Protein AF-0000000079275332 (afdb_homodimer)

Solvent-accessible surface area (backbone atoms only — not comparable to full-atom values): 29735 Å² total; per-residue (Å²): 125,86,68,58,77,58,52,74,62,61,70,31,73,81,46,14,58,69,76,80,42,94,38,45,24,46,25,45,35,38,42,40,38,64,37,77,87,50,76,66,44,62,25,44,64,55,39,46,55,50,52,46,51,49,41,41,73,63,51,29,51,66,47,77,46,67,51,42,37,32,70,50,47,54,52,54,47,50,54,57,36,51,62,45,55,41,84,95,54,59,49,31,34,40,38,37,36,42,32,29,56,39,32,72,65,28,38,34,16,25,73,66,34,73,37,51,48,65,59,59,55,53,45,48,27,44,93,70,10,57,43,40,52,97,26,47,36,39,37,39,35,46,32,24,17,43,52,29,35,21,62,60,86,70,83,70,86,66,82,80,70,76,74,74,78,74,71,78,70,68,73,71,69,75,73,64,79,55,83,72,70,70,57,64,45,60,80,57,67,76,59,26,27,37,37,37,30,32,17,34,88,41,18,38,46,60,67,34,60,84,75,9,35,46,46,56,49,30,42,50,55,47,44,75,73,36,35,68,75,41,37,52,70,59,50,47,14,47,26,25,36,52,30,48,72,41,76,45,81,44,76,34,77,90,72,68,38,77,38,48,29,45,35,43,27,24,36,40,32,26,35,40,41,47,45,47,76,44,64,45,67,130,125,88,69,61,76,59,51,74,62,62,70,31,74,81,46,16,59,69,76,79,40,94,38,46,24,47,25,45,34,38,41,42,38,64,37,77,88,50,77,65,44,62,24,45,65,55,39,48,54,49,52,47,51,48,41,40,73,63,51,29,50,67,47,78,45,68,51,41,36,31,69,50,47,55,52,53,47,50,54,56,36,51,61,45,55,42,85,94,56,60,50,32,32,39,37,37,36,41,33,28,55,41,34,72,65,29,37,35,17,24,73,65,35,74,37,49,48,64,58,59,54,51,46,48,26,46,94,70,11,57,43,40,52,96,27,46,37,40,36,40,36,44,30,24,17,43,52,28,36,21,61,59,86,69,83,68,86,65,84,81,71,75,74,74,77,74,71,77,69,68,72,74,70,76,75,65,78,56,87,71,68,72,56,67,45,59,79,56,67,76,60,25,27,36,38,38,31,33,19,34,88,41,18,40,45,62,65,35,62,84,77,9,35,46,46,57,47,32,42,50,54,46,44,75,73,37,34,70,77,39,37,53,69,59,51,48,14,47,27,23,37,51,28,47,71,39,76,46,81,42,76,35,76,90,73,70,40,78,37,49,30,43,33,43,27,25,38,40,32,25,36,39,42,48,44,50,75,43,65,45,67,132

Secondary structure (DSSP, 8-state):
---PPPPHHHH-TTTB----SSEEEEEEEEE----SSS---TTHHHHHHHHHHHHHHTTEEEEEEES--HHHHHHHHHHHHHGGG-TT--EEEEEEEEES-EETTEEE-TT--EEEHHHHHHTTSTTT-GGGTT--EEEEEES--EEEBEE------S---------------------------B-----SEEEEESS-TEE---EETTTEEHHHHHHHHHHHHHTTTS-HHHHHHHHHHHHHH--EEEEETTTTEEEEEE---EEEE--SSB--SS----/---PPPPHHHH-TTTB----SSEEEEEEEEE----SSS---TTHHHHHHHHHHHHHHTTEEEEEEES--HHHHHHHHHHHHHGGG-TT--EEEEEEEEES-EETTEEE-TT--EEEHHHHHHTTSTTT-GGGTT--EEEEEES--EEEBEE------S---------------------------B-----SEEEEESS-TEE---EETTTEEHHHHHHHHHHHHHTTTS-HHHHHHHHHHHHHH--EEEEETTTTEEEEEE---EEEE--SSB--SS----

Nearest PDB structures (foldseek):
  1f1j-assembly2_B  TM=9.115E-01  e=1.131E-23  Homo sapiens
  3h1p-assembly1_A  TM=9.092E-01  e=8.303E-24  Homo sapiens
  3r5k-assembly1_B  TM=8.973E-01  e=5.645E-23  Homo sapiens
  4ps1-assembly4_D  TM=8.508E-01  e=1.744E-23  Homo sapiens
  4ps1-assembly1_A  TM=8.464E-01  e=1.639E-23  Homo sapiens

Radius of gyration: 23.24 Å; Cα contacts (8 Å, |Δi|>4): 1260; chains: 2; bounding box: 71×58×61 Å

pLDDT: mean 79.99, std 22.55, range [22.53, 98.75]

Foldseek 3Di:
DPLPDFDPQLVDVQFEQDQPFPAAEAEEAEAEAAADPDDGQAQCVLLRVLVCVLVVVLRHHYDYYYQFAQVVVLVVLLVRLCVLVDPPGAHQEYHYEEAAADAAQWHGGSHRDTDGPVVSLLCNFCVNRVSQVVHAYEYEYHYFHADDWAFDDDPDPDDPPPPDPPPPCPPPPCPPPPVPPVPVPCSGDSARYKYKYQADHRGGFDADNNNGTLLSVLLSVLCVVDLSPDWPVVSSVSSQVSQQPDWDWDQDPVVRGITITGGGMDMDHRYSHTYGSCSVDD/DPQPDFDPQLVDVQFEQDQPFPAAEAEEAEAEAAADPDDGQAQCVLLRVLVCVLVVVLRHHYDYYYQFAQVVVLVVLLVRLCVLVDPPHAHQEYHYEEAAADAAQWGGGSHRDTDGPVVSLLCNFCVNRVSQVVHAYEYEYHYFHADDWAFDDDPDPDDPPPPDPPPPCPPPPCPPPPVPPPPVPCSGDSARYKYKYQADHRGGFDADNNNGTLLSVLLSVLCVVDLSPDWPVVSSVSSQVSQQPDWDWDQDPVVRGITITGGGMDMDHRYSHTYGSHSVDD

Organism: Patiria miniata (NCBI:txid46514)

InterPro domains:
  IPR001309 Peptidase C14, p20 domain [PS50208] (23-146)
  IPR002138 Peptidase C14, caspase non-catalytic subunit p10 [PS50207] (191-279)
  IPR002398 Peptidase C14 family [PTHR47901] (15-281)
  IPR011600 Peptidase C14, caspase domain [PF00656] (24-276)
  IPR015917 Peptidase C14A, caspase catalytic domain [PR00376] (23-36)
  IPR015917 Peptidase C14A, caspase catalytic domain [PR00376] (41-59)
  IPR015917 Peptidase C14A, caspase catalytic domain [PR00376] (94-102)
  IPR015917 Peptidase C14A, caspase catalytic domain [PR00376] (129-147)
  IPR015917 Peptidase C14A, caspase catalytic domain [PR00376] (205-216)
  IPR015917 Peptidase C14A, caspase catalytic domain [PR00376] (269-278)
  IPR015917 Peptidase C14A, caspase catalytic domain [SM00115] (16-279)
  IPR029030 Caspase-like domain superfamily [SSF52129] (13-279)
  IPR033139 Peptidase family C14A, cysteine active site [PS01122] (135-146)

Sequence (564 aa):
MKTAQPTPDMLNPQLTYQLTSKCKGLAFILNNIDFNQSDRREGSQIDLANMEHLFKELGYTPICHKNLKGEDITKYFKEFASMFNHTGVSYDSAVIALMSHGDTGVILGTDNIQVKLRDLQGELEPHKCPGLDGKPKMFFVQACRGRFVTTLPVSHDGPNTASGAQESNHPLEELVPEELATFIADIGNPADVHFAYATTDGYLALGNEVIGSFFVQALCEVFFARAHLDNLDTLMNEVTRKVDSMTGLLYDQELQRNVYVKQTPQCVKTMLKAFYFFPNYPMKTAQPTPDMLNPQLTYQLTSKCKGLAFILNNIDFNQSDRREGSQIDLANMEHLFKELGYTPICHKNLKGEDITKYFKEFASMFNHTGVSYDSAVIALMSHGDTGVILGTDNIQVKLRDLQGELEPHKCPGLDGKPKMFFVQACRGRFVTTLPVSHDGPNTASGAQESNHPLEELVPEELATFIADIGNPADVHFAYATTDGYLALGNEVIGSFFVQALCEVFFARAHLDNLDTLMNEVTRKVDSMTGLLYDQELQRNVYVKQTPQCVKTMLKAFYFFPNYP

Structure (mmCIF, N/CA/C/O backbone):
data_AF-0000000079275332-model_v1
#
loop_
_entity.id
_entity.type
_entity.pdbx_description
1 polymer Caspase-3
#
loop_
_atom_site.group_PDB
_atom_site.id
_atom_site.type_symbol
_atom_site.label_atom_id
_atom_site.label_alt_id
_atom_site.label_comp_id
_atom_site.label_asym_id
_atom_site.label_entity_id
_atom_site.label_seq_id
_atom_site.pdbx_PDB_ins_code
_atom_site.Cartn_x
_atom_site.Cartn_y
_atom_site.Cartn_z
_atom_site.occupancy
_atom_site.B_iso_or_equiv
_atom_site.auth_seq_id
_atom_site.auth_comp_id
_atom_site.auth_asym_id
_atom_site.auth_atom_id
_atom_site.pdbx_PDB_model_num
ATOM 1 N N . MET A 1 1 ? 13.508 -26.375 13.078 1 27.36 1 MET A N 1
ATOM 2 C CA . MET A 1 1 ? 13.344 -24.922 13.07 1 27.36 1 MET A CA 1
ATOM 3 C C . MET A 1 1 ? 12.516 -24.469 14.266 1 27.36 1 MET A C 1
ATOM 5 O O . MET A 1 1 ? 11.398 -24.953 14.484 1 27.36 1 MET A O 1
ATOM 9 N N . LYS A 1 2 ? 13.188 -24.109 15.266 1 35.19 2 LYS A N 1
ATOM 10 C CA . LYS A 1 2 ? 12.484 -23.797 16.516 1 35.19 2 LYS A CA 1
ATOM 11 C C . LYS A 1 2 ? 11.32 -22.844 16.25 1 35.19 2 LYS A C 1
ATOM 13 O O . LYS A 1 2 ? 11.508 -21.766 15.688 1 35.19 2 LYS A O 1
ATOM 18 N N . THR A 1 3 ? 10.18 -23.344 15.984 1 43.56 3 THR A N 1
ATOM 19 C CA . THR A 1 3 ? 8.93 -22.625 15.742 1 43.56 3 THR A CA 1
ATOM 20 C C . THR A 1 3 ? 8.617 -21.672 16.891 1 43.56 3 THR A C 1
ATOM 22 O O . THR A 1 3 ? 8.664 -22.062 18.062 1 43.56 3 THR A O 1
ATOM 25 N N . ALA A 1 4 ? 9.031 -20.5 16.828 1 49 4 ALA A N 1
ATOM 26 C CA . ALA A 1 4 ? 8.75 -19.578 17.922 1 49 4 ALA A CA 1
ATOM 27 C C . ALA A 1 4 ? 7.281 -19.656 18.344 1 49 4 ALA A C 1
ATOM 29 O O . ALA A 1 4 ? 6.414 -19.969 17.516 1 49 4 ALA A O 1
ATOM 30 N N . GLN A 1 5 ? 7.059 -19.766 19.656 1 56.5 5 GLN A N 1
ATOM 31 C CA . GLN A 1 5 ? 5.715 -19.781 20.219 1 56.5 5 GLN A CA 1
ATOM 32 C C . GLN A 1 5 ? 4.906 -18.578 19.75 1 56.5 5 GLN A C 1
ATOM 34 O O . GLN A 1 5 ? 5.426 -17.453 19.703 1 56.5 5 GLN A O 1
ATOM 39 N N . PRO A 1 6 ? 3.689 -18.891 19.234 1 63.75 6 PRO A N 1
ATOM 40 C CA . PRO A 1 6 ? 2.857 -17.781 18.797 1 63.75 6 PRO A CA 1
ATOM 41 C C . PRO A 1 6 ? 2.557 -16.781 19.906 1 63.75 6 PRO A C 1
ATOM 43 O O . PRO A 1 6 ? 2.389 -17.188 21.062 1 63.75 6 PRO A O 1
ATOM 46 N N . THR A 1 7 ? 2.719 -15.523 19.641 1 67.75 7 THR A N 1
ATOM 47 C CA . THR A 1 7 ? 2.314 -14.477 20.562 1 67.75 7 THR A CA 1
ATOM 48 C C . THR A 1 7 ? 0.795 -14.414 20.688 1 67.75 7 THR A C 1
ATOM 50 O O . THR A 1 7 ? 0.078 -14.898 19.812 1 67.75 7 THR A O 1
ATOM 53 N N . PRO A 1 8 ? 0.277 -14.055 21.797 1 65.94 8 PRO A N 1
ATOM 54 C CA . PRO A 1 8 ? -1.174 -13.93 21.953 1 65.94 8 PRO A CA 1
ATOM 55 C C . PRO A 1 8 ? -1.828 -13.18 20.797 1 65.94 8 PRO A C 1
ATOM 57 O O . PRO A 1 8 ? -2.93 -13.539 20.375 1 65.94 8 PRO A O 1
ATOM 60 N N . ASP A 1 9 ? -1.153 -12.25 20.234 1 71.56 9 ASP A N 1
ATOM 61 C CA . ASP A 1 9 ? -1.702 -11.477 19.125 1 71.56 9 ASP A CA 1
ATOM 62 C C . ASP A 1 9 ? -1.831 -12.336 17.859 1 71.56 9 ASP A C 1
ATOM 64 O O . ASP A 1 9 ? -2.779 -12.172 17.094 1 71.56 9 ASP A O 1
ATOM 68 N N . MET A 1 10 ? -1.045 -13.312 17.766 1 73.56 10 MET A N 1
ATOM 69 C CA . MET A 1 10 ? -1.062 -14.188 16.594 1 73.56 10 MET A CA 1
ATOM 70 C C . MET A 1 10 ? -2.25 -15.148 16.641 1 73.56 10 MET A C 1
ATOM 72 O O . MET A 1 10 ? -2.74 -15.594 15.609 1 73.56 10 MET A O 1
ATOM 76 N N . LEU A 1 11 ? -2.693 -15.312 17.875 1 74.56 11 LEU A N 1
ATOM 77 C CA . LEU A 1 11 ? -3.777 -16.281 18.062 1 74.56 11 LEU A CA 1
ATOM 78 C C . LEU A 1 11 ? -5.129 -15.57 18.047 1 74.56 11 LEU A C 1
ATOM 80 O O . LEU A 1 11 ? -6.176 -16.234 18 1 74.56 11 LEU A O 1
ATOM 84 N N . ASN A 1 12 ? -5.086 -14.305 18.016 1 79.81 12 ASN A N 1
ATOM 85 C CA . ASN A 1 12 ? -6.32 -13.523 18.031 1 79.81 12 ASN A CA 1
ATOM 86 C C . ASN A 1 12 ? -6.906 -13.391 16.625 1 79.81 12 ASN A C 1
ATOM 88 O O . ASN A 1 12 ? -6.336 -12.719 15.766 1 79.81 12 ASN A O 1
ATOM 92 N N . PRO A 1 13 ? -8.109 -14.023 16.406 1 83.75 13 PRO A N 1
ATOM 93 C CA . PRO A 1 13 ? -8.688 -14.016 15.062 1 83.75 13 PRO A CA 1
ATOM 94 C C . PRO A 1 13 ? -9.117 -12.625 14.609 1 83.75 13 PRO A C 1
ATOM 96 O O . PRO A 1 13 ? -9.375 -12.406 13.422 1 83.75 13 PRO A O 1
ATOM 99 N N . GLN A 1 14 ? -9.156 -11.695 15.484 1 84.44 14 GLN A N 1
ATOM 100 C CA . GLN A 1 14 ? -9.516 -10.328 15.125 1 84.44 14 GLN A CA 1
ATOM 101 C C . GLN A 1 14 ? -8.305 -9.57 14.578 1 84.44 14 GLN A C 1
ATOM 103 O O . GLN A 1 14 ? -8.461 -8.609 13.82 1 84.44 14 GLN A O 1
ATOM 108 N N . LEU A 1 15 ? -7.156 -10.125 14.914 1 87.5 15 LEU A N 1
ATOM 109 C CA . LEU A 1 15 ? -5.957 -9.367 14.586 1 87.5 15 LEU A CA 1
ATOM 110 C C . LEU A 1 15 ? -5.145 -10.07 13.5 1 87.5 15 LEU A C 1
ATOM 112 O O . LEU A 1 15 ? -4.34 -9.445 12.812 1 87.5 15 LEU A O 1
ATOM 116 N N . THR A 1 16 ? -5.367 -11.398 13.43 1 91.94 16 THR A N 1
ATOM 117 C CA . THR A 1 16 ? -4.547 -12.188 12.516 1 91.94 16 THR A CA 1
ATOM 118 C C . THR A 1 16 ? -5.41 -13.125 11.688 1 91.94 16 THR A C 1
ATOM 120 O O . THR A 1 16 ? -6.355 -13.734 12.203 1 91.94 16 THR A O 1
ATOM 123 N N . TYR A 1 17 ? -5.098 -13.203 10.383 1 93.25 17 TYR A N 1
ATOM 124 C CA . TYR A 1 17 ? -5.758 -14.195 9.539 1 93.25 17 TYR A CA 1
ATOM 125 C C . TYR A 1 17 ? -5.477 -15.609 10.039 1 93.25 17 TYR A C 1
ATOM 127 O O . TYR A 1 17 ? -4.352 -15.922 10.43 1 93.25 17 TYR A O 1
ATOM 135 N N . GLN A 1 18 ? -6.516 -16.406 10.016 1 86.31 18 GLN A N 1
ATOM 136 C CA . GLN A 1 18 ? -6.383 -17.766 10.523 1 86.31 18 GLN A CA 1
ATOM 137 C C . GLN A 1 18 ? -6.117 -18.766 9.391 1 86.31 18 GLN A C 1
ATOM 139 O O . GLN A 1 18 ? -6.762 -18.688 8.344 1 86.31 18 GLN A O 1
ATOM 144 N N . LEU A 1 19 ? -5.094 -19.547 9.562 1 86.81 19 LEU A N 1
ATOM 145 C CA . LEU A 1 19 ? -4.785 -20.625 8.617 1 86.81 19 LEU A CA 1
ATOM 146 C C . LEU A 1 19 ? -5.16 -21.984 9.195 1 86.81 19 LEU A C 1
ATOM 148 O O . LEU A 1 19 ? -4.293 -22.719 9.68 1 86.81 19 LEU A O 1
ATOM 152 N N . THR A 1 20 ? -6.43 -22.328 9.148 1 78.94 20 THR A N 1
ATOM 153 C CA . THR A 1 20 ? -6.945 -23.5 9.852 1 78.94 20 THR A CA 1
ATOM 154 C C . THR A 1 20 ? -7.293 -24.625 8.875 1 78.94 20 THR A C 1
ATOM 156 O O . THR A 1 20 ? -7.586 -25.75 9.281 1 78.94 20 THR A O 1
ATOM 159 N N . SER A 1 21 ? -7.25 -24.266 7.656 1 80.25 21 SER A N 1
ATOM 160 C CA . SER A 1 21 ? -7.605 -25.266 6.664 1 80.25 21 SER A CA 1
ATOM 161 C C . SER A 1 21 ? -6.477 -26.281 6.465 1 80.25 21 SER A C 1
ATOM 163 O O . SER A 1 21 ? -5.328 -26 6.828 1 80.25 21 SER A O 1
ATOM 165 N N . LYS A 1 22 ? -6.859 -27.438 5.969 1 78.19 22 LYS A N 1
ATOM 166 C CA . LYS A 1 22 ? -5.871 -28.469 5.641 1 78.19 22 LYS A CA 1
ATOM 167 C C . LYS A 1 22 ? -4.879 -27.953 4.602 1 78.19 22 LYS A C 1
ATOM 169 O O . LYS A 1 22 ? -3.682 -28.234 4.68 1 78.19 22 LYS A O 1
ATOM 174 N N . CYS A 1 23 ? -5.449 -27.203 3.703 1 82.25 23 CYS A N 1
ATOM 175 C CA . CYS A 1 23 ? -4.609 -26.594 2.672 1 82.25 23 CYS A CA 1
ATOM 176 C C . CYS A 1 23 ? -4.512 -25.094 2.859 1 82.25 23 CYS A C 1
ATOM 178 O O . CYS A 1 23 ? -5.531 -24.406 2.926 1 82.25 23 CYS A O 1
ATOM 180 N N . LYS A 1 24 ? -3.285 -24.641 2.914 1 90.31 24 LYS A N 1
ATOM 181 C CA . LYS A 1 24 ? -3.061 -23.219 3.107 1 90.31 24 LYS A CA 1
ATOM 182 C C . LYS A 1 24 ? -3.602 -22.406 1.931 1 90.31 24 LYS A C 1
ATOM 184 O O . LYS A 1 24 ? -4.234 -21.375 2.121 1 90.31 24 LYS A O 1
ATOM 189 N N . GLY A 1 25 ? -3.305 -22.875 0.743 1 94.81 25 GLY A N 1
ATOM 190 C CA . GLY A 1 25 ? -3.807 -22.172 -0.427 1 94.81 25 GLY A CA 1
ATOM 191 C C . GLY A 1 25 ? -3.125 -22.594 -1.715 1 94.81 25 GLY A C 1
ATOM 192 O O . GLY A 1 25 ? -2.346 -23.547 -1.728 1 94.81 25 GLY A O 1
ATOM 193 N N . LEU A 1 26 ? -3.596 -22.031 -2.762 1 96.94 26 LEU A N 1
ATOM 194 C CA . LEU A 1 26 ? -3.029 -22.234 -4.09 1 96.94 26 LEU A CA 1
ATOM 195 C C . LEU A 1 26 ? -2.191 -21.016 -4.508 1 96.94 26 LEU A C 1
ATOM 197 O O . LEU A 1 26 ? -2.416 -19.906 -4.031 1 96.94 26 LEU A O 1
ATOM 201 N N . ALA A 1 27 ? -1.154 -21.312 -5.316 1 98.25 27 ALA A N 1
ATOM 202 C CA . ALA A 1 27 ? -0.304 -20.234 -5.844 1 98.25 27 ALA A CA 1
ATOM 203 C C . ALA A 1 27 ? -0.323 -20.234 -7.371 1 98.25 27 ALA A C 1
ATOM 205 O O . ALA A 1 27 ? 0.095 -21.203 -8.008 1 98.25 27 ALA A O 1
ATOM 206 N N . PHE A 1 28 ? -0.861 -19.188 -7.926 1 98.75 28 PHE A N 1
ATOM 207 C CA . PHE A 1 28 ? -0.779 -18.953 -9.367 1 98.75 28 PHE A CA 1
ATOM 208 C C . PHE A 1 28 ? 0.544 -18.281 -9.734 1 98.75 28 PHE A C 1
ATOM 210 O O . PHE A 1 28 ? 0.791 -17.141 -9.367 1 98.75 28 PHE A O 1
ATOM 217 N N . ILE A 1 29 ? 1.426 -18.984 -10.453 1 98.62 29 ILE A N 1
ATOM 218 C CA . ILE A 1 29 ? 2.734 -18.438 -10.805 1 98.62 29 ILE A CA 1
ATOM 219 C C . ILE A 1 29 ? 2.873 -18.344 -12.32 1 98.62 29 ILE A C 1
ATOM 221 O O . ILE A 1 29 ? 2.875 -19.375 -13.008 1 98.62 29 ILE A O 1
ATOM 225 N N . LEU A 1 30 ? 2.955 -17.156 -12.828 1 98.56 30 LEU A N 1
ATOM 226 C CA . LEU A 1 30 ? 3.111 -16.891 -14.25 1 98.56 30 LEU A CA 1
ATOM 227 C C . LEU A 1 30 ? 4.488 -16.312 -14.555 1 98.56 30 LEU A C 1
ATOM 229 O O . LEU A 1 30 ? 4.914 -15.352 -13.906 1 98.56 30 LEU A O 1
ATOM 233 N N . ASN A 1 31 ? 5.18 -16.891 -15.477 1 97.5 31 ASN A N 1
ATOM 234 C CA . ASN A 1 31 ? 6.445 -16.344 -15.969 1 97.5 31 ASN A CA 1
ATOM 235 C C . ASN A 1 31 ? 6.453 -16.234 -17.484 1 97.5 31 ASN A C 1
ATOM 237 O O . ASN A 1 31 ? 6.605 -17.25 -18.188 1 97.5 31 ASN A O 1
ATOM 241 N N . ASN A 1 32 ? 6.297 -15.047 -17.969 1 95.81 32 ASN A N 1
ATOM 242 C CA . ASN A 1 32 ? 6.441 -14.805 -19.406 1 95.81 32 ASN A CA 1
ATOM 243 C C . ASN A 1 32 ? 7.871 -14.414 -19.766 1 95.81 32 ASN A C 1
ATOM 245 O O . ASN A 1 32 ? 8.406 -13.438 -19.25 1 95.81 32 ASN A O 1
ATOM 249 N N . ILE A 1 33 ? 8.469 -15.156 -20.641 1 92.69 33 ILE A N 1
ATOM 250 C CA . ILE A 1 33 ? 9.883 -14.977 -20.953 1 92.69 33 ILE A CA 1
ATOM 251 C C . ILE A 1 33 ? 10.039 -14.516 -22.406 1 92.69 33 ILE A C 1
ATOM 253 O O . ILE A 1 33 ? 10.758 -13.555 -22.688 1 92.69 33 ILE A O 1
ATOM 257 N N . ASP A 1 34 ? 9.383 -15.227 -23.281 1 93.12 34 ASP A N 1
ATOM 258 C CA . ASP A 1 34 ? 9.531 -14.984 -24.703 1 93.12 34 ASP A CA 1
ATOM 259 C C . ASP A 1 34 ? 8.383 -14.125 -25.25 1 93.12 34 ASP A C 1
ATOM 261 O O . ASP A 1 34 ? 7.23 -14.562 -25.266 1 93.12 34 ASP A O 1
ATOM 265 N N . PHE A 1 35 ? 8.75 -12.969 -25.734 1 92.19 35 PHE A N 1
ATOM 266 C CA . PHE A 1 35 ? 7.746 -12.055 -26.266 1 92.19 35 PHE A CA 1
ATOM 267 C C . PHE A 1 35 ? 7.891 -11.898 -27.766 1 92.19 35 PHE A C 1
ATOM 269 O O . PHE A 1 35 ? 8.984 -12.047 -28.312 1 92.19 35 PHE A O 1
ATOM 276 N N . ASN A 1 36 ? 6.836 -11.617 -28.391 1 87.06 36 ASN A N 1
ATOM 277 C CA . ASN A 1 36 ? 6.836 -11.438 -29.828 1 87.06 36 ASN A CA 1
ATOM 278 C C . ASN A 1 36 ? 7.52 -10.133 -30.234 1 87.06 36 ASN A C 1
ATOM 280 O O . ASN A 1 36 ? 8.242 -10.094 -31.234 1 87.06 36 ASN A O 1
ATOM 284 N N . GLN A 1 37 ? 7.312 -9.055 -29.516 1 80.75 37 GLN A N 1
ATOM 285 C CA . GLN A 1 37 ? 7.75 -7.723 -29.922 1 80.75 37 GLN A CA 1
ATOM 286 C C . GLN A 1 37 ? 8.594 -7.066 -28.828 1 80.75 37 GLN A C 1
ATOM 288 O O . GLN A 1 37 ? 9.023 -5.922 -28.984 1 80.75 37 GLN A O 1
ATOM 293 N N . SER A 1 38 ? 8.656 -7.699 -27.75 1 79.81 38 SER A N 1
ATOM 294 C CA . SER A 1 38 ? 9.453 -7.16 -26.656 1 79.81 38 SER A CA 1
ATOM 295 C C . SER A 1 38 ? 10.672 -8.023 -26.375 1 79.81 38 SER A C 1
ATOM 297 O O . SER A 1 38 ? 10.758 -9.156 -26.859 1 79.81 38 SER A O 1
ATOM 299 N N . ASP A 1 39 ? 11.586 -7.465 -25.609 1 79.31 39 ASP A N 1
ATOM 300 C CA . ASP A 1 39 ? 12.836 -8.156 -25.297 1 79.31 39 ASP A CA 1
ATOM 301 C C . ASP A 1 39 ? 12.57 -9.414 -24.469 1 79.31 39 ASP A C 1
ATOM 303 O O . ASP A 1 39 ? 11.656 -9.438 -23.641 1 79.31 39 ASP A O 1
ATOM 307 N N . ARG A 1 40 ? 13.414 -10.328 -24.812 1 86.94 40 ARG A N 1
ATOM 308 C CA . ARG A 1 40 ? 13.375 -11.539 -24.016 1 86.94 40 ARG A CA 1
ATOM 309 C C . ARG A 1 40 ? 13.82 -11.258 -22.578 1 86.94 40 ARG A C 1
ATOM 311 O O . ARG A 1 40 ? 14.773 -10.516 -22.359 1 86.94 40 ARG A O 1
ATOM 318 N N . ARG A 1 41 ? 13.102 -11.836 -21.625 1 86.62 41 ARG A N 1
ATOM 319 C CA . ARG A 1 41 ? 13.445 -11.648 -20.219 1 86.62 41 ARG A CA 1
ATOM 320 C C . ARG A 1 41 ? 14.383 -12.758 -19.734 1 86.62 41 ARG A C 1
ATOM 322 O O . ARG A 1 41 ? 13.969 -13.633 -18.969 1 86.62 41 ARG A O 1
ATOM 329 N N . GLU A 1 42 ? 15.594 -12.578 -20.047 1 81.5 42 GLU A N 1
ATOM 330 C CA . GLU A 1 42 ? 16.609 -13.562 -19.688 1 81.5 42 GLU A CA 1
ATOM 331 C C . GLU A 1 42 ? 16.797 -13.656 -18.172 1 81.5 42 GLU A C 1
ATOM 333 O O . GLU A 1 42 ? 16.719 -12.648 -17.469 1 81.5 42 GLU A O 1
ATOM 338 N N . GLY A 1 43 ? 17.016 -14.766 -17.641 1 80.31 43 GLY A N 1
ATOM 339 C CA . GLY A 1 43 ? 17.234 -14.945 -16.219 1 80.31 43 GLY A CA 1
ATOM 340 C C . GLY A 1 43 ? 15.953 -15.188 -15.445 1 80.31 43 GLY A C 1
ATOM 341 O O . GLY A 1 43 ? 15.992 -15.664 -14.305 1 80.31 43 GLY A O 1
ATOM 342 N N . SER A 1 44 ? 14.844 -14.898 -16.094 1 88.12 44 SER A N 1
ATOM 343 C CA . SER A 1 44 ? 13.562 -14.992 -15.398 1 88.12 44 SER A CA 1
ATOM 344 C C . SER A 1 44 ? 13.211 -16.453 -15.094 1 88.12 44 SER A C 1
ATOM 346 O O . SER A 1 44 ? 12.359 -16.719 -14.242 1 88.12 44 SER A O 1
ATOM 348 N N . GLN A 1 45 ? 13.875 -17.375 -15.773 1 89.06 45 GLN A N 1
ATOM 349 C CA . GLN A 1 45 ? 13.648 -18.781 -15.477 1 89.06 45 GLN A CA 1
ATOM 350 C C . GLN A 1 45 ? 14.086 -19.125 -14.055 1 89.06 45 GLN A C 1
ATOM 352 O O . GLN A 1 45 ? 13.484 -19.984 -13.398 1 89.06 45 GLN A O 1
ATOM 357 N N . ILE A 1 46 ? 15.117 -18.5 -13.672 1 90.19 46 ILE A N 1
ATOM 358 C CA . ILE A 1 46 ? 15.594 -18.688 -12.305 1 90.19 46 ILE A CA 1
ATOM 359 C C . ILE A 1 46 ? 14.539 -18.203 -11.312 1 90.19 46 ILE A C 1
ATOM 361 O O . ILE A 1 46 ? 14.289 -18.844 -10.289 1 90.19 46 ILE A O 1
ATOM 365 N N . ASP A 1 47 ? 13.891 -17.109 -11.633 1 93.62 47 ASP A N 1
ATOM 366 C CA . ASP A 1 47 ? 12.828 -16.547 -10.797 1 93.62 47 ASP A CA 1
ATOM 367 C C . ASP A 1 47 ? 11.664 -17.531 -10.656 1 93.62 47 ASP A C 1
ATOM 369 O O . ASP A 1 47 ? 11.117 -17.688 -9.562 1 93.62 47 ASP A O 1
ATOM 373 N N . LEU A 1 48 ? 11.352 -18.125 -11.789 1 94.75 48 LEU A N 1
ATOM 374 C CA . LEU A 1 48 ? 10.242 -19.078 -11.781 1 94.75 48 LEU A CA 1
ATOM 375 C C . LEU A 1 48 ? 10.547 -20.25 -10.852 1 94.75 48 LEU A C 1
ATOM 377 O O . LEU A 1 48 ? 9.703 -20.625 -10.031 1 94.75 48 LEU A O 1
ATOM 381 N N . ALA A 1 49 ? 11.672 -20.828 -10.977 1 94.69 49 ALA A N 1
ATOM 382 C CA . ALA A 1 49 ? 12.07 -21.969 -10.148 1 94.69 49 ALA A CA 1
ATOM 383 C C . ALA A 1 49 ? 12.094 -21.578 -8.672 1 94.69 49 ALA A C 1
ATOM 385 O O . ALA A 1 49 ? 11.641 -22.344 -7.816 1 94.69 49 ALA A O 1
ATOM 386 N N . ASN A 1 50 ? 12.602 -20.438 -8.398 1 94.38 50 ASN A N 1
ATOM 387 C CA . ASN A 1 50 ? 12.688 -19.953 -7.023 1 94.38 50 ASN A CA 1
ATOM 388 C C . ASN A 1 50 ? 11.297 -19.75 -6.422 1 94.38 50 ASN A C 1
ATOM 390 O O . ASN A 1 50 ? 11.039 -20.141 -5.285 1 94.38 50 ASN A O 1
ATOM 394 N N . MET A 1 51 ? 10.445 -19.141 -7.176 1 96.44 51 MET A N 1
ATOM 395 C CA . MET A 1 51 ? 9.102 -18.844 -6.691 1 96.44 51 MET A CA 1
ATOM 396 C C . MET A 1 51 ? 8.32 -20.141 -6.465 1 96.44 51 MET A C 1
ATOM 398 O O . MET A 1 51 ? 7.605 -20.281 -5.469 1 96.44 51 MET A O 1
ATOM 402 N N . GLU A 1 52 ? 8.469 -21.047 -7.398 1 97.38 52 GLU A N 1
ATOM 403 C CA . GLU A 1 52 ? 7.809 -22.328 -7.246 1 97.38 52 GLU A CA 1
ATOM 404 C C . GLU A 1 52 ? 8.281 -23.047 -5.984 1 97.38 52 GLU A C 1
ATOM 406 O O . GLU A 1 52 ? 7.465 -23.562 -5.211 1 97.38 52 GLU A O 1
ATOM 411 N N . HIS A 1 53 ? 9.539 -23.078 -5.805 1 96.94 53 HIS A N 1
ATOM 412 C CA . HIS A 1 53 ? 10.125 -23.734 -4.641 1 96.94 53 HIS A CA 1
ATOM 413 C C . HIS A 1 53 ? 9.695 -23.047 -3.348 1 96.94 53 HIS A C 1
ATOM 415 O O . HIS A 1 53 ? 9.328 -23.703 -2.377 1 96.94 53 HIS A O 1
ATOM 421 N N . LEU A 1 54 ? 9.734 -21.75 -3.35 1 96.62 54 LEU A N 1
ATOM 422 C CA . LEU A 1 54 ? 9.391 -20.969 -2.164 1 96.62 54 LEU A CA 1
ATOM 423 C C . LEU A 1 54 ? 7.961 -21.266 -1.714 1 96.62 54 LEU A C 1
ATOM 425 O O . LEU A 1 54 ? 7.734 -21.641 -0.558 1 96.62 54 LEU A O 1
ATOM 429 N N . PHE A 1 55 ? 7.027 -21.172 -2.605 1 96.62 55 PHE A N 1
ATOM 430 C CA . PHE A 1 55 ? 5.637 -21.266 -2.182 1 96.62 55 PHE A CA 1
ATOM 431 C C . PHE A 1 55 ? 5.246 -22.719 -1.914 1 96.62 55 PHE A C 1
ATOM 433 O O . PHE A 1 55 ? 4.352 -22.984 -1.11 1 96.62 55 PHE A O 1
ATOM 440 N N . LYS A 1 56 ? 5.961 -23.656 -2.502 1 95.62 56 LYS A N 1
ATOM 441 C CA . LYS A 1 56 ? 5.812 -25.047 -2.082 1 95.62 56 LYS A CA 1
ATOM 442 C C . LYS A 1 56 ? 6.246 -25.234 -0.63 1 95.62 56 LYS A C 1
ATOM 444 O O . LYS A 1 56 ? 5.535 -25.859 0.159 1 95.62 56 LYS A O 1
ATOM 449 N N . GLU A 1 57 ? 7.348 -24.656 -0.317 1 93.5 57 GLU A N 1
ATOM 450 C CA . GLU A 1 57 ? 7.891 -24.766 1.033 1 93.5 57 GLU A CA 1
ATOM 451 C C . GLU A 1 57 ? 6.996 -24.062 2.049 1 93.5 57 GLU A C 1
ATOM 453 O O . GLU A 1 57 ? 6.938 -24.453 3.215 1 93.5 57 GLU A O 1
ATOM 458 N N . LEU A 1 58 ? 6.344 -23.062 1.586 1 93.75 58 LEU A N 1
ATOM 459 C CA . LEU A 1 58 ? 5.469 -22.312 2.479 1 93.75 58 LEU A CA 1
ATOM 460 C C . LEU A 1 58 ? 4.113 -23 2.615 1 93.75 58 LEU A C 1
ATOM 462 O O . LEU A 1 58 ? 3.225 -22.5 3.311 1 93.75 58 LEU A O 1
ATOM 466 N N . GLY A 1 59 ? 3.898 -24.109 1.945 1 92.81 59 GLY A N 1
ATOM 467 C CA . GLY A 1 59 ? 2.709 -24.922 2.143 1 92.81 59 GLY A CA 1
ATOM 468 C C . GLY A 1 59 ? 1.639 -24.672 1.096 1 92.81 59 GLY A C 1
ATOM 469 O O . GLY A 1 59 ? 0.493 -25.109 1.26 1 92.81 59 GLY A O 1
ATOM 470 N N . TYR A 1 60 ? 1.989 -23.984 0.013 1 96.25 60 TYR A N 1
ATOM 471 C CA . TYR A 1 60 ? 1.044 -23.766 -1.075 1 96.25 60 TYR A CA 1
ATOM 472 C C . TYR A 1 60 ? 1.226 -24.797 -2.18 1 96.25 60 TYR A C 1
ATOM 474 O O . TYR A 1 60 ? 2.238 -25.5 -2.219 1 96.25 60 TYR A O 1
ATOM 482 N N . THR A 1 61 ? 0.176 -24.969 -2.967 1 96.31 61 THR A N 1
ATOM 483 C CA . THR A 1 61 ? 0.272 -25.75 -4.199 1 96.31 61 THR A CA 1
ATOM 484 C C . THR A 1 61 ? 0.481 -24.828 -5.402 1 96.31 61 THR A C 1
ATOM 486 O O . THR A 1 61 ? -0.448 -24.156 -5.84 1 96.31 61 THR A O 1
ATOM 489 N N . PRO A 1 62 ? 1.669 -24.875 -5.957 1 97.81 62 PRO A N 1
ATOM 490 C CA . PRO A 1 62 ? 1.953 -23.984 -7.082 1 97.81 62 PRO A CA 1
ATOM 491 C C . PRO A 1 62 ? 1.358 -24.484 -8.398 1 97.81 62 PRO A C 1
ATOM 493 O O . PRO A 1 62 ? 1.44 -25.672 -8.703 1 97.81 62 PRO A O 1
ATOM 496 N N . ILE A 1 63 ? 0.685 -23.641 -9.078 1 98.31 63 ILE A N 1
ATOM 497 C CA . ILE A 1 63 ? 0.229 -23.812 -10.453 1 98.31 63 ILE A CA 1
ATOM 498 C C . ILE A 1 63 ? 0.991 -22.875 -11.375 1 98.31 63 ILE A C 1
ATOM 500 O O . ILE A 1 63 ? 0.687 -21.672 -11.438 1 98.31 63 ILE A O 1
ATOM 504 N N . CYS A 1 64 ? 1.958 -23.438 -12.102 1 98.06 64 CYS A N 1
ATOM 505 C CA . CYS A 1 64 ? 2.904 -22.625 -12.859 1 98.06 64 CYS A CA 1
ATOM 506 C C . CYS A 1 64 ? 2.502 -22.547 -14.328 1 98.06 64 CYS A C 1
ATOM 508 O O . CYS A 1 64 ? 2.062 -23.547 -14.914 1 98.06 64 CYS A O 1
ATOM 510 N N . HIS A 1 65 ? 2.568 -21.375 -14.891 1 98 65 HIS A N 1
ATOM 511 C CA . HIS A 1 65 ? 2.334 -21.109 -16.297 1 98 65 HIS A CA 1
ATOM 512 C C . HIS A 1 65 ? 3.512 -20.375 -16.938 1 98 65 HIS A C 1
ATOM 514 O O . HIS A 1 65 ? 4.121 -19.516 -16.297 1 98 65 HIS A O 1
ATOM 520 N N . LYS A 1 66 ? 3.814 -20.719 -18.141 1 97 66 LYS A N 1
ATOM 521 C CA . LYS A 1 66 ? 4.898 -20.078 -18.875 1 97 66 LYS A CA 1
ATOM 522 C C . LYS A 1 66 ? 4.414 -19.562 -20.234 1 97 66 LYS A C 1
ATOM 524 O O . LYS A 1 66 ? 3.676 -20.25 -20.938 1 97 66 LYS A O 1
ATOM 529 N N . ASN A 1 67 ? 4.781 -18.359 -20.5 1 97.12 67 ASN A N 1
ATOM 530 C CA . ASN A 1 67 ? 4.609 -17.766 -21.812 1 97.12 67 ASN A CA 1
ATOM 531 C C . ASN A 1 67 ? 3.154 -17.828 -22.266 1 97.12 67 ASN A C 1
ATOM 533 O O . ASN A 1 67 ? 2.855 -18.328 -23.359 1 97.12 67 ASN A O 1
ATOM 537 N N . LEU A 1 68 ? 2.328 -17.172 -21.5 1 98 68 LEU A N 1
ATOM 538 C CA . LEU A 1 68 ? 0.915 -17.078 -21.844 1 98 68 LEU A CA 1
ATOM 539 C C . LEU A 1 68 ? 0.629 -15.789 -22.609 1 98 68 LEU A C 1
ATOM 541 O O . LEU A 1 68 ? 1.188 -14.742 -22.281 1 98 68 LEU A O 1
ATOM 545 N N . LYS A 1 69 ? -0.214 -15.938 -23.562 1 97.5 69 LYS A N 1
ATOM 546 C CA . LYS A 1 69 ? -0.771 -14.758 -24.219 1 97.5 69 LYS A CA 1
ATOM 547 C C . LYS A 1 69 ? -1.791 -14.055 -23.328 1 97.5 69 LYS A C 1
ATOM 549 O O . LYS A 1 69 ? -2.229 -14.617 -22.328 1 97.5 69 LYS A O 1
ATOM 554 N N . GLY A 1 70 ? -2.123 -12.828 -23.672 1 97.06 70 GLY A N 1
ATOM 555 C CA . GLY A 1 70 ? -3.039 -12.039 -22.859 1 97.06 70 GLY A CA 1
ATOM 556 C C . GLY A 1 70 ? -4.336 -12.766 -22.562 1 97.06 70 GLY A C 1
ATOM 557 O O . GLY A 1 70 ? -4.719 -12.898 -21.391 1 97.06 70 GLY A O 1
ATOM 558 N N . GLU A 1 71 ? -4.969 -13.305 -23.578 1 97.12 71 GLU A N 1
ATOM 559 C CA . GLU A 1 71 ? -6.242 -14 -23.422 1 97.12 71 GLU A CA 1
ATOM 560 C C . GLU A 1 71 ? -6.078 -15.242 -22.547 1 97.12 71 GLU A C 1
ATOM 562 O O . GLU A 1 71 ? -6.977 -15.594 -21.781 1 97.12 71 GLU A O 1
ATOM 567 N N . ASP A 1 72 ? -4.992 -15.891 -22.703 1 98.38 72 ASP A N 1
ATOM 568 C CA . ASP A 1 72 ? -4.742 -17.109 -21.938 1 98.38 72 ASP A CA 1
ATOM 569 C C . ASP A 1 72 ? -4.504 -16.797 -20.469 1 98.38 72 ASP A C 1
ATOM 571 O O . ASP A 1 72 ? -4.875 -17.578 -19.594 1 98.38 72 ASP A O 1
ATOM 575 N N . ILE A 1 73 ? -3.844 -15.688 -20.156 1 98.5 73 ILE A N 1
ATOM 576 C CA . ILE A 1 73 ? -3.658 -15.281 -18.781 1 98.5 73 ILE A CA 1
ATOM 577 C C . ILE A 1 73 ? -5.012 -15.172 -18.078 1 98.5 73 ILE A C 1
ATOM 579 O O . ILE A 1 73 ? -5.215 -15.742 -17 1 98.5 73 ILE A O 1
ATOM 583 N N . THR A 1 74 ? -5.887 -14.469 -18.75 1 97.62 74 THR A N 1
ATOM 584 C CA . THR A 1 74 ? -7.219 -14.266 -18.188 1 97.62 74 THR A CA 1
ATOM 585 C C . THR A 1 74 ? -7.949 -15.594 -18.031 1 97.62 74 THR A C 1
ATOM 587 O O . THR A 1 74 ? -8.555 -15.852 -16.984 1 97.62 74 THR A O 1
ATOM 590 N N . LYS A 1 75 ? -7.871 -16.406 -19.031 1 98.12 75 LYS A N 1
ATOM 591 C CA . LYS A 1 75 ? -8.547 -17.703 -19.016 1 98.12 75 LYS A CA 1
ATOM 592 C C . LYS A 1 75 ? -8.039 -18.594 -17.875 1 98.12 75 LYS A C 1
ATOM 594 O O . LYS A 1 75 ? -8.828 -19.078 -17.078 1 98.12 75 LYS A O 1
ATOM 599 N N . TYR A 1 76 ? -6.75 -18.766 -17.781 1 98.44 76 TYR A N 1
ATOM 600 C CA . TYR A 1 76 ? -6.172 -19.641 -16.781 1 98.44 76 TYR A CA 1
ATOM 601 C C . TYR A 1 76 ? -6.34 -19.062 -15.375 1 98.44 76 TYR A C 1
ATOM 603 O O . TYR A 1 76 ? -6.477 -19.797 -14.398 1 98.44 76 TYR A O 1
ATOM 611 N N . PHE A 1 77 ? -6.344 -17.75 -15.258 1 98.38 77 PHE A N 1
ATOM 612 C CA . PHE A 1 77 ? -6.57 -17.109 -13.961 1 98.38 77 PHE A CA 1
ATOM 613 C C . PHE A 1 77 ? -7.992 -17.359 -13.484 1 98.38 77 PHE A C 1
ATOM 615 O O . PHE A 1 77 ? -8.219 -17.594 -12.289 1 98.38 77 PHE A O 1
ATOM 622 N N . LYS A 1 78 ? -8.938 -17.297 -14.406 1 97.62 78 LYS A N 1
ATOM 623 C CA . LYS A 1 78 ? -10.32 -17.609 -14.047 1 97.62 78 LYS A CA 1
ATOM 624 C C . LYS A 1 78 ? -10.461 -19.047 -13.57 1 97.62 78 LYS A C 1
ATOM 626 O O . LYS A 1 78 ? -11.195 -19.328 -12.617 1 97.62 78 LYS A O 1
ATOM 631 N N . GLU A 1 79 ? -9.797 -19.938 -14.25 1 97.69 79 GLU A N 1
ATOM 632 C CA . GLU A 1 79 ? -9.773 -21.328 -13.812 1 97.69 79 GLU A CA 1
ATOM 633 C C . GLU A 1 79 ? -9.18 -21.453 -12.414 1 97.69 79 GLU A C 1
ATOM 635 O O . GLU A 1 79 ? -9.719 -22.172 -11.57 1 97.69 79 GLU A O 1
ATOM 640 N N . PHE A 1 80 ? -8.109 -20.781 -12.195 1 97.94 80 PHE A N 1
ATOM 641 C CA . PHE A 1 80 ? -7.469 -20.734 -10.891 1 97.94 80 PHE A CA 1
ATOM 642 C C . PHE A 1 80 ? -8.445 -20.25 -9.82 1 97.94 80 PHE A C 1
ATOM 644 O O . PHE A 1 80 ? -8.586 -20.891 -8.773 1 97.94 80 PHE A O 1
ATOM 651 N N . ALA A 1 81 ? -9.117 -19.125 -10.078 1 96.94 81 ALA A N 1
ATOM 652 C CA . ALA A 1 81 ? -10.086 -18.547 -9.148 1 96.94 81 ALA A CA 1
ATOM 653 C C . ALA A 1 81 ? -11.211 -19.531 -8.844 1 96.94 81 ALA A C 1
ATOM 655 O O . ALA A 1 81 ? -11.648 -19.641 -7.695 1 96.94 81 ALA A O 1
ATOM 656 N N . SER A 1 82 ? -11.648 -20.312 -9.797 1 95.94 82 SER A N 1
ATOM 657 C CA . SER A 1 82 ? -12.766 -21.234 -9.648 1 95.94 82 SER A CA 1
ATOM 658 C C . SER A 1 82 ? -12.398 -22.406 -8.734 1 95.94 82 SER A C 1
ATOM 660 O O . SER A 1 82 ? -13.273 -23.047 -8.156 1 95.94 82 SER A O 1
ATOM 662 N N . MET A 1 83 ? -11.133 -22.688 -8.633 1 95.75 83 MET A N 1
ATOM 663 C CA . MET A 1 83 ? -10.672 -23.812 -7.82 1 95.75 83 MET A CA 1
ATOM 664 C C . MET A 1 83 ? -10.984 -23.578 -6.344 1 95.75 83 MET A C 1
ATOM 666 O O . MET A 1 83 ? -11.133 -24.531 -5.582 1 95.75 83 MET A O 1
ATOM 670 N N . PHE A 1 84 ? -11.102 -22.328 -5.949 1 95.38 84 PHE A N 1
ATOM 671 C CA . PHE A 1 84 ? -11.359 -22 -4.551 1 95.38 84 PHE A CA 1
ATOM 672 C C . PHE A 1 84 ? -12.828 -22.234 -4.203 1 95.38 84 PHE A C 1
ATOM 674 O O . PHE A 1 84 ? -13.195 -22.281 -3.025 1 95.38 84 PHE A O 1
ATOM 681 N N . ASN A 1 85 ? -13.617 -22.391 -5.227 1 91.94 85 ASN A N 1
ATOM 682 C CA . ASN A 1 85 ? -15.062 -22.516 -5.02 1 91.94 85 ASN A CA 1
ATOM 683 C C . ASN A 1 85 ? -15.5 -23.969 -4.945 1 91.94 85 ASN A C 1
ATOM 685 O O . ASN A 1 85 ? -16.688 -24.25 -4.77 1 91.94 85 ASN A O 1
ATOM 689 N N . HIS A 1 86 ? -14.578 -24.828 -5.09 1 86.06 86 HIS A N 1
ATOM 690 C CA . HIS A 1 86 ? -14.93 -26.234 -5.043 1 86.06 86 HIS A CA 1
ATOM 691 C C . HIS A 1 86 ? -15.438 -26.641 -3.656 1 86.06 86 HIS A C 1
ATOM 693 O O . HIS A 1 86 ? -14.883 -26.203 -2.643 1 86.06 86 HIS A O 1
ATOM 699 N N . THR A 1 87 ? -16.5 -27.469 -3.762 1 79.88 87 THR A N 1
ATOM 700 C CA . THR A 1 87 ? -17.125 -27.922 -2.527 1 79.88 87 THR A CA 1
ATOM 701 C C . THR A 1 87 ? -16.25 -28.953 -1.831 1 79.88 87 THR A C 1
ATOM 703 O O . THR A 1 87 ? -15.633 -29.797 -2.486 1 79.88 87 THR A O 1
ATOM 706 N N . GLY A 1 88 ? -16.047 -28.844 -0.617 1 82.44 88 GLY A N 1
ATOM 707 C CA . GLY A 1 88 ? -15.367 -29.844 0.182 1 82.44 88 GLY A CA 1
ATOM 708 C C . GLY A 1 88 ? -13.922 -29.5 0.481 1 82.44 88 GLY A C 1
ATOM 709 O O . GLY A 1 88 ? -13.25 -30.203 1.229 1 82.44 88 GLY A O 1
ATOM 710 N N . VAL A 1 89 ? -13.375 -28.609 -0.279 1 85.5 89 VAL A N 1
ATOM 711 C CA . VAL A 1 89 ? -12.016 -28.188 0.013 1 85.5 89 VAL A CA 1
ATOM 712 C C . VAL A 1 89 ? -12 -26.719 0.404 1 85.5 89 VAL A C 1
ATOM 714 O O . VAL A 1 89 ? -12.664 -25.891 -0.232 1 85.5 89 VAL A O 1
ATOM 717 N N . SER A 1 90 ? -11.398 -26.453 1.473 1 90.31 90 SER A N 1
ATOM 718 C CA . SER A 1 90 ? -11.25 -25.047 1.89 1 90.31 90 SER A CA 1
ATOM 719 C C . SER A 1 90 ? -9.797 -24.609 1.848 1 90.31 90 SER A C 1
ATOM 721 O O . SER A 1 90 ? -8.891 -25.391 2.146 1 90.31 90 SER A O 1
ATOM 723 N N . TYR A 1 91 ? -9.609 -23.438 1.39 1 93.88 91 TYR A N 1
ATOM 724 C CA . TYR A 1 91 ? -8.297 -22.797 1.383 1 93.88 91 TYR A CA 1
ATOM 725 C C . TYR A 1 91 ? -8.289 -21.562 2.273 1 93.88 91 TYR A C 1
ATOM 727 O O . TYR A 1 91 ? -9.336 -20.969 2.525 1 93.88 91 TYR A O 1
ATOM 735 N N . ASP A 1 92 ? -7.125 -21.188 2.734 1 94.31 92 ASP A N 1
ATOM 736 C CA . ASP A 1 92 ? -7.039 -20.094 3.686 1 94.31 92 ASP A CA 1
ATOM 737 C C . ASP A 1 92 ? -6.535 -18.812 3.01 1 94.31 92 ASP A C 1
ATOM 739 O O . ASP A 1 92 ? -6.656 -17.719 3.562 1 94.31 92 ASP A O 1
ATOM 743 N N . SER A 1 93 ? -5.973 -18.938 1.876 1 96.06 93 SER A N 1
ATOM 744 C CA . SER A 1 93 ? -5.406 -17.781 1.189 1 96.06 93 SER A CA 1
ATOM 745 C C . SER A 1 93 ? -5.059 -18.109 -0.258 1 96.06 93 SER A C 1
ATOM 747 O O . SER A 1 93 ? -5.156 -19.266 -0.675 1 96.06 93 SER A O 1
ATOM 749 N N . ALA A 1 94 ? -4.777 -17.125 -1.01 1 97.31 94 ALA A N 1
ATOM 750 C CA . ALA A 1 94 ? -4.316 -17.266 -2.389 1 97.31 94 ALA A CA 1
ATOM 751 C C . ALA A 1 94 ? -3.053 -16.438 -2.629 1 97.31 94 ALA A C 1
ATOM 753 O O . ALA A 1 94 ? -2.924 -15.32 -2.121 1 97.31 94 ALA A O 1
ATOM 754 N N . VAL A 1 95 ? -2.123 -17.031 -3.363 1 98.19 95 VAL A N 1
ATOM 755 C CA . VAL A 1 95 ? -0.906 -16.344 -3.771 1 98.19 95 VAL A CA 1
ATOM 756 C C . VAL A 1 95 ? -0.867 -16.219 -5.293 1 98.19 95 VAL A C 1
ATOM 758 O O . VAL A 1 95 ? -1.148 -17.172 -6.008 1 98.19 95 VAL A O 1
ATOM 761 N N . ILE A 1 96 ? -0.597 -15.047 -5.781 1 98.5 96 ILE A N 1
ATOM 762 C CA . ILE A 1 96 ? -0.471 -14.797 -7.211 1 98.5 96 ILE A CA 1
ATOM 763 C C . ILE A 1 96 ? 0.88 -14.148 -7.504 1 98.5 96 ILE A C 1
ATOM 765 O O . ILE A 1 96 ? 1.171 -13.055 -7.012 1 98.5 96 ILE A O 1
ATOM 769 N N . ALA A 1 97 ? 1.709 -14.82 -8.18 1 98.31 97 ALA A N 1
ATOM 770 C CA . ALA A 1 97 ? 2.992 -14.289 -8.633 1 98.31 97 ALA A CA 1
ATOM 771 C C . ALA A 1 97 ? 3 -14.086 -10.148 1 98.31 97 ALA A C 1
ATOM 773 O O . ALA A 1 97 ? 2.846 -15.039 -10.906 1 98.31 97 ALA A O 1
ATOM 774 N N . LEU A 1 98 ? 3.15 -12.867 -10.594 1 97.81 98 LEU A N 1
ATOM 775 C CA . LEU A 1 98 ? 3.125 -12.516 -12.008 1 97.81 98 LEU A CA 1
ATOM 776 C C . LEU A 1 98 ? 4.457 -11.914 -12.438 1 97.81 98 LEU A C 1
ATOM 778 O O . LEU A 1 98 ? 4.828 -10.828 -11.984 1 97.81 98 LEU A O 1
ATOM 782 N N . MET A 1 99 ? 5.152 -12.578 -13.227 1 96.12 99 MET A N 1
ATOM 783 C CA . MET A 1 99 ? 6.441 -12.117 -13.734 1 96.12 99 MET A CA 1
ATOM 784 C C . MET A 1 99 ? 6.398 -11.945 -15.25 1 96.12 99 MET A C 1
ATOM 786 O O . MET A 1 99 ? 6.281 -12.922 -15.992 1 96.12 99 MET A O 1
ATOM 790 N N . SER A 1 100 ? 6.402 -10.766 -15.727 1 94.69 100 SER A N 1
ATOM 791 C CA . SER A 1 100 ? 6.262 -10.398 -17.141 1 94.69 100 SER A CA 1
ATOM 792 C C . SER A 1 100 ? 6.711 -8.961 -17.375 1 94.69 100 SER A C 1
ATOM 794 O O . SER A 1 100 ? 7.262 -8.32 -16.484 1 94.69 100 SER A O 1
ATOM 796 N N . HIS A 1 101 ? 6.711 -8.508 -18.641 1 90.31 101 HIS A N 1
ATOM 797 C CA . HIS A 1 101 ? 6.695 -7.07 -18.906 1 90.31 101 HIS A CA 1
ATOM 798 C C . HIS A 1 101 ? 5.375 -6.441 -18.469 1 90.31 101 HIS A C 1
ATOM 800 O O . HIS A 1 101 ? 4.367 -7.141 -18.328 1 90.31 101 HIS A O 1
ATOM 806 N N . GLY A 1 102 ? 5.496 -5.199 -18.219 1 90.94 102 GLY A N 1
ATOM 807 C CA . GLY A 1 102 ? 4.285 -4.535 -17.781 1 90.94 102 GLY A CA 1
ATOM 808 C C . GLY A 1 102 ? 4.395 -3.023 -17.797 1 90.94 102 GLY A C 1
ATOM 809 O O . GLY A 1 102 ? 5.359 -2.471 -18.312 1 90.94 102 GLY A O 1
ATOM 810 N N . ASP A 1 103 ? 3.307 -2.439 -17.312 1 88 103 ASP A N 1
ATOM 811 C CA . ASP A 1 103 ? 3.156 -1.003 -17.109 1 88 103 ASP A CA 1
ATOM 812 C C . ASP A 1 103 ? 2.262 -0.714 -15.906 1 88 103 ASP A C 1
ATOM 814 O O . ASP A 1 103 ? 1.955 -1.615 -15.125 1 88 103 ASP A O 1
ATOM 818 N N . THR A 1 104 ? 1.994 0.574 -15.703 1 84.69 104 THR A N 1
ATOM 819 C CA . THR A 1 104 ? 1.148 0.933 -14.57 1 84.69 104 THR A CA 1
ATOM 820 C C . THR A 1 104 ? -0.175 0.175 -14.617 1 84.69 104 THR A C 1
ATOM 822 O O . THR A 1 104 ? -0.962 0.354 -15.547 1 84.69 104 THR A O 1
ATOM 825 N N . GLY A 1 105 ? -0.357 -0.751 -13.688 1 87.44 105 GLY A N 1
ATOM 826 C CA . GLY A 1 105 ? -1.632 -1.417 -13.477 1 87.44 105 GLY A CA 1
ATOM 827 C C . GLY A 1 105 ? -1.851 -2.6 -14.398 1 87.44 105 GLY A C 1
ATOM 828 O O . GLY A 1 105 ? -2.906 -3.234 -14.367 1 87.44 105 GLY A O 1
ATOM 829 N N . VAL A 1 106 ? -0.838 -2.896 -15.266 1 91.69 106 VAL A N 1
ATOM 830 C CA . VAL A 1 106 ? -1.071 -3.969 -16.219 1 91.69 106 VAL A CA 1
ATOM 831 C C . VAL A 1 106 ? 0.175 -4.848 -16.328 1 91.69 106 VAL A C 1
ATOM 833 O O . VAL A 1 106 ? 1.283 -4.402 -16.031 1 91.69 106 VAL A O 1
ATOM 836 N N . ILE A 1 107 ? -0.012 -6.082 -16.719 1 93.88 107 ILE A N 1
ATOM 837 C CA . ILE A 1 107 ? 1.051 -6.965 -17.188 1 93.88 107 ILE A CA 1
ATOM 838 C C . ILE A 1 107 ? 0.797 -7.344 -18.641 1 93.88 107 ILE A C 1
ATOM 840 O O . ILE A 1 107 ? -0.333 -7.25 -19.125 1 93.88 107 ILE A O 1
ATOM 844 N N . LEU A 1 108 ? 1.847 -7.75 -19.297 1 94.06 108 LEU A N 1
ATOM 845 C CA . LEU A 1 108 ? 1.719 -8.07 -20.719 1 94.06 108 LEU A CA 1
ATOM 846 C C . LEU A 1 108 ? 1.767 -9.578 -20.938 1 94.06 108 LEU A C 1
ATOM 848 O O . LEU A 1 108 ? 2.561 -10.281 -20.297 1 94.06 108 LEU A O 1
ATOM 852 N N . GLY A 1 109 ? 0.874 -10.008 -21.828 1 95.56 109 GLY A N 1
ATOM 853 C CA . GLY A 1 109 ? 1.089 -11.328 -22.406 1 95.56 109 GLY A CA 1
ATOM 854 C C . GLY A 1 109 ? 2.234 -11.375 -23.391 1 95.56 109 GLY A C 1
ATOM 855 O O . GLY A 1 109 ? 2.758 -10.328 -23.797 1 95.56 109 GLY A O 1
ATOM 856 N N . THR A 1 110 ? 2.625 -12.578 -23.75 1 96.12 110 THR A N 1
ATOM 857 C CA . THR A 1 110 ? 3.727 -12.719 -24.703 1 96.12 110 THR A CA 1
ATOM 858 C C . THR A 1 110 ? 3.383 -12.055 -26.031 1 96.12 110 THR A C 1
ATOM 860 O O . THR A 1 110 ? 4.273 -11.758 -26.828 1 96.12 110 THR A O 1
ATOM 863 N N . ASP A 1 111 ? 2.113 -11.859 -26.344 1 94.88 111 ASP A N 1
ATOM 864 C CA . ASP A 1 111 ? 1.641 -11.18 -27.531 1 94.88 111 ASP A CA 1
ATOM 865 C C . ASP A 1 111 ? 1.567 -9.664 -27.312 1 94.88 111 ASP A C 1
ATOM 867 O O . ASP A 1 111 ? 1 -8.945 -28.141 1 94.88 111 ASP A O 1
ATOM 871 N N . ASN A 1 112 ? 1.91 -9.148 -26.203 1 92.81 112 ASN A N 1
ATOM 872 C CA . ASN A 1 112 ? 1.972 -7.738 -25.812 1 92.81 112 ASN A CA 1
ATOM 873 C C . ASN A 1 112 ? 0.582 -7.172 -25.547 1 92.81 112 ASN A C 1
ATOM 875 O O . ASN A 1 112 ? 0.41 -5.957 -25.453 1 92.81 112 ASN A O 1
ATOM 879 N N . ILE A 1 113 ? -0.303 -8.125 -25.484 1 93 113 ILE A N 1
ATOM 880 C CA . ILE A 1 113 ? -1.63 -7.688 -25.062 1 93 113 ILE A CA 1
ATOM 881 C C . ILE A 1 113 ? -1.639 -7.438 -23.562 1 93 113 ILE A C 1
ATOM 883 O O . ILE A 1 113 ? -1.138 -8.258 -22.781 1 93 113 ILE A O 1
ATOM 887 N N . GLN A 1 114 ? -2.191 -6.332 -23.188 1 93.5 114 GLN A N 1
ATOM 888 C CA . GLN A 1 114 ? -2.205 -5.914 -21.781 1 93.5 114 GLN A CA 1
ATOM 889 C C . GLN A 1 114 ? -3.316 -6.613 -21.016 1 93.5 114 GLN A C 1
ATOM 891 O O . GLN A 1 114 ? -4.43 -6.773 -21.516 1 93.5 114 GLN A O 1
ATOM 896 N N . VAL A 1 115 ? -3.012 -7.094 -19.891 1 94.62 115 VAL A N 1
ATOM 897 C CA . VAL A 1 115 ? -3.965 -7.625 -18.922 1 94.62 115 VAL A CA 1
ATOM 898 C C . VAL A 1 115 ? -3.963 -6.75 -17.672 1 94.62 115 VAL A C 1
ATOM 900 O O . VAL A 1 115 ? -2.924 -6.574 -17.031 1 94.62 115 VAL A O 1
ATOM 903 N N . LYS A 1 116 ? -5.121 -6.227 -17.312 1 91.69 116 LYS A N 1
ATOM 904 C CA . LYS A 1 116 ? -5.223 -5.352 -16.141 1 91.69 116 LYS A CA 1
ATOM 905 C C . LYS A 1 116 ? -5.152 -6.152 -14.844 1 91.69 116 LYS A C 1
ATOM 907 O O . LYS A 1 116 ? -5.914 -7.102 -14.656 1 91.69 116 LYS A O 1
ATOM 912 N N . LEU A 1 117 ? -4.289 -5.738 -13.945 1 93.06 117 LEU A N 1
ATOM 913 C CA . LEU A 1 117 ? -4.137 -6.41 -12.656 1 93.06 117 LEU A CA 1
ATOM 914 C C . LEU A 1 117 ? -5.43 -6.336 -11.852 1 93.06 117 LEU A C 1
ATOM 916 O O . LEU A 1 117 ? -5.781 -7.281 -11.141 1 93.06 117 LEU A O 1
ATOM 920 N N . ARG A 1 118 ? -6.098 -5.227 -11.977 1 87.31 118 ARG A N 1
ATOM 921 C CA . ARG A 1 118 ? -7.367 -5.043 -11.281 1 87.31 118 ARG A CA 1
ATOM 922 C C . ARG A 1 118 ? -8.383 -6.09 -11.719 1 87.31 118 ARG A C 1
ATOM 924 O O . ARG A 1 118 ? -9.203 -6.539 -10.906 1 87.31 118 ARG A O 1
ATOM 931 N N . ASP A 1 119 ? -8.375 -6.434 -13.008 1 90.38 119 ASP A N 1
ATOM 932 C CA . ASP A 1 119 ? -9.289 -7.457 -13.5 1 90.38 119 ASP A CA 1
ATOM 933 C C . ASP A 1 119 ? -8.969 -8.82 -12.883 1 90.38 119 ASP A C 1
ATOM 935 O O . ASP A 1 119 ? -9.883 -9.578 -12.539 1 90.38 119 ASP A O 1
ATOM 939 N N . LEU A 1 120 ? -7.703 -9.133 -12.805 1 94.62 120 LEU A N 1
ATOM 940 C CA . LEU A 1 120 ? -7.316 -10.383 -12.156 1 94.62 120 LEU A CA 1
ATOM 941 C C . LEU A 1 120 ? -7.738 -10.398 -10.695 1 94.62 120 LEU A C 1
ATOM 943 O O . LEU A 1 120 ? -8.312 -11.375 -10.219 1 94.62 120 LEU A O 1
ATOM 947 N N . GLN A 1 121 ? -7.469 -9.312 -10.016 1 93.38 121 GLN A N 1
ATOM 948 C CA . GLN A 1 121 ? -7.91 -9.188 -8.633 1 93.38 121 GLN A CA 1
ATOM 949 C C . GLN A 1 121 ? -9.422 -9.359 -8.523 1 93.38 121 GLN A C 1
ATOM 951 O O . GLN A 1 121 ? -9.914 -9.984 -7.582 1 93.38 121 GLN A O 1
ATOM 956 N N . GLY A 1 122 ? -10.117 -8.766 -9.492 1 90.38 122 GLY A N 1
ATOM 957 C CA . GLY A 1 122 ? -11.57 -8.836 -9.508 1 90.38 122 GLY A CA 1
ATOM 958 C C . GLY A 1 122 ? -12.094 -10.258 -9.547 1 90.38 122 GLY A C 1
ATOM 959 O O . GLY A 1 122 ? -13.156 -10.547 -8.984 1 90.38 122 GLY A O 1
ATOM 960 N N . GLU A 1 123 ? -11.398 -11.133 -10.156 1 93.88 123 GLU A N 1
ATOM 961 C CA . GLU A 1 123 ? -11.805 -12.531 -10.258 1 93.88 123 GLU A CA 1
ATOM 962 C C . GLU A 1 123 ? -11.781 -13.219 -8.898 1 93.88 123 GLU A C 1
ATOM 964 O O . GLU A 1 123 ? -12.406 -14.266 -8.711 1 93.88 123 GLU A O 1
ATOM 969 N N . LEU A 1 124 ? -11.078 -12.656 -7.922 1 94.94 124 LEU A N 1
ATOM 970 C CA . LEU A 1 124 ? -10.938 -13.281 -6.613 1 94.94 124 LEU A CA 1
ATOM 971 C C . LEU A 1 124 ? -11.836 -12.602 -5.586 1 94.94 124 LEU A C 1
ATOM 973 O O . LEU A 1 124 ? -11.781 -12.93 -4.398 1 94.94 124 LEU A O 1
ATOM 977 N N . GLU A 1 125 ? -12.555 -11.625 -6 1 89 125 GLU A N 1
ATOM 978 C CA . GLU A 1 125 ? -13.484 -10.945 -5.094 1 89 125 GLU A CA 1
ATOM 979 C C . GLU A 1 125 ? -14.594 -11.883 -4.641 1 89 125 GLU A C 1
ATOM 981 O O . GLU A 1 125 ? -14.945 -12.828 -5.352 1 89 125 GLU A O 1
ATOM 986 N N . PRO A 1 126 ? -15.234 -11.609 -3.506 1 86.31 126 PRO A N 1
ATOM 987 C CA . PRO A 1 126 ? -16.188 -12.539 -2.883 1 86.31 126 PRO A CA 1
ATOM 988 C C . PRO A 1 126 ? -17.359 -12.883 -3.795 1 86.31 126 PRO A C 1
ATOM 990 O O . PRO A 1 126 ? -17.844 -14.016 -3.781 1 86.31 126 PRO A O 1
ATOM 993 N N . HIS A 1 127 ? -17.828 -11.977 -4.562 1 84.19 127 HIS A N 1
ATOM 994 C CA . HIS A 1 127 ? -18.984 -12.25 -5.402 1 84.19 127 HIS A CA 1
ATOM 995 C C . HIS A 1 127 ? -18.656 -13.25 -6.504 1 84.19 127 HIS A C 1
ATOM 997 O O . HIS A 1 127 ? -19.516 -14.023 -6.938 1 84.19 127 HIS A O 1
ATOM 1003 N N . LYS A 1 128 ? -17.422 -13.344 -6.953 1 89.31 128 LYS A N 1
ATOM 1004 C CA . LYS A 1 128 ? -16.984 -14.281 -7.984 1 89.31 128 LYS A CA 1
ATOM 1005 C C . LYS A 1 128 ? -16.266 -15.477 -7.367 1 89.31 128 LYS A C 1
ATOM 1007 O O . LYS A 1 128 ? -16.25 -16.562 -7.941 1 89.31 128 LYS A O 1
ATOM 1012 N N . CYS A 1 129 ? -15.664 -15.281 -6.238 1 93.38 129 CYS A N 1
ATOM 1013 C CA . CYS A 1 129 ? -14.867 -16.297 -5.562 1 93.38 129 CYS A CA 1
ATOM 1014 C C . CYS A 1 129 ? -15.203 -16.359 -4.078 1 93.38 129 CYS A C 1
ATOM 1016 O O . CYS A 1 129 ? -14.367 -16 -3.238 1 93.38 129 CYS A O 1
ATOM 1018 N N . PRO A 1 130 ? -16.359 -16.875 -3.734 1 92.19 130 PRO A N 1
ATOM 1019 C CA . PRO A 1 130 ? -16.797 -16.906 -2.336 1 92.19 130 PRO A CA 1
ATOM 1020 C C . PRO A 1 130 ? -15.859 -17.719 -1.45 1 92.19 130 PRO A C 1
ATOM 1022 O O . PRO A 1 130 ? -15.758 -17.469 -0.247 1 92.19 130 PRO A O 1
ATOM 1025 N N . GLY A 1 131 ? -15.18 -18.641 -2.072 1 92.75 131 GLY A N 1
ATOM 1026 C CA . GLY A 1 131 ? -14.242 -19.469 -1.316 1 92.75 131 GLY A CA 1
ATOM 1027 C C . GLY A 1 131 ? -13.133 -18.656 -0.674 1 92.75 131 GLY A C 1
ATOM 1028 O O . GLY A 1 131 ? -12.477 -19.125 0.262 1 92.75 131 GLY A O 1
ATOM 1029 N N . LEU A 1 132 ? -12.906 -17.438 -1.146 1 94 132 LEU A N 1
ATOM 1030 C CA . LEU A 1 132 ? -11.836 -16.609 -0.613 1 94 132 LEU A CA 1
ATOM 1031 C C . LEU A 1 132 ? -12.406 -15.398 0.134 1 94 132 LEU A C 1
ATOM 1033 O O . LEU A 1 132 ? -11.688 -14.438 0.415 1 94 132 LEU A O 1
ATOM 1037 N N . ASP A 1 133 ? -13.688 -15.438 0.454 1 91.56 133 ASP A N 1
ATOM 1038 C CA . ASP A 1 133 ? -14.289 -14.359 1.232 1 91.56 133 ASP A CA 1
ATOM 1039 C C . ASP A 1 133 ? -13.625 -14.234 2.6 1 91.56 133 ASP A C 1
ATOM 1041 O O . ASP A 1 133 ? -13.5 -15.211 3.334 1 91.56 133 ASP A O 1
ATOM 1045 N N . GLY A 1 134 ? -13.195 -13.008 2.857 1 91.69 134 GLY A N 1
ATOM 1046 C CA . GLY A 1 134 ? -12.555 -12.734 4.137 1 91.69 134 GLY A CA 1
ATOM 1047 C C . GLY A 1 134 ? -11.164 -13.328 4.246 1 91.69 134 GLY A C 1
ATOM 1048 O O . GLY A 1 134 ? -10.586 -13.375 5.336 1 91.69 134 GLY A O 1
ATOM 1049 N N . LYS A 1 135 ? -10.656 -13.805 3.113 1 94.38 135 LYS A N 1
ATOM 1050 C CA . LYS A 1 135 ? -9.352 -14.453 3.109 1 94.38 135 LYS A CA 1
ATOM 1051 C C . LYS A 1 135 ? -8.336 -13.633 2.316 1 94.38 135 LYS A C 1
ATOM 1053 O O . LYS A 1 135 ? -8.688 -13 1.317 1 94.38 135 LYS A O 1
ATOM 1058 N N . PRO A 1 136 ? -7.062 -13.641 2.75 1 96.12 136 PRO A N 1
ATOM 1059 C CA . PRO A 1 136 ? -6.055 -12.789 2.113 1 96.12 136 PRO A CA 1
ATOM 1060 C C . PRO A 1 136 ? -5.664 -13.281 0.719 1 96.12 136 PRO A C 1
ATOM 1062 O O . PRO A 1 136 ? -5.539 -14.484 0.498 1 96.12 136 PRO A O 1
ATOM 1065 N N . LYS A 1 137 ? -5.617 -12.422 -0.204 1 96.94 137 LYS A N 1
ATOM 1066 C CA . LYS A 1 137 ? -5.082 -12.609 -1.551 1 96.94 137 LYS A CA 1
ATOM 1067 C C . LYS A 1 137 ? -3.793 -11.812 -1.745 1 96.94 137 LYS A C 1
ATOM 1069 O O . LYS A 1 137 ? -3.805 -10.586 -1.69 1 96.94 137 LYS A O 1
ATOM 1074 N N . MET A 1 138 ? -2.686 -12.477 -1.985 1 97.81 138 MET A N 1
ATOM 1075 C CA . MET A 1 138 ? -1.382 -11.82 -2.049 1 97.81 138 MET A CA 1
ATOM 1076 C C . MET A 1 138 ? -0.828 -11.852 -3.469 1 97.81 138 MET A C 1
ATOM 1078 O O . MET A 1 138 ? -0.544 -12.922 -4.008 1 97.81 138 MET A O 1
ATOM 1082 N N . PHE A 1 139 ? -0.633 -10.664 -4.023 1 97.44 139 PHE A N 1
ATOM 1083 C CA . PHE A 1 139 ? -0.077 -10.508 -5.363 1 97.44 139 PHE A CA 1
ATOM 1084 C C . PHE A 1 139 ? 1.383 -10.078 -5.297 1 97.44 139 PHE A C 1
ATOM 1086 O O . PHE A 1 139 ? 1.719 -9.109 -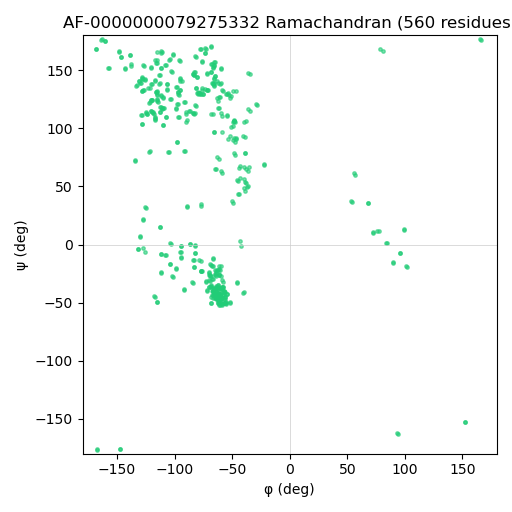4.605 1 97.44 139 PHE A O 1
ATOM 1093 N N . PHE A 1 140 ? 2.229 -10.789 -5.91 1 97.94 140 PHE A N 1
ATOM 1094 C CA . PHE A 1 140 ? 3.619 -10.414 -6.133 1 97.94 140 PHE A CA 1
ATOM 1095 C C . PHE A 1 140 ? 3.887 -10.164 -7.609 1 97.94 140 PHE A C 1
ATOM 1097 O O . PHE A 1 140 ? 3.852 -11.094 -8.422 1 97.94 140 PHE A O 1
ATOM 1104 N N . VAL A 1 141 ? 4.18 -8.938 -7.949 1 96.19 141 VAL A N 1
ATOM 1105 C CA . VAL A 1 141 ? 4.238 -8.555 -9.359 1 96.19 141 VAL A CA 1
ATOM 1106 C C . VAL A 1 141 ? 5.652 -8.109 -9.711 1 96.19 141 VAL A C 1
ATOM 1108 O O . VAL A 1 141 ? 6.125 -7.082 -9.227 1 96.19 141 VAL A O 1
ATOM 1111 N N . GLN A 1 142 ? 6.32 -8.891 -10.461 1 94.56 142 GLN A N 1
ATOM 1112 C CA . GLN A 1 142 ? 7.617 -8.539 -11.039 1 94.56 142 GLN A CA 1
ATOM 1113 C C . GLN A 1 142 ? 7.465 -8.055 -12.477 1 94.56 142 GLN A C 1
ATOM 1115 O O . GLN A 1 142 ? 7.57 -8.844 -13.414 1 94.56 142 GLN A O 1
ATOM 1120 N N . ALA A 1 143 ? 7.262 -6.855 -12.648 1 89.62 143 ALA A N 1
ATOM 1121 C CA . ALA A 1 143 ? 7.117 -6.18 -13.938 1 89.62 143 ALA A CA 1
ATOM 1122 C C . ALA A 1 143 ? 7.438 -4.691 -13.812 1 89.62 143 ALA A C 1
ATOM 1124 O O . ALA A 1 143 ? 7.281 -4.105 -12.734 1 89.62 143 ALA A O 1
ATOM 1125 N N . CYS A 1 144 ? 7.871 -4.109 -14.812 1 75.81 144 CYS A N 1
ATOM 1126 C CA . CYS A 1 144 ? 8.031 -2.662 -14.836 1 75.81 144 CYS A CA 1
ATOM 1127 C C . CYS A 1 144 ? 6.684 -1.961 -14.75 1 75.81 144 CYS A C 1
ATOM 1129 O O . CYS A 1 144 ? 5.648 -2.564 -15.031 1 75.81 144 CYS A O 1
ATOM 1131 N N . ARG A 1 145 ? 6.75 -0.748 -14.234 1 74.94 145 ARG A N 1
ATOM 1132 C CA . ARG A 1 145 ? 5.512 0.013 -14.086 1 74.94 145 ARG A CA 1
ATOM 1133 C C . ARG A 1 145 ? 5.637 1.392 -14.727 1 74.94 145 ARG A C 1
ATOM 1135 O O . ARG A 1 145 ? 4.984 2.344 -14.297 1 74.94 145 ARG A O 1
ATOM 1142 N N . GLY A 1 146 ? 6.457 1.48 -15.539 1 70.44 146 GLY A N 1
ATOM 1143 C CA . GLY A 1 146 ? 6.738 2.742 -16.203 1 70.44 146 GLY A CA 1
ATOM 1144 C C . GLY A 1 146 ? 8.172 2.855 -16.688 1 70.44 146 GLY A C 1
ATOM 1145 O O . GLY A 1 146 ? 8.805 1.849 -17.016 1 70.44 146 GLY A O 1
ATOM 1146 N N . ARG A 1 147 ? 8.594 4.066 -16.75 1 63.91 147 ARG A N 1
ATOM 1147 C CA . ARG A 1 147 ? 9.875 4.227 -17.438 1 63.91 147 ARG A CA 1
ATOM 1148 C C . ARG A 1 147 ? 10.844 5.055 -16.594 1 63.91 147 ARG A C 1
ATOM 1150 O O . ARG A 1 147 ? 11.953 5.355 -17.031 1 63.91 147 ARG A O 1
ATOM 1157 N N . PHE A 1 148 ? 10.43 5.395 -15.312 1 60.84 148 PHE A N 1
ATOM 1158 C CA . PHE A 1 148 ? 11.305 6.199 -14.477 1 60.84 148 PHE A CA 1
ATOM 1159 C C . PHE A 1 148 ? 12.359 5.332 -13.797 1 60.84 148 PHE A C 1
ATOM 1161 O O . PHE A 1 148 ? 12.164 4.125 -13.633 1 60.84 148 PHE A O 1
ATOM 1168 N N . VAL A 1 149 ? 13.602 6.008 -13.586 1 60.75 149 VAL A N 1
ATOM 1169 C CA . VAL A 1 149 ? 14.641 5.359 -12.789 1 60.75 149 VAL A CA 1
ATOM 1170 C C . VAL A 1 149 ? 15.125 6.312 -11.703 1 60.75 149 VAL A C 1
ATOM 1172 O O . VAL A 1 149 ? 15.023 7.535 -11.844 1 60.75 149 VAL A O 1
ATOM 1175 N N . THR A 1 150 ? 15.438 5.852 -10.562 1 61.5 150 THR A N 1
ATOM 1176 C CA . THR A 1 150 ? 16.172 6.625 -9.57 1 61.5 150 THR A CA 1
ATOM 1177 C C . THR A 1 150 ? 17.672 6.477 -9.773 1 61.5 150 THR A C 1
ATOM 1179 O O . THR A 1 150 ? 18.219 5.379 -9.656 1 61.5 150 THR A O 1
ATOM 1182 N N . THR A 1 151 ? 18.406 7.656 -10.156 1 61.69 151 THR A N 1
ATOM 1183 C CA . THR A 1 151 ? 19.844 7.617 -10.414 1 61.69 151 THR A CA 1
ATOM 1184 C C . THR A 1 151 ? 20.625 8.023 -9.164 1 61.69 151 THR A C 1
ATOM 1186 O O . THR A 1 151 ? 20.141 8.82 -8.359 1 61.69 151 THR A O 1
ATOM 1189 N N . LEU A 1 152 ? 21.688 7.262 -8.773 1 60.41 152 LEU A N 1
ATOM 1190 C CA . LEU A 1 152 ? 22.578 7.633 -7.688 1 60.41 152 LEU A CA 1
ATOM 1191 C C . LEU A 1 152 ? 23.609 8.656 -8.164 1 60.41 152 LEU A C 1
ATOM 1193 O O . LEU A 1 152 ? 24.047 8.617 -9.312 1 60.41 152 LEU A O 1
ATOM 1197 N N . PRO A 1 153 ? 23.781 9.828 -7.363 1 50.94 153 PRO A N 1
ATOM 1198 C CA . PRO A 1 153 ? 24.781 10.844 -7.738 1 50.94 153 PRO A CA 1
ATOM 1199 C C . PRO A 1 153 ? 26.141 10.242 -8.047 1 50.94 153 PRO A C 1
ATOM 1201 O O . PRO A 1 153 ? 26.609 9.344 -7.34 1 50.94 153 PRO A O 1
ATOM 1204 N N . VAL A 1 154 ? 26.641 10.117 -9.242 1 42.75 154 VAL A N 1
ATOM 1205 C CA . VAL A 1 154 ? 28.047 9.836 -9.516 1 42.75 154 VAL A CA 1
ATOM 1206 C C . VAL A 1 154 ? 28.922 10.977 -8.992 1 42.75 154 VAL A C 1
ATOM 1208 O O . VAL A 1 154 ? 28.578 12.148 -9.148 1 42.75 154 VAL A O 1
ATOM 1211 N N . SER A 1 155 ? 29.875 10.711 -7.969 1 34.59 155 SER A N 1
ATOM 1212 C CA . SER A 1 155 ? 30.875 11.703 -7.562 1 34.59 155 SER A CA 1
ATOM 1213 C C . SER A 1 155 ? 31.469 12.406 -8.773 1 34.59 155 SER A C 1
ATOM 1215 O O . SER A 1 155 ? 32.562 12.969 -8.688 1 34.59 155 SER A O 1
ATOM 1217 N N . HIS A 1 156 ? 31.297 12.297 -9.969 1 33.72 156 HIS A N 1
ATOM 1218 C CA . HIS A 1 156 ? 32.25 13 -10.828 1 33.72 156 HIS A CA 1
ATOM 1219 C C . HIS A 1 156 ? 32.156 14.508 -10.602 1 33.72 156 HIS A C 1
ATOM 1221 O O . HIS A 1 156 ? 31.141 15.031 -10.164 1 33.72 156 HIS A O 1
ATOM 1227 N N . ASP A 1 157 ? 33.469 15.281 -10.594 1 31.69 157 ASP A N 1
ATOM 1228 C CA . ASP A 1 157 ? 33.844 16.688 -10.68 1 31.69 157 ASP A CA 1
ATOM 1229 C C . ASP A 1 157 ? 32.969 17.422 -11.703 1 31.69 157 ASP A C 1
ATOM 1231 O O . ASP A 1 157 ? 33.188 18.609 -11.953 1 31.69 157 ASP A O 1
ATOM 1235 N N . GLY A 1 158 ? 32.688 16.781 -12.852 1 31.66 158 GLY A N 1
ATOM 1236 C CA . GLY A 1 158 ? 32.344 17.734 -13.883 1 31.66 158 GLY A CA 1
ATOM 1237 C C . GLY A 1 158 ? 31.016 18.438 -13.625 1 31.66 158 GLY A C 1
ATOM 1238 O O . GLY A 1 158 ? 30.266 18.031 -12.734 1 31.66 158 GLY A O 1
ATOM 1239 N N . PRO A 1 159 ? 30.719 19.531 -14.461 1 28.33 159 PRO A N 1
ATOM 1240 C CA . PRO A 1 159 ? 29.656 20.531 -14.273 1 28.33 159 PRO A CA 1
ATOM 1241 C C . PRO A 1 159 ? 28.266 19.891 -14.234 1 28.33 159 PRO A C 1
ATOM 1243 O O . PRO A 1 159 ? 28.031 18.859 -14.867 1 28.33 159 PRO A O 1
ATOM 1246 N N . ASN A 1 160 ? 27.641 19.938 -13.141 1 31.16 160 ASN A N 1
ATOM 1247 C CA . ASN A 1 160 ? 26.266 19.641 -12.781 1 31.16 160 ASN A CA 1
ATOM 1248 C C . ASN A 1 160 ? 25.297 20.047 -13.875 1 31.16 160 ASN A C 1
ATOM 1250 O O . ASN A 1 160 ? 24.891 21.219 -13.938 1 31.16 160 ASN A O 1
ATOM 1254 N N . THR A 1 161 ? 25.578 19.609 -15.156 1 25.25 161 THR A N 1
ATOM 1255 C CA . THR A 1 161 ? 24.5 20.141 -16 1 25.25 161 THR A CA 1
ATOM 1256 C C . THR A 1 161 ? 23.172 19.5 -15.625 1 25.25 161 THR A C 1
ATOM 1258 O O . THR A 1 161 ? 23.031 18.281 -15.602 1 25.25 161 THR A O 1
ATOM 1261 N N . ALA A 1 162 ? 22.422 20.109 -14.852 1 26.23 162 ALA A N 1
ATOM 1262 C CA . ALA A 1 162 ? 21.016 19.875 -14.594 1 26.23 162 ALA A CA 1
ATOM 1263 C C . ALA A 1 162 ? 20.25 19.641 -15.891 1 26.23 162 ALA A C 1
ATOM 1265 O O . ALA A 1 162 ? 20.078 20.562 -16.688 1 26.23 162 ALA A O 1
ATOM 1266 N N . SER A 1 163 ? 20.5 18.562 -16.625 1 27 163 SER A N 1
ATOM 1267 C CA . SER A 1 163 ? 19.641 18.438 -17.797 1 27 163 SER A CA 1
ATOM 1268 C C . SER A 1 163 ? 18.172 18.562 -17.406 1 27 163 SER A C 1
ATOM 1270 O O . SER A 1 163 ? 17.766 18.125 -16.328 1 27 163 SER A O 1
ATOM 1272 N N . GLY A 1 164 ? 17.422 19.453 -18.031 1 23.38 164 GLY A N 1
ATOM 1273 C CA . GLY A 1 164 ? 16.031 19.891 -17.969 1 23.38 164 GLY A CA 1
ATOM 1274 C C . GLY A 1 164 ? 15.031 18.766 -18 1 23.38 164 GLY A C 1
ATOM 1275 O O . GLY A 1 164 ? 15.133 17.859 -18.844 1 23.38 164 GLY A O 1
ATOM 1276 N N . ALA A 1 165 ? 14.523 18.453 -16.891 1 25.42 165 ALA A N 1
ATOM 1277 C CA . ALA A 1 165 ? 13.312 17.625 -16.859 1 25.42 165 ALA A CA 1
ATOM 1278 C C . ALA A 1 165 ? 12.352 18 -17.969 1 25.42 165 ALA A C 1
ATOM 1280 O O . ALA A 1 165 ? 11.883 19.141 -18.047 1 25.42 165 ALA A O 1
ATOM 1281 N N . GLN A 1 166 ? 12.586 17.562 -19.203 1 23.58 166 GLN A N 1
ATOM 1282 C CA . GLN A 1 166 ? 11.492 17.828 -20.125 1 23.58 166 GLN A CA 1
ATOM 1283 C C . GLN A 1 166 ? 10.148 17.422 -19.516 1 23.58 166 GLN A C 1
ATOM 1285 O O . GLN A 1 166 ? 9.992 16.297 -19.047 1 23.58 166 GLN A O 1
ATOM 1290 N N . GLU A 1 167 ? 9.391 18.391 -19.109 1 25.02 167 GLU A N 1
ATOM 1291 C CA . GLU A 1 167 ? 7.977 18.375 -18.766 1 25.02 167 GLU A CA 1
ATOM 1292 C C . GLU A 1 167 ? 7.16 17.609 -19.797 1 25.02 167 GLU A C 1
ATOM 1294 O O . GLU A 1 167 ? 7.035 18.031 -20.938 1 25.02 167 GLU A O 1
ATOM 1299 N N . SER A 1 168 ? 7.445 16.453 -20.094 1 24 168 SER A N 1
ATOM 1300 C CA . SER A 1 168 ? 6.414 15.992 -21.016 1 24 168 SER A CA 1
ATOM 1301 C C . SER A 1 168 ? 5.02 16.328 -20.516 1 24 168 SER A C 1
ATOM 1303 O O . SER A 1 168 ? 4.652 15.945 -19.391 1 24 168 SER A O 1
ATOM 1305 N N . ASN A 1 169 ? 4.527 17.5 -20.938 1 23.11 169 ASN A N 1
ATOM 1306 C CA . ASN A 1 169 ? 3.168 18.016 -20.922 1 23.11 169 ASN A CA 1
ATOM 1307 C C . ASN A 1 169 ? 2.17 17.016 -21.5 1 23.11 169 ASN A C 1
ATOM 1309 O O . ASN A 1 169 ? 1.888 17.031 -22.688 1 23.11 169 ASN A O 1
ATOM 1313 N N . HIS A 1 170 ? 2.336 15.844 -21.312 1 23.7 170 HIS A N 1
ATOM 1314 C CA . HIS A 1 170 ? 1.111 15.273 -21.859 1 23.7 170 HIS A CA 1
ATOM 1315 C C . HIS A 1 170 ? -0.12 16.016 -21.328 1 23.7 170 HIS A C 1
ATOM 1317 O O . HIS A 1 170 ? -0.216 16.297 -20.141 1 23.7 170 HIS A O 1
ATOM 1323 N N . PRO A 1 171 ? -0.709 16.797 -22.25 1 22.53 171 PRO A N 1
ATOM 1324 C CA . PRO A 1 171 ? -1.93 17.516 -21.875 1 22.53 171 PRO A CA 1
ATOM 1325 C C . PRO A 1 171 ? -2.855 16.672 -21 1 22.53 171 PRO A C 1
ATOM 1327 O O . PRO A 1 171 ? -3.055 15.492 -21.266 1 22.53 171 PRO A O 1
ATOM 1330 N N . LEU A 1 172 ? -2.869 17 -19.797 1 23.88 172 LEU A N 1
ATOM 1331 C CA . LEU A 1 172 ? -4.016 16.594 -18.984 1 23.88 172 LEU A CA 1
ATOM 1332 C C . LEU A 1 172 ? -5.309 16.703 -19.797 1 23.88 172 LEU A C 1
ATOM 1334 O O . LEU A 1 172 ? -5.738 17.797 -20.141 1 23.88 172 LEU A O 1
ATOM 1338 N N . GLU A 1 173 ? -5.449 15.898 -20.844 1 24.73 173 GLU A N 1
ATOM 1339 C CA . GLU A 1 173 ? -6.797 16 -21.391 1 24.73 173 GLU A CA 1
ATOM 1340 C C . GLU A 1 173 ? -7.812 16.375 -20.312 1 24.73 173 GLU A C 1
ATOM 1342 O O . GLU A 1 173 ? -7.672 15.961 -19.156 1 24.73 173 GLU A O 1
ATOM 1347 N N . GLU A 1 174 ? -8.414 17.469 -20.578 1 24.08 174 GLU A N 1
ATOM 1348 C CA . GLU A 1 174 ? -9.562 18.062 -19.906 1 24.08 174 GLU A CA 1
ATOM 1349 C C . GLU A 1 174 ? -10.586 17 -19.516 1 24.08 174 GLU A C 1
ATOM 1351 O O . GLU A 1 174 ? -11.289 16.469 -20.375 1 24.08 174 GLU A O 1
ATOM 1356 N N . LEU A 1 175 ? -10.242 16.047 -18.812 1 24.41 175 LEU A N 1
ATOM 1357 C CA . LEU A 1 175 ? -11.422 15.289 -18.438 1 24.41 175 LEU A CA 1
ATOM 1358 C C . LEU A 1 175 ? -12.531 16.203 -17.938 1 24.41 175 LEU A C 1
ATOM 1360 O O . LEU A 1 175 ? -12.344 16.922 -16.938 1 24.41 175 LEU A O 1
ATOM 1364 N N . VAL A 1 176 ? -13.156 16.828 -18.891 1 24.11 176 VAL A N 1
ATOM 1365 C CA . VAL A 1 176 ? -14.406 17.531 -18.656 1 24.11 176 VAL A CA 1
ATOM 1366 C C . VAL A 1 176 ? -15.234 16.797 -17.609 1 24.11 176 VAL A C 1
ATOM 1368 O O . VAL A 1 176 ? -15.32 15.562 -17.641 1 24.11 176 VAL A O 1
ATOM 1371 N N . PRO A 1 177 ? -15.398 17.5 -16.516 1 26.8 177 PRO A N 1
ATOM 1372 C CA . PRO A 1 177 ? -16.344 17.031 -15.492 1 26.8 177 PRO A CA 1
ATOM 1373 C C . PRO A 1 177 ? -17.656 16.547 -16.078 1 26.8 177 PRO A C 1
ATOM 1375 O O . PRO A 1 177 ? -18.438 17.359 -16.594 1 26.8 177 PRO A O 1
ATOM 1378 N N . GLU A 1 178 ? -17.672 15.766 -17.172 1 26.66 178 GLU A N 1
ATOM 1379 C CA . GLU A 1 178 ? -19.062 15.469 -17.469 1 26.66 178 GLU A CA 1
ATOM 1380 C C . GLU A 1 178 ? -19.891 15.336 -16.188 1 26.66 178 GLU A C 1
ATOM 1382 O O . GLU A 1 178 ? -19.344 15.031 -15.117 1 26.66 178 GLU A O 1
ATOM 1387 N N . GLU A 1 179 ? -21.078 15.727 -16.297 1 26.91 179 GLU A N 1
ATOM 1388 C CA . GLU A 1 179 ? -22.172 15.609 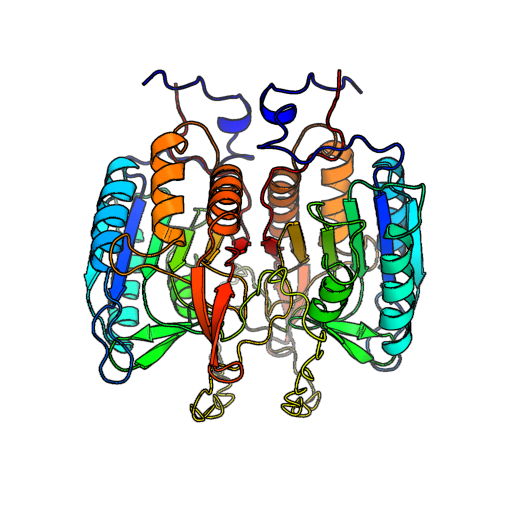-15.336 1 26.91 179 GLU A CA 1
ATOM 1389 C C . GLU A 1 179 ? -22.094 14.297 -14.562 1 26.91 179 GLU A C 1
ATOM 1391 O O . GLU A 1 179 ? -22.234 13.219 -15.148 1 26.91 179 GLU A O 1
ATOM 1396 N N . LEU A 1 180 ? -21.125 14.227 -13.836 1 29.28 180 LEU A N 1
ATOM 1397 C CA . LEU A 1 180 ? -20.641 13.094 -13.055 1 29.28 180 LEU A CA 1
ATOM 1398 C C . LEU A 1 180 ? -21.812 12.328 -12.422 1 29.28 180 LEU A C 1
ATOM 1400 O O . LEU A 1 180 ? -22.344 12.742 -11.383 1 29.28 180 LEU A O 1
ATOM 1404 N N . ALA A 1 181 ? -22.734 12.047 -13.188 1 27.66 181 ALA A N 1
ATOM 1405 C CA . ALA A 1 181 ? -23.75 11.094 -12.75 1 27.66 181 ALA A CA 1
ATOM 1406 C C . ALA A 1 181 ? -23.109 9.93 -11.984 1 27.66 181 ALA A C 1
ATOM 1408 O O . ALA A 1 181 ? -22.219 9.258 -12.508 1 27.66 181 ALA A O 1
ATOM 1409 N N . THR A 1 182 ? -23.031 10.008 -10.695 1 35.25 182 THR A N 1
ATOM 1410 C CA . THR A 1 182 ? -22.516 9.109 -9.664 1 35.25 182 THR A CA 1
ATOM 1411 C C . THR A 1 182 ? -22.859 7.66 -9.984 1 35.25 182 THR A C 1
ATOM 1413 O O . THR A 1 182 ? -24.016 7.242 -9.836 1 35.25 182 THR A O 1
ATOM 1416 N N . PHE A 1 183 ? -22.641 7.281 -11.203 1 31.77 183 PHE A N 1
ATOM 1417 C CA . PHE A 1 183 ? -22.828 5.848 -11.391 1 31.77 183 PHE A CA 1
ATOM 1418 C C . PHE A 1 183 ? -22.141 5.055 -10.297 1 31.77 183 PHE A C 1
ATOM 1420 O O . PHE A 1 183 ? -20.906 5.137 -10.141 1 31.77 183 PHE A O 1
ATOM 1427 N N . ILE A 1 184 ? -22.844 4.77 -9.234 1 37.41 184 ILE A N 1
ATOM 1428 C CA . ILE A 1 184 ? -22.438 3.883 -8.148 1 37.41 184 ILE A CA 1
ATOM 1429 C C . ILE A 1 184 ? -22.172 2.482 -8.703 1 37.41 184 ILE A C 1
ATOM 1431 O O . ILE A 1 184 ? -23.094 1.814 -9.18 1 37.41 184 ILE A O 1
ATOM 1435 N N . ALA A 1 185 ? -21.234 2.32 -9.531 1 40.41 185 ALA A N 1
ATOM 1436 C CA . ALA A 1 185 ? -20.922 0.958 -9.953 1 40.41 185 ALA A CA 1
ATOM 1437 C C . ALA A 1 185 ? -20.359 0.14 -8.797 1 40.41 185 ALA A C 1
ATOM 1439 O O . ALA A 1 185 ? -19.484 0.611 -8.055 1 40.41 185 ALA A O 1
ATOM 1440 N N . ASP A 1 186 ? -21.078 -0.888 -8.297 1 44.41 186 ASP A N 1
ATOM 1441 C CA . ASP A 1 186 ? -20.672 -1.854 -7.277 1 44.41 186 ASP A CA 1
ATOM 1442 C C . ASP A 1 186 ? -19.484 -2.695 -7.766 1 44.41 186 ASP A C 1
ATOM 1444 O O . ASP A 1 186 ? -19.641 -3.514 -8.672 1 44.41 186 ASP A O 1
ATOM 1448 N N . ILE A 1 187 ? -18.312 -2.324 -7.844 1 43.75 187 ILE A N 1
ATOM 1449 C CA . ILE A 1 187 ? -17.297 -3.225 -8.383 1 43.75 187 ILE A CA 1
ATOM 1450 C C . ILE A 1 187 ? -16.703 -4.066 -7.25 1 43.75 187 ILE A C 1
ATOM 1452 O O . ILE A 1 187 ? -15.648 -4.68 -7.414 1 43.75 187 ILE A O 1
ATOM 1456 N N . GLY A 1 188 ? -17.453 -4.426 -6.211 1 55.09 188 GLY A N 1
ATOM 1457 C CA . GLY A 1 188 ? -17.047 -5.367 -5.18 1 55.09 188 GLY A CA 1
ATOM 1458 C C . GLY A 1 188 ? -16.109 -4.75 -4.148 1 55.09 188 GLY A C 1
ATOM 1459 O O . GLY A 1 188 ? -15.867 -3.541 -4.176 1 55.09 188 GLY A O 1
ATOM 1460 N N . ASN A 1 189 ? -15.906 -5.527 -3.021 1 59.31 189 ASN A N 1
ATOM 1461 C CA . ASN A 1 189 ? -15.102 -5.094 -1.885 1 59.31 189 ASN A CA 1
ATOM 1462 C C . ASN A 1 189 ? -13.633 -5.473 -2.062 1 59.31 189 ASN A C 1
ATOM 1464 O O . ASN A 1 189 ? -13.273 -6.645 -1.962 1 59.31 189 ASN A O 1
ATOM 1468 N N . PRO A 1 190 ? -12.875 -4.59 -2.312 1 75.62 190 PRO A N 1
ATOM 1469 C CA . PRO A 1 190 ? -11.469 -4.902 -2.572 1 75.62 190 PRO A CA 1
ATOM 1470 C C . PRO A 1 190 ? -10.68 -5.184 -1.296 1 75.62 190 PRO A C 1
ATOM 1472 O O . PRO A 1 190 ? -9.453 -5.039 -1.276 1 75.62 190 PRO A O 1
ATOM 1475 N N . ALA A 1 191 ? -11.383 -5.793 -0.273 1 86.5 191 ALA A N 1
ATOM 1476 C CA . ALA A 1 191 ? -10.703 -6.016 0.999 1 86.5 191 ALA A CA 1
ATOM 1477 C C . ALA A 1 191 ? -9.828 -7.27 0.942 1 86.5 191 ALA A C 1
ATOM 1479 O O . ALA A 1 191 ? -9.984 -8.102 0.042 1 86.5 191 ALA A O 1
ATOM 1480 N N . ASP A 1 192 ? -8.852 -7.422 1.856 1 95.19 192 ASP A N 1
ATOM 1481 C CA . ASP A 1 192 ? -8.016 -8.594 2.092 1 95.19 192 ASP A CA 1
ATOM 1482 C C . ASP A 1 192 ? -7.066 -8.836 0.918 1 95.19 192 ASP A C 1
ATOM 1484 O O . ASP A 1 192 ? -6.855 -9.984 0.511 1 95.19 192 ASP A O 1
ATOM 1488 N N . VAL A 1 193 ? -6.617 -7.777 0.369 1 95.62 193 VAL A N 1
ATOM 1489 C CA . VAL A 1 193 ? -5.707 -7.887 -0.764 1 95.62 193 VAL A CA 1
ATOM 1490 C C . VAL A 1 193 ? -4.379 -7.211 -0.422 1 95.62 193 VAL A C 1
ATOM 1492 O O . VAL A 1 193 ? -4.355 -6.164 0.224 1 95.62 193 VAL A O 1
ATOM 1495 N N . HIS A 1 194 ? -3.285 -7.844 -0.803 1 97.19 194 HIS A N 1
ATOM 1496 C CA . HIS A 1 194 ? -1.942 -7.289 -0.68 1 97.19 194 HIS A CA 1
ATOM 1497 C C . HIS A 1 194 ? -1.186 -7.379 -2 1 97.19 194 HIS A C 1
ATOM 1499 O O . HIS A 1 194 ? -0.845 -8.477 -2.453 1 97.19 194 HIS A O 1
ATOM 1505 N N . PHE A 1 195 ? -0.939 -6.234 -2.6 1 96 195 PHE A N 1
ATOM 1506 C CA . PHE A 1 195 ? -0.092 -6.168 -3.783 1 96 195 PHE A CA 1
ATOM 1507 C C . PHE A 1 195 ? 1.333 -5.777 -3.41 1 96 195 PHE A C 1
ATOM 1509 O O . PHE A 1 195 ? 1.553 -4.742 -2.773 1 96 195 PHE A O 1
ATOM 1516 N N . ALA A 1 196 ? 2.234 -6.617 -3.732 1 97.44 196 ALA A N 1
ATOM 1517 C CA . ALA A 1 196 ? 3.652 -6.273 -3.684 1 97.44 196 ALA A CA 1
ATOM 1518 C C . ALA A 1 196 ? 4.223 -6.102 -5.09 1 97.44 196 ALA A C 1
ATOM 1520 O O . ALA A 1 196 ? 4.395 -7.082 -5.82 1 97.44 196 ALA A O 1
ATOM 1521 N N . TYR A 1 197 ? 4.52 -4.898 -5.418 1 94.31 197 TYR A N 1
ATOM 1522 C CA . TYR A 1 197 ? 5.113 -4.59 -6.719 1 94.31 197 TYR A CA 1
ATOM 1523 C C . TYR A 1 197 ? 6.629 -4.52 -6.621 1 94.31 197 TYR A C 1
ATOM 1525 O O . TYR A 1 197 ? 7.172 -3.98 -5.652 1 94.31 197 TYR A O 1
ATOM 1533 N N . ALA A 1 198 ? 7.277 -4.988 -7.641 1 93.19 198 ALA A N 1
ATOM 1534 C CA . ALA A 1 198 ? 8.734 -4.988 -7.668 1 93.19 198 ALA A CA 1
ATOM 1535 C C . ALA A 1 198 ? 9.289 -3.566 -7.664 1 93.19 198 ALA A C 1
ATOM 1537 O O . ALA A 1 198 ? 10.438 -3.34 -7.277 1 93.19 198 ALA A O 1
ATOM 1538 N N . THR A 1 199 ? 8.5 -2.605 -8.078 1 87.88 199 THR A N 1
ATOM 1539 C CA . THR A 1 199 ? 8.945 -1.218 -8.164 1 87.88 199 THR A CA 1
ATOM 1540 C C . THR A 1 199 ? 7.793 -0.265 -7.859 1 87.88 199 THR A C 1
ATOM 1542 O O . THR A 1 199 ? 6.629 -0.676 -7.836 1 87.88 199 THR A O 1
ATOM 1545 N N . THR A 1 200 ? 8.148 0.937 -7.539 1 84.75 200 THR A N 1
ATOM 1546 C CA . THR A 1 200 ? 7.164 1.992 -7.355 1 84.75 200 THR A CA 1
ATOM 1547 C C . THR A 1 200 ? 6.48 2.332 -8.68 1 84.75 200 THR A C 1
ATOM 1549 O O . THR A 1 200 ? 7.062 2.15 -9.75 1 84.75 200 THR A O 1
ATOM 1552 N N . ASP A 1 201 ? 5.242 2.811 -8.547 1 79.88 201 ASP A N 1
ATOM 1553 C CA . ASP A 1 201 ? 4.48 3.186 -9.734 1 79.88 201 ASP A CA 1
ATOM 1554 C C . ASP A 1 201 ? 5.246 4.191 -10.586 1 79.88 201 ASP A C 1
ATOM 1556 O O . ASP A 1 201 ? 5.785 5.172 -10.062 1 79.88 201 ASP A O 1
ATOM 1560 N N . GLY A 1 202 ? 5.375 3.912 -11.898 1 75.75 202 GLY A N 1
ATOM 1561 C CA . GLY A 1 202 ? 6.051 4.785 -12.844 1 75.75 202 GLY A CA 1
ATOM 1562 C C . GLY A 1 202 ? 7.5 4.402 -13.086 1 75.75 202 GLY A C 1
ATOM 1563 O O . GLY A 1 202 ? 8.133 4.898 -14.016 1 75.75 202 GLY A O 1
ATOM 1564 N N . TYR A 1 203 ? 8.023 3.41 -12.297 1 76.44 203 TYR A N 1
ATOM 1565 C CA . TYR A 1 203 ? 9.453 3.117 -12.336 1 76.44 203 TYR A CA 1
ATOM 1566 C C . TYR A 1 203 ? 9.711 1.747 -12.953 1 76.44 203 TYR A C 1
ATOM 1568 O O . TYR A 1 203 ? 8.789 0.942 -13.102 1 76.44 203 TYR A O 1
ATOM 1576 N N . LEU A 1 204 ? 11 1.53 -13.32 1 75.31 204 LEU A N 1
ATOM 1577 C CA . LEU A 1 204 ? 11.438 0.268 -13.906 1 75.31 204 LEU A CA 1
ATOM 1578 C C . LEU A 1 204 ? 11.719 -0.765 -12.812 1 75.31 204 LEU A C 1
ATOM 1580 O O . LEU A 1 204 ? 12.156 -0.412 -11.719 1 75.31 204 LEU A O 1
ATOM 1584 N N . ALA A 1 205 ? 11.43 -1.979 -13.133 1 79.75 205 ALA A N 1
ATOM 1585 C CA . ALA A 1 205 ? 11.898 -3.109 -12.336 1 79.75 205 ALA A CA 1
ATOM 1586 C C . ALA A 1 205 ? 13.164 -3.715 -12.93 1 79.75 205 ALA A C 1
ATOM 1588 O O . ALA A 1 205 ? 13.234 -3.967 -14.133 1 79.75 205 ALA A O 1
ATOM 1589 N N . LEU A 1 206 ? 14.164 -3.924 -12.078 1 77.06 206 LEU A N 1
ATOM 1590 C CA . LEU A 1 206 ? 15.492 -4.297 -12.562 1 77.06 206 LEU A CA 1
ATOM 1591 C C . LEU A 1 206 ? 15.758 -5.781 -12.328 1 77.06 206 LEU A C 1
ATOM 1593 O O . LEU A 1 206 ? 15.07 -6.422 -11.531 1 77.06 206 LEU A O 1
ATOM 1597 N N . GLY A 1 207 ? 16.734 -6.27 -13.117 1 75.69 207 GLY A N 1
ATOM 1598 C CA . GLY A 1 207 ? 17.172 -7.648 -12.984 1 75.69 207 GLY A CA 1
ATOM 1599 C C . GLY A 1 207 ? 18.547 -7.891 -13.586 1 75.69 207 GLY A C 1
ATOM 1600 O O . GLY A 1 207 ? 19.234 -6.945 -13.984 1 75.69 207 GLY A O 1
ATOM 1601 N N . ASN A 1 208 ? 18.891 -9.07 -13.344 1 75.44 208 ASN A N 1
ATOM 1602 C CA . ASN A 1 208 ? 20.156 -9.562 -13.883 1 75.44 208 ASN A CA 1
ATOM 1603 C C . ASN A 1 208 ? 19.984 -10.906 -14.586 1 75.44 208 ASN A C 1
ATOM 1605 O O . ASN A 1 208 ? 19.203 -11.742 -14.141 1 75.44 208 ASN A O 1
ATOM 1609 N N . GLU A 1 209 ? 20.688 -11.016 -15.672 1 73.56 209 GLU A N 1
ATOM 1610 C CA . GLU A 1 209 ? 20.531 -12.211 -16.484 1 73.56 209 GLU A CA 1
ATOM 1611 C C . GLU A 1 209 ? 21 -13.453 -15.734 1 73.56 209 GLU A C 1
ATOM 1613 O O . GLU A 1 209 ? 20.484 -14.555 -15.969 1 73.56 209 GLU A O 1
ATOM 1618 N N . VAL A 1 210 ? 21.875 -13.25 -14.852 1 70.88 210 VAL A N 1
ATOM 1619 C CA . VAL A 1 210 ? 22.5 -14.391 -14.195 1 70.88 210 VAL A CA 1
ATOM 1620 C C . VAL A 1 210 ? 21.734 -14.742 -12.922 1 70.88 210 VAL A C 1
ATOM 1622 O O . VAL A 1 210 ? 21.5 -15.914 -12.633 1 70.88 210 VAL A O 1
ATOM 1625 N N . ILE A 1 211 ? 21.281 -13.789 -12.227 1 74.62 211 ILE A N 1
ATOM 1626 C CA . ILE A 1 211 ? 20.75 -14.078 -10.898 1 74.62 211 ILE A CA 1
ATOM 1627 C C . ILE A 1 211 ? 19.25 -13.859 -10.883 1 74.62 211 ILE A C 1
ATOM 1629 O O . ILE A 1 211 ? 18.562 -14.266 -9.938 1 74.62 211 ILE A O 1
ATOM 1633 N N . GLY A 1 212 ? 18.703 -13.305 -11.953 1 83.5 212 GLY A N 1
ATOM 1634 C CA . GLY A 1 212 ? 17.281 -13.031 -11.992 1 83.5 212 GLY A CA 1
ATOM 1635 C C . GLY A 1 212 ? 16.922 -11.625 -11.547 1 83.5 212 GLY A C 1
ATOM 1636 O O . GLY A 1 212 ? 17.766 -10.719 -11.625 1 83.5 212 GLY A O 1
ATOM 1637 N N . SER A 1 213 ? 15.688 -11.445 -11.227 1 90.69 213 SER A N 1
ATOM 1638 C CA . SER A 1 213 ? 15.227 -10.117 -10.852 1 90.69 213 SER A CA 1
ATOM 1639 C C . SER A 1 213 ? 15.578 -9.789 -9.406 1 90.69 213 SER A C 1
ATOM 1641 O O . SER A 1 213 ? 15.594 -10.68 -8.555 1 90.69 213 SER A O 1
ATOM 1643 N N . PHE A 1 214 ? 15.906 -8.516 -9.133 1 90.06 214 PHE A N 1
ATOM 1644 C CA . PHE A 1 214 ? 16.25 -8.062 -7.789 1 90.06 214 PHE A CA 1
ATOM 1645 C C . PHE A 1 214 ? 15.125 -8.359 -6.809 1 90.06 214 PHE A C 1
ATOM 1647 O O . PHE A 1 214 ? 15.359 -8.867 -5.711 1 90.06 214 PHE A O 1
ATOM 1654 N N . PHE A 1 215 ? 13.945 -8.172 -7.211 1 95.19 215 PHE A N 1
ATOM 1655 C CA . PHE A 1 215 ? 12.773 -8.305 -6.355 1 95.19 215 PHE A CA 1
ATOM 1656 C C . PHE A 1 215 ? 12.547 -9.758 -5.957 1 95.19 215 PHE A C 1
ATOM 1658 O O . PHE A 1 215 ? 12.391 -10.07 -4.777 1 95.19 215 PHE A O 1
ATOM 1665 N N . VAL A 1 216 ? 12.531 -10.664 -6.906 1 95.25 216 VAL A N 1
ATOM 1666 C CA . VAL A 1 216 ? 12.266 -12.07 -6.637 1 95.25 216 VAL A CA 1
ATOM 1667 C C . VAL A 1 216 ? 13.391 -12.656 -5.785 1 95.25 216 VAL A C 1
ATOM 1669 O O . VAL A 1 216 ? 13.133 -13.438 -4.867 1 95.25 216 VAL A O 1
ATOM 1672 N N . GLN A 1 217 ? 14.617 -12.242 -6.07 1 93.44 217 GLN A N 1
ATOM 1673 C CA . GLN A 1 217 ? 15.742 -12.719 -5.277 1 93.44 217 GLN A CA 1
ATOM 1674 C C . GLN A 1 217 ? 15.609 -12.289 -3.82 1 93.44 217 GLN A C 1
ATOM 1676 O O . GLN A 1 217 ? 15.773 -13.102 -2.91 1 93.44 217 GLN A O 1
ATOM 1681 N N . ALA A 1 218 ? 15.367 -11.023 -3.676 1 95.31 218 ALA A N 1
ATOM 1682 C CA . ALA A 1 218 ? 15.211 -10.508 -2.318 1 95.31 218 ALA A CA 1
ATOM 1683 C C . ALA A 1 218 ? 14.023 -11.164 -1.617 1 95.31 218 ALA A C 1
ATOM 1685 O O . ALA A 1 218 ? 14.117 -11.539 -0.446 1 95.31 218 ALA A O 1
ATOM 1686 N N . LEU A 1 219 ? 12.922 -11.297 -2.316 1 97.25 219 LEU A N 1
ATOM 1687 C CA . LEU A 1 219 ? 11.719 -11.914 -1.778 1 97.25 219 LEU A CA 1
ATOM 1688 C C . LEU A 1 219 ? 12 -13.328 -1.292 1 97.25 219 LEU A C 1
ATOM 1690 O O . LEU A 1 219 ? 11.672 -13.68 -0.155 1 97.25 219 LEU A O 1
ATOM 1694 N N . CYS A 1 220 ? 12.617 -14.125 -2.121 1 96.25 220 CYS A N 1
ATOM 1695 C CA . CYS A 1 220 ? 12.898 -15.516 -1.772 1 96.25 220 CYS A CA 1
ATOM 1696 C C . CYS A 1 220 ? 13.859 -15.594 -0.594 1 96.25 220 CYS A C 1
ATOM 1698 O O . CYS A 1 220 ? 13.656 -16.391 0.33 1 96.25 220 CYS A O 1
ATOM 1700 N N . GLU A 1 221 ? 14.867 -14.781 -0.629 1 96 221 GLU A N 1
ATOM 1701 C CA . GLU A 1 221 ? 15.844 -14.781 0.458 1 96 221 GLU A CA 1
ATOM 1702 C C . GLU A 1 221 ? 15.18 -14.445 1.793 1 96 221 GLU A C 1
ATOM 1704 O O . GLU A 1 221 ? 15.367 -15.164 2.779 1 96 221 GLU A O 1
ATOM 1709 N N . VAL A 1 222 ? 14.438 -13.406 1.808 1 97 222 VAL A N 1
ATOM 1710 C CA . VAL A 1 222 ? 13.812 -12.938 3.039 1 97 222 VAL A CA 1
ATOM 1711 C C . VAL A 1 222 ? 12.766 -13.953 3.506 1 97 222 VAL A C 1
ATOM 1713 O O . VAL A 1 222 ? 12.727 -14.312 4.684 1 97 222 VAL A O 1
ATOM 1716 N N . PHE A 1 223 ? 11.93 -14.422 2.609 1 96.94 223 PHE A N 1
ATOM 1717 C CA . PHE A 1 223 ? 10.844 -15.32 2.98 1 96.94 223 PHE A CA 1
ATOM 1718 C C . PHE A 1 223 ? 11.398 -16.656 3.465 1 96.94 223 PHE A C 1
ATOM 1720 O O . PHE A 1 223 ? 10.906 -17.219 4.449 1 96.94 223 PHE A O 1
ATOM 1727 N N . PHE A 1 224 ? 12.398 -17.172 2.854 1 94.81 224 PHE A N 1
ATOM 1728 C CA . PHE A 1 224 ? 12.992 -18.422 3.293 1 94.81 224 PHE A CA 1
ATOM 1729 C C . PHE A 1 224 ? 13.562 -18.297 4.703 1 94.81 224 PHE A C 1
ATOM 1731 O O . PHE A 1 224 ? 13.492 -19.234 5.496 1 94.81 224 PHE A O 1
ATOM 1738 N N . ALA A 1 225 ? 14.055 -17.141 4.961 1 93.44 225 ALA A N 1
ATOM 1739 C CA . ALA A 1 225 ? 14.75 -16.953 6.23 1 93.44 225 ALA A CA 1
ATOM 1740 C C . ALA A 1 225 ? 13.766 -16.609 7.344 1 93.44 225 ALA A C 1
ATOM 1742 O O . ALA A 1 225 ? 13.977 -16.984 8.5 1 93.44 225 ALA A O 1
ATOM 1743 N N . ARG A 1 226 ? 12.68 -15.898 6.961 1 93.44 226 ARG A N 1
ATOM 1744 C CA . ARG A 1 226 ? 11.992 -15.227 8.062 1 93.44 226 ARG A CA 1
ATOM 1745 C C . ARG A 1 226 ? 10.492 -15.477 8.008 1 93.44 226 ARG A C 1
ATOM 1747 O O . ARG A 1 226 ? 9.75 -15.055 8.898 1 93.44 226 ARG A O 1
ATOM 1754 N N . ALA A 1 227 ? 9.977 -16.156 7.012 1 92.25 227 ALA A N 1
ATOM 1755 C CA . ALA A 1 227 ? 8.531 -16.328 6.859 1 92.25 227 ALA A CA 1
ATOM 1756 C C . ALA A 1 227 ? 7.945 -17.109 8.031 1 92.25 227 ALA A C 1
ATOM 1758 O O . ALA A 1 227 ? 6.75 -17.016 8.312 1 92.25 227 ALA A O 1
ATOM 1759 N N . HIS A 1 228 ? 8.711 -17.891 8.781 1 88.94 228 HIS A N 1
ATOM 1760 C CA . HIS A 1 228 ? 8.242 -18.656 9.93 1 88.94 228 HIS A CA 1
ATOM 1761 C C . HIS A 1 228 ? 8.164 -17.797 11.18 1 88.94 228 HIS A C 1
ATOM 1763 O O . HIS A 1 228 ? 7.598 -18.219 12.195 1 88.94 228 HIS A O 1
ATOM 1769 N N . LEU A 1 229 ? 8.648 -16.562 11.125 1 87.31 229 LEU A N 1
ATOM 1770 C CA . LEU A 1 229 ? 8.727 -15.703 12.305 1 87.31 229 LEU A CA 1
ATOM 1771 C C . LEU A 1 229 ? 7.855 -14.469 12.141 1 87.31 229 LEU A C 1
ATOM 1773 O O . LEU A 1 229 ? 7.148 -14.078 13.078 1 87.31 229 LEU A O 1
ATOM 1777 N N . ASP A 1 230 ? 7.922 -13.875 11.023 1 90.88 230 ASP A N 1
ATOM 1778 C CA . ASP A 1 230 ? 7.395 -12.523 10.859 1 90.88 230 ASP A CA 1
ATOM 1779 C C . ASP A 1 230 ? 6.109 -12.531 10.039 1 90.88 230 ASP A C 1
ATOM 1781 O O . ASP A 1 230 ? 5.855 -13.461 9.273 1 90.88 230 ASP A O 1
ATOM 1785 N N . ASN A 1 231 ? 5.266 -11.492 10.258 1 93.19 231 ASN A N 1
ATOM 1786 C CA . ASN A 1 231 ? 4.086 -11.336 9.414 1 93.19 231 ASN A CA 1
ATOM 1787 C C . ASN A 1 231 ? 4.441 -10.742 8.055 1 93.19 231 ASN A C 1
ATOM 1789 O O . ASN A 1 231 ? 5.559 -10.258 7.855 1 93.19 231 ASN A O 1
ATOM 1793 N N . LEU A 1 232 ? 3.547 -10.758 7.105 1 96.12 232 LEU A N 1
ATOM 1794 C CA . LEU A 1 232 ? 3.764 -10.367 5.719 1 96.12 232 LEU A CA 1
ATOM 1795 C C . LEU A 1 232 ? 4.266 -8.93 5.629 1 96.12 232 LEU A C 1
ATOM 1797 O O . LEU A 1 232 ? 5.188 -8.641 4.859 1 96.12 232 LEU A O 1
ATOM 1801 N N . ASP A 1 233 ? 3.682 -7.98 6.41 1 95.38 233 ASP A N 1
ATOM 1802 C CA . ASP A 1 233 ? 4.09 -6.578 6.367 1 95.38 233 ASP A CA 1
ATOM 1803 C C . ASP A 1 233 ? 5.566 -6.43 6.727 1 95.38 233 ASP A C 1
ATOM 1805 O O . ASP A 1 233 ? 6.305 -5.703 6.055 1 95.38 233 ASP A O 1
ATOM 1809 N N . THR A 1 234 ? 5.938 -7.09 7.746 1 94.12 234 THR A N 1
ATOM 1810 C CA . THR A 1 234 ? 7.324 -7.035 8.195 1 94.12 234 THR A CA 1
ATOM 1811 C C . THR A 1 234 ? 8.258 -7.652 7.156 1 94.12 234 THR A C 1
ATOM 1813 O O . THR A 1 234 ? 9.328 -7.109 6.875 1 94.12 234 THR A O 1
ATOM 1816 N N . LEU A 1 235 ? 7.855 -8.82 6.648 1 96.38 235 LEU A N 1
ATOM 1817 C CA . LEU A 1 235 ? 8.633 -9.453 5.594 1 96.38 235 LEU A CA 1
ATOM 1818 C C . LEU A 1 235 ? 8.836 -8.5 4.418 1 96.38 235 LEU A C 1
ATOM 1820 O O . LEU A 1 235 ? 9.945 -8.375 3.9 1 96.38 235 LEU A O 1
ATOM 1824 N N . MET A 1 236 ? 7.777 -7.801 4.055 1 97.38 236 MET A N 1
ATOM 1825 C CA . MET A 1 236 ? 7.836 -6.945 2.871 1 97.38 236 MET A CA 1
ATOM 1826 C C . MET A 1 236 ? 8.672 -5.699 3.141 1 97.38 236 MET A C 1
ATOM 1828 O O . MET A 1 236 ? 9.328 -5.176 2.234 1 97.38 236 MET A O 1
ATOM 1832 N N . ASN A 1 237 ? 8.688 -5.18 4.398 1 96.56 237 ASN A N 1
ATOM 1833 C CA . ASN A 1 237 ? 9.625 -4.117 4.734 1 96.56 237 ASN A CA 1
ATOM 1834 C C . ASN A 1 237 ? 11.062 -4.535 4.457 1 96.56 237 ASN A C 1
ATOM 1836 O O . ASN A 1 237 ? 11.836 -3.768 3.883 1 96.56 237 ASN A O 1
ATOM 1840 N N . GLU A 1 238 ? 11.359 -5.746 4.875 1 96.19 238 GLU A N 1
ATOM 1841 C CA . GLU A 1 238 ? 12.719 -6.246 4.684 1 96.19 238 GLU A CA 1
ATOM 1842 C C . GLU A 1 238 ? 13.031 -6.449 3.203 1 96.19 238 GLU A C 1
ATOM 1844 O O . GLU A 1 238 ? 14.133 -6.152 2.748 1 96.19 238 GLU A O 1
ATOM 1849 N N . VAL A 1 239 ? 12.086 -7.016 2.471 1 97.19 239 VAL A N 1
ATOM 1850 C CA . VAL A 1 239 ? 12.266 -7.176 1.032 1 97.19 239 VAL A CA 1
ATOM 1851 C C . VAL A 1 239 ? 12.531 -5.816 0.389 1 97.19 239 VAL A C 1
ATOM 1853 O O . VAL A 1 239 ? 13.453 -5.672 -0.417 1 97.19 239 VAL A O 1
ATOM 1856 N N . THR A 1 240 ? 11.727 -4.801 0.751 1 95 240 THR A N 1
ATOM 1857 C CA . THR A 1 240 ? 11.875 -3.457 0.21 1 95 240 THR A CA 1
ATOM 1858 C C . THR A 1 240 ? 13.25 -2.889 0.551 1 95 240 THR A C 1
ATOM 1860 O O . THR A 1 240 ? 13.914 -2.299 -0.304 1 95 240 THR A O 1
ATOM 1863 N N . ARG A 1 241 ? 13.664 -3.094 1.741 1 94.56 241 ARG A N 1
ATOM 1864 C CA . ARG A 1 241 ? 14.969 -2.615 2.186 1 94.56 241 ARG A CA 1
ATOM 1865 C C . ARG A 1 241 ? 16.094 -3.266 1.382 1 94.56 241 ARG A C 1
ATOM 1867 O O . ARG A 1 241 ? 17.031 -2.588 0.955 1 94.56 241 ARG A O 1
ATOM 1874 N N . LYS A 1 242 ? 16.016 -4.566 1.201 1 94.19 242 LYS A N 1
ATOM 1875 C CA . LYS A 1 242 ? 17.047 -5.305 0.467 1 94.19 242 LYS A CA 1
ATOM 1876 C C . LYS A 1 242 ? 17.125 -4.844 -0.986 1 94.19 242 LYS A C 1
ATOM 1878 O O . LYS A 1 242 ? 18.203 -4.582 -1.507 1 94.19 242 LYS A O 1
ATOM 1883 N N . VAL A 1 243 ? 16 -4.738 -1.644 1 92.81 243 VAL A N 1
ATOM 1884 C CA . VAL A 1 243 ? 15.977 -4.309 -3.039 1 92.81 243 VAL A CA 1
ATOM 1885 C C . VAL A 1 243 ? 16.5 -2.881 -3.146 1 92.81 243 VAL A C 1
ATOM 1887 O O . VAL A 1 243 ? 17.266 -2.562 -4.055 1 92.81 243 VAL A O 1
ATOM 1890 N N . ASP A 1 244 ? 16.031 -2.021 -2.176 1 87.69 244 ASP A N 1
ATOM 1891 C CA . ASP A 1 244 ? 16.438 -0.619 -2.172 1 87.69 244 ASP A CA 1
ATOM 1892 C C . ASP A 1 244 ? 17.953 -0.479 -2 1 87.69 244 ASP A C 1
ATOM 1894 O O . ASP A 1 244 ? 18.531 0.509 -2.441 1 87.69 244 ASP A O 1
ATOM 1898 N N . SER A 1 245 ? 18.609 -1.42 -1.389 1 88.44 245 SER A N 1
ATOM 1899 C CA . SER A 1 245 ? 20.047 -1.393 -1.155 1 88.44 245 SER A CA 1
ATOM 1900 C C . SER A 1 245 ? 20.812 -1.903 -2.371 1 88.44 245 SER A C 1
ATOM 1902 O O . SER A 1 245 ? 22.031 -1.739 -2.455 1 88.44 245 SER A O 1
ATOM 1904 N N . MET A 1 246 ? 20.109 -2.525 -3.301 1 84.75 246 MET A N 1
ATOM 1905 C CA . MET A 1 246 ? 20.75 -3.041 -4.512 1 84.75 246 MET A CA 1
ATOM 1906 C C . MET A 1 246 ? 20.875 -1.945 -5.562 1 84.75 246 MET A C 1
ATOM 1908 O O . MET A 1 246 ? 20.078 -1.007 -5.594 1 84.75 246 MET A O 1
ATOM 1912 N N . THR A 1 247 ? 21.938 -2.059 -6.305 1 80.88 247 THR A N 1
ATOM 1913 C CA . THR A 1 247 ? 22.188 -1.099 -7.375 1 80.88 247 THR A CA 1
ATOM 1914 C C . THR A 1 247 ? 22.266 -1.804 -8.727 1 80.88 247 THR A C 1
ATOM 1916 O O . THR A 1 247 ? 22.953 -2.828 -8.859 1 80.88 247 THR A O 1
ATOM 1919 N N . GLY A 1 248 ? 21.438 -1.307 -9.57 1 76.75 248 GLY A N 1
ATOM 1920 C CA . GLY A 1 248 ? 21.516 -1.801 -10.938 1 76.75 248 GLY A CA 1
ATOM 1921 C C . GLY A 1 248 ? 22.25 -0.853 -11.875 1 76.75 248 GLY A C 1
ATOM 1922 O O . GLY A 1 248 ? 22.609 0.255 -11.477 1 76.75 248 GLY A O 1
ATOM 1923 N N . LEU A 1 249 ? 22.641 -1.4 -13.023 1 76.06 249 LEU A N 1
ATOM 1924 C CA . LEU A 1 249 ? 23.297 -0.616 -14.062 1 76.06 249 LEU A CA 1
ATOM 1925 C C . LEU A 1 249 ? 22.438 -0.546 -15.32 1 76.06 249 LEU A C 1
ATOM 1927 O O . LEU A 1 249 ? 21.859 -1.556 -15.742 1 76.06 249 LEU A O 1
ATOM 1931 N N . LEU A 1 250 ? 22.156 0.722 -15.742 1 72.94 250 LEU A N 1
ATOM 1932 C CA . LEU A 1 250 ? 21.422 0.933 -16.984 1 72.94 250 LEU A CA 1
ATOM 1933 C C . LEU A 1 250 ? 22.156 1.885 -17.906 1 72.94 250 LEU A C 1
ATOM 1935 O O . LEU A 1 250 ? 22.797 2.838 -17.453 1 72.94 250 LEU A O 1
ATOM 1939 N N . TYR A 1 251 ? 22.094 1.595 -19.156 1 73.25 251 TYR A N 1
ATOM 1940 C CA . TYR A 1 251 ? 22.688 2.51 -20.109 1 73.25 251 TYR A CA 1
ATOM 1941 C C . TYR A 1 251 ? 21.766 3.674 -20.422 1 73.25 251 TYR A C 1
ATOM 1943 O O . TYR A 1 251 ? 20.625 3.469 -20.859 1 73.25 251 TYR A O 1
ATOM 1951 N N . ASP A 1 252 ? 22.281 4.836 -20.109 1 67.25 252 ASP A N 1
ATOM 1952 C CA . ASP A 1 252 ? 21.531 6.059 -20.422 1 67.25 252 ASP A CA 1
ATOM 1953 C C . ASP A 1 252 ? 21.875 6.578 -21.812 1 67.25 252 ASP A C 1
ATOM 1955 O O . ASP A 1 252 ? 22.984 7.043 -22.047 1 67.25 252 ASP A O 1
ATOM 1959 N N . GLN A 1 253 ? 20.891 6.52 -22.656 1 68.06 253 GLN A N 1
ATOM 1960 C CA . GLN A 1 253 ? 21.125 6.902 -24.047 1 68.06 253 GLN A CA 1
ATOM 1961 C C . GLN A 1 253 ? 21.453 8.391 -24.156 1 68.06 253 GLN A C 1
ATOM 1963 O O . GLN A 1 253 ? 22.25 8.789 -25.016 1 68.06 253 GLN A O 1
ATOM 1968 N N . GLU A 1 254 ? 20.812 9.203 -23.359 1 66.12 254 GLU A N 1
ATOM 1969 C CA . GLU A 1 254 ? 21.031 10.641 -23.406 1 66.12 254 GLU A CA 1
ATOM 1970 C C . GLU A 1 254 ? 22.422 11 -22.906 1 66.12 254 GLU A C 1
ATOM 1972 O O . GLU A 1 254 ? 23.125 11.812 -23.516 1 66.12 254 GLU A O 1
ATOM 1977 N N . LEU A 1 255 ? 22.875 10.305 -21.938 1 68.12 255 LEU A N 1
ATOM 1978 C CA . LEU A 1 255 ? 24.172 10.578 -21.328 1 68.12 255 LEU A CA 1
ATOM 1979 C C . LEU A 1 255 ? 25.266 9.719 -21.953 1 68.12 255 LEU A C 1
ATOM 1981 O O . LEU A 1 255 ? 26.453 9.961 -21.734 1 68.12 255 LEU A O 1
ATOM 1985 N N . GLN A 1 256 ? 24.781 8.812 -22.703 1 75.88 256 GLN A N 1
ATOM 1986 C CA . GLN A 1 256 ? 25.672 7.898 -23.406 1 75.88 256 GLN A CA 1
ATOM 1987 C C . GLN A 1 256 ? 26.656 7.238 -22.422 1 75.88 256 GLN A C 1
ATOM 1989 O O . GLN A 1 256 ? 27.859 7.199 -22.672 1 75.88 256 GLN A O 1
ATOM 1994 N N . ARG A 1 257 ? 26.172 6.949 -21.281 1 75.56 257 ARG A N 1
ATOM 1995 C CA . ARG A 1 257 ? 26.953 6.242 -20.281 1 75.56 257 ARG A CA 1
ATOM 1996 C C . ARG A 1 257 ? 26.062 5.363 -19.406 1 75.56 257 ARG A C 1
ATOM 1998 O O . ARG A 1 257 ? 24.828 5.512 -19.406 1 75.56 257 ARG A O 1
ATOM 2005 N N . ASN A 1 258 ? 26.781 4.473 -18.656 1 75.62 258 ASN A N 1
ATOM 2006 C CA . ASN A 1 258 ? 26.078 3.672 -17.672 1 75.62 258 ASN A CA 1
ATOM 2007 C C . ASN A 1 258 ? 25.812 4.473 -16.406 1 75.62 258 ASN A C 1
ATOM 2009 O O . ASN A 1 258 ? 26.641 5.258 -15.961 1 75.62 258 ASN A O 1
ATOM 2013 N N . VAL A 1 259 ? 24.578 4.355 -16.062 1 73.38 259 VAL A N 1
ATOM 2014 C CA . VAL A 1 259 ? 24.203 5.023 -14.828 1 73.38 259 VAL A CA 1
ATOM 2015 C C . VAL A 1 259 ? 23.734 3.994 -13.805 1 73.38 259 VAL A C 1
ATOM 2017 O O . VAL A 1 259 ? 23.109 2.992 -14.172 1 73.38 259 VAL A O 1
ATOM 2020 N N . TYR A 1 260 ? 24.125 4.285 -12.578 1 76 260 TYR A N 1
ATOM 2021 C CA . TYR A 1 260 ? 23.656 3.455 -11.477 1 76 260 TYR A CA 1
ATOM 2022 C C . TYR A 1 260 ? 22.219 3.82 -11.102 1 76 260 TYR A C 1
ATOM 2024 O O . TYR A 1 260 ? 21.875 5 -11.023 1 76 260 TYR A O 1
ATOM 2032 N N . VAL A 1 261 ? 21.391 2.742 -11.039 1 78.88 261 VAL A N 1
ATOM 2033 C CA . VAL A 1 261 ? 19.984 2.994 -10.766 1 78.88 261 VAL A CA 1
ATOM 2034 C C . VAL A 1 261 ? 19.516 2.145 -9.578 1 78.88 261 VAL A C 1
ATOM 2036 O O . VAL A 1 261 ? 20.109 1.102 -9.289 1 78.88 261 VAL A O 1
ATOM 2039 N N . LYS A 1 262 ? 18.469 2.674 -8.914 1 81.88 262 LYS A N 1
ATOM 2040 C CA . LYS A 1 262 ? 17.859 1.958 -7.793 1 81.88 262 LYS A CA 1
ATOM 2041 C C . LYS A 1 262 ? 16.391 1.663 -8.055 1 81.88 262 LYS A C 1
ATOM 2043 O O . LYS A 1 262 ? 15.75 2.342 -8.867 1 81.88 262 LYS A O 1
ATOM 2048 N N . GLN A 1 263 ? 15.992 0.614 -7.449 1 85 263 GLN A N 1
ATOM 2049 C CA . GLN A 1 263 ? 14.602 0.17 -7.492 1 85 263 GLN A CA 1
ATOM 2050 C C . GLN A 1 263 ? 14.016 0.079 -6.09 1 85 263 GLN A C 1
ATOM 2052 O O . GLN A 1 263 ? 14.68 -0.373 -5.156 1 85 263 GLN A O 1
ATOM 2057 N N . THR A 1 264 ? 12.797 0.61 -5.953 1 88.88 264 THR A N 1
ATOM 2058 C CA . THR A 1 264 ? 12.125 0.494 -4.66 1 88.88 264 THR A CA 1
ATOM 2059 C C . THR A 1 264 ? 10.766 -0.185 -4.816 1 88.88 264 THR A C 1
ATOM 2061 O O . THR A 1 264 ? 9.828 0.406 -5.359 1 88.88 264 THR A O 1
ATOM 2064 N N . PRO A 1 265 ? 10.672 -1.426 -4.25 1 93.38 265 PRO A N 1
ATOM 2065 C CA . PRO A 1 265 ? 9.367 -2.09 -4.277 1 93.38 265 PRO A CA 1
ATOM 2066 C C . PRO A 1 265 ? 8.281 -1.29 -3.561 1 93.38 265 PRO A C 1
ATOM 2068 O O . PRO A 1 265 ? 8.586 -0.47 -2.691 1 93.38 265 PRO A O 1
ATOM 2071 N N . GLN A 1 266 ? 7.059 -1.471 -4.008 1 94 266 GLN A N 1
ATOM 2072 C CA . GLN A 1 266 ? 5.91 -0.772 -3.438 1 94 266 GLN A CA 1
ATOM 2073 C C . GLN A 1 266 ? 4.801 -1.751 -3.064 1 94 266 GLN A C 1
ATOM 2075 O O . GLN A 1 266 ? 4.469 -2.646 -3.844 1 94 266 GLN A O 1
ATOM 2080 N N . CYS A 1 267 ? 4.281 -1.602 -1.862 1 95.38 267 CYS A N 1
ATOM 2081 C CA . CYS A 1 267 ? 3.17 -2.43 -1.41 1 95.38 267 CYS A CA 1
ATOM 2082 C C . CYS A 1 267 ? 1.872 -1.632 -1.384 1 95.38 267 CYS A C 1
ATOM 2084 O O . CYS A 1 267 ? 1.864 -0.465 -0.99 1 95.38 267 CYS A O 1
ATOM 2086 N N . VAL A 1 268 ? 0.873 -2.201 -1.901 1 94.31 268 VAL A N 1
ATOM 2087 C CA . VAL A 1 268 ? -0.485 -1.671 -1.857 1 94.31 268 VAL A CA 1
ATOM 2088 C C . VAL A 1 268 ? -1.414 -2.682 -1.188 1 94.31 268 VAL A C 1
ATOM 2090 O O . VAL A 1 268 ? -1.542 -3.818 -1.65 1 94.31 268 VAL A O 1
ATOM 2093 N N . LYS A 1 269 ? -2.08 -2.232 -0.084 1 94.75 269 LYS A N 1
ATOM 2094 C CA . LYS A 1 269 ? -2.826 -3.277 0.612 1 94.75 269 LYS A CA 1
ATOM 2095 C C . LYS A 1 269 ? -4.148 -2.74 1.156 1 94.75 269 LYS A C 1
ATOM 2097 O O . LYS A 1 269 ? -4.273 -1.541 1.417 1 94.75 269 LYS A O 1
ATOM 2102 N N . THR A 1 270 ? -5.109 -3.607 1.264 1 95.19 270 THR A N 1
ATOM 2103 C CA . THR A 1 270 ? -6.383 -3.416 1.949 1 95.19 270 THR A CA 1
ATOM 2104 C C . THR A 1 270 ? -6.609 -4.512 2.986 1 95.19 270 THR A C 1
ATOM 2106 O O . THR A 1 270 ? -7.742 -4.945 3.207 1 95.19 270 THR A O 1
ATOM 2109 N N . MET A 1 271 ? -5.535 -4.988 3.574 1 95.44 271 MET A N 1
ATOM 2110 C CA . MET A 1 271 ? -5.57 -6.047 4.582 1 95.44 271 MET A CA 1
ATOM 2111 C C . MET A 1 271 ? -6.246 -5.562 5.859 1 95.44 271 MET A C 1
ATOM 2113 O O . MET A 1 271 ? -5.992 -4.445 6.316 1 95.44 271 MET A O 1
ATOM 2117 N N . LEU A 1 272 ? -7.023 -6.406 6.41 1 94.69 272 LEU A N 1
ATOM 2118 C CA . LEU A 1 272 ? -7.742 -6.066 7.633 1 94.69 272 LEU A CA 1
ATOM 2119 C C . LEU A 1 272 ? -7.02 -6.621 8.859 1 94.69 272 LEU A C 1
ATOM 2121 O O . LEU A 1 272 ? -7.281 -6.191 9.984 1 94.69 272 LEU A O 1
ATOM 2125 N N . LYS A 1 273 ? -6.227 -7.59 8.609 1 94.69 273 LYS A N 1
ATOM 2126 C CA . LYS A 1 273 ? -5.508 -8.297 9.656 1 94.69 273 LYS A CA 1
ATOM 2127 C C . LYS A 1 273 ? -4.07 -8.586 9.242 1 94.69 273 LYS A C 1
ATOM 2129 O O . LYS A 1 273 ? -3.721 -8.469 8.07 1 94.69 273 LYS A O 1
ATOM 2134 N N . ALA A 1 274 ? -3.309 -8.906 10.305 1 94.31 274 ALA A N 1
ATOM 2135 C CA . ALA A 1 274 ? -1.957 -9.375 10.008 1 94.31 274 ALA A CA 1
ATOM 2136 C C . ALA A 1 274 ? -1.982 -10.773 9.398 1 94.31 274 ALA A C 1
ATOM 2138 O O . ALA A 1 274 ? -2.85 -11.586 9.734 1 94.31 274 ALA A O 1
ATOM 2139 N N . PHE A 1 275 ? -1.056 -11.07 8.508 1 95.31 275 PHE A N 1
ATOM 2140 C CA . PHE A 1 275 ? -0.945 -12.391 7.895 1 95.31 275 PHE A CA 1
ATOM 2141 C C . PHE A 1 275 ? 0.407 -13.016 8.203 1 95.31 275 PHE A C 1
ATOM 2143 O O . PHE A 1 275 ? 1.451 -12.414 7.961 1 95.31 275 PHE A O 1
ATOM 2150 N N . TYR A 1 276 ? 0.311 -14.203 8.773 1 92.25 276 TYR A N 1
ATOM 2151 C CA . TYR A 1 276 ? 1.48 -15.039 9.016 1 92.25 276 TYR A CA 1
ATOM 2152 C C . TYR A 1 276 ? 1.413 -16.328 8.203 1 92.25 276 TYR A C 1
ATOM 2154 O O . TYR A 1 276 ? 0.391 -17.016 8.203 1 92.25 276 TYR A O 1
ATOM 2162 N N . PHE A 1 277 ? 2.52 -16.672 7.504 1 91.19 277 PHE A N 1
ATOM 2163 C CA . PHE A 1 277 ? 2.543 -17.906 6.73 1 91.19 277 PHE A CA 1
ATOM 2164 C C . PHE A 1 277 ? 2.527 -19.125 7.648 1 91.19 277 PHE A C 1
ATOM 2166 O O . PHE A 1 277 ? 2.076 -20.203 7.254 1 91.19 277 PHE A O 1
ATOM 2173 N N . PHE A 1 278 ? 3.129 -19.078 8.758 1 79.94 278 PHE A N 1
ATOM 2174 C CA . PHE A 1 278 ? 3.152 -20.156 9.734 1 79.94 278 PHE A CA 1
ATOM 2175 C C . PHE A 1 278 ? 2.6 -19.688 11.07 1 79.94 278 PHE A C 1
ATOM 2177 O O . PHE A 1 278 ? 3.359 -19.297 11.961 1 79.94 278 PHE A O 1
ATOM 2184 N N . PRO A 1 279 ? 1.229 -19.688 11.023 1 60.53 279 PRO A N 1
ATOM 2185 C CA . PRO A 1 279 ? 0.724 -19.25 12.336 1 60.53 279 PRO A CA 1
ATOM 2186 C C . PRO A 1 279 ? 1.073 -20.234 13.453 1 60.53 279 PRO A C 1
ATOM 2188 O O . PRO A 1 279 ? 0.966 -21.453 13.266 1 60.53 279 PRO A O 1
ATOM 2191 N N . ASN A 1 280 ? 2.334 -20.453 13.797 1 49.28 280 ASN A N 1
ATOM 2192 C CA . ASN A 1 280 ? 2.689 -21.438 14.805 1 49.28 280 ASN A CA 1
ATOM 2193 C C . ASN A 1 280 ? 1.521 -21.734 15.742 1 49.28 280 ASN A C 1
ATOM 2195 O O . ASN A 1 280 ? 1.138 -20.891 16.547 1 49.28 280 ASN A O 1
ATOM 2199 N N . TYR A 1 281 ? 0.464 -22.391 15.242 1 41.75 281 TYR A N 1
ATOM 2200 C CA . TYR A 1 281 ? -0.548 -22.859 16.188 1 41.75 281 TYR A CA 1
ATOM 2201 C C . TYR A 1 281 ? 0.039 -23.891 17.141 1 41.75 281 TYR A C 1
ATOM 2203 O O . TYR A 1 281 ? 0.927 -24.656 16.766 1 41.75 281 TYR A O 1
ATOM 2211 N N . PRO A 1 282 ? -0.125 -23.609 18.484 1 36.56 282 PRO A N 1
ATOM 2212 C CA . PRO A 1 282 ? 0.282 -24.688 19.375 1 36.56 282 PRO A CA 1
ATOM 2213 C C . PRO A 1 282 ? -0.231 -26.047 18.938 1 36.56 282 PRO A C 1
ATOM 2215 O O . PRO A 1 282 ? -1.267 -26.141 18.266 1 36.56 282 PRO A O 1
ATOM 2218 N N . MET B 1 1 ? 0.413 4.977 32.156 1 27.47 1 MET B N 1
ATOM 2219 C CA . MET B 1 1 ? 0.248 4.094 31 1 27.47 1 MET B CA 1
ATOM 2220 C C . MET B 1 1 ? 1.415 3.117 30.891 1 27.47 1 MET B C 1
ATOM 2222 O O . MET B 1 1 ? 2.576 3.529 30.859 1 27.47 1 MET B O 1
ATOM 2226 N N . LYS B 1 2 ? 1.199 2.014 31.391 1 34.12 2 LYS B N 1
ATOM 2227 C CA . LYS B 1 2 ? 2.297 1.053 31.453 1 34.12 2 LYS B CA 1
ATOM 2228 C C . LYS B 1 2 ? 2.941 0.872 30.078 1 34.12 2 LYS B C 1
ATOM 2230 O O . LYS B 1 2 ? 2.26 0.542 29.109 1 34.12 2 LYS B O 1
ATOM 2235 N N . THR B 1 3 ? 3.926 1.529 29.703 1 40.97 3 THR B N 1
ATOM 2236 C CA . THR B 1 3 ? 4.703 1.48 28.469 1 40.97 3 THR B CA 1
ATOM 2237 C C . THR B 1 3 ? 5.309 0.095 28.266 1 40.97 3 THR B C 1
ATOM 2239 O O . THR B 1 3 ? 5.93 -0.457 29.172 1 40.97 3 THR B O 1
ATOM 2242 N N . ALA B 1 4 ? 4.703 -0.733 27.516 1 48.28 4 ALA B N 1
ATOM 2243 C CA . ALA B 1 4 ? 5.27 -2.059 27.281 1 48.28 4 ALA B CA 1
ATOM 2244 C C . ALA B 1 4 ? 6.746 -1.965 26.891 1 48.28 4 ALA B C 1
ATOM 2246 O O . ALA B 1 4 ? 7.18 -0.971 26.312 1 48.28 4 ALA B O 1
ATOM 2247 N N . GLN B 1 5 ? 7.551 -2.773 27.547 1 56.59 5 GLN B N 1
ATOM 2248 C CA . GLN B 1 5 ? 8.969 -2.867 27.234 1 56.59 5 GLN B CA 1
ATOM 2249 C C . GLN B 1 5 ? 9.188 -3.17 25.75 1 56.59 5 GLN B C 1
ATOM 2251 O O . GLN B 1 5 ? 8.469 -3.986 25.172 1 56.59 5 GLN B O 1
ATOM 2256 N N . PRO B 1 6 ? 10.102 -2.311 25.156 1 63.56 6 PRO B N 1
ATOM 2257 C CA . PRO B 1 6 ? 10.367 -2.564 23.734 1 63.56 6 PRO B CA 1
ATOM 2258 C C . PRO B 1 6 ? 10.906 -3.969 23.484 1 63.56 6 PRO B C 1
ATOM 2260 O O . PRO B 1 6 ? 11.664 -4.504 24.297 1 63.56 6 PRO B O 1
ATOM 2263 N N . THR B 1 7 ? 10.344 -4.637 22.5 1 68 7 THR B N 1
ATOM 2264 C CA . THR B 1 7 ? 10.891 -5.91 22.047 1 68 7 THR B CA 1
ATOM 2265 C C . THR B 1 7 ? 12.242 -5.715 21.375 1 68 7 THR B C 1
ATOM 2267 O O . THR B 1 7 ? 12.562 -4.609 20.938 1 68 7 THR B O 1
ATOM 2270 N N . PRO B 1 8 ? 13.109 -6.652 21.469 1 66.31 8 PRO B N 1
ATOM 2271 C CA . PRO B 1 8 ? 14.406 -6.535 20.797 1 66.31 8 PRO B CA 1
ATOM 2272 C C . PRO B 1 8 ? 14.281 -6.055 19.359 1 66.31 8 PRO B C 1
ATOM 2274 O O . PRO B 1 8 ? 15.117 -5.277 18.875 1 66.31 8 PRO B O 1
ATOM 2277 N N . ASP B 1 9 ? 13.242 -6.395 18.688 1 71.81 9 ASP B N 1
ATOM 2278 C CA . ASP B 1 9 ? 13.039 -5.992 17.297 1 71.81 9 ASP B CA 1
ATOM 2279 C C . ASP B 1 9 ? 12.766 -4.496 17.203 1 71.81 9 ASP B C 1
ATOM 2281 O O . ASP B 1 9 ? 13.195 -3.842 16.25 1 71.81 9 ASP B O 1
ATOM 2285 N N . MET B 1 10 ? 12.258 -3.947 18.219 1 74.12 10 MET B N 1
ATOM 2286 C CA . MET B 1 10 ? 11.93 -2.523 18.219 1 74.12 10 MET B CA 1
ATOM 2287 C C . MET B 1 10 ? 13.188 -1.677 18.391 1 74.12 10 MET B C 1
ATOM 2289 O O . MET B 1 10 ? 13.234 -0.529 17.953 1 74.12 10 MET B O 1
ATOM 2293 N N . LEU B 1 11 ? 14.172 -2.344 18.969 1 75 11 LEU B N 1
ATOM 2294 C CA . LEU B 1 11 ? 15.398 -1.607 19.25 1 75 11 LEU B CA 1
ATOM 2295 C C . LEU B 1 11 ? 16.406 -1.782 18.125 1 75 11 LEU B C 1
ATOM 2297 O O . LEU B 1 11 ? 17.438 -1.09 18.094 1 75 11 LEU B O 1
ATOM 2301 N N . ASN B 1 12 ? 16.094 -2.613 17.219 1 79.88 12 ASN B N 1
ATOM 2302 C CA . ASN B 1 12 ? 16.984 -2.869 16.094 1 79.88 12 ASN B CA 1
ATOM 2303 C C . ASN B 1 12 ? 16.828 -1.824 15 1 79.88 12 ASN B C 1
ATOM 2305 O O . ASN B 1 12 ? 15.797 -1.778 14.328 1 79.88 12 ASN B O 1
ATOM 2309 N N . PRO B 1 13 ? 17.906 -1.003 14.789 1 83.75 13 PRO B N 1
ATOM 2310 C CA . PRO B 1 13 ? 17.797 0.081 13.812 1 83.75 13 PRO B CA 1
ATOM 2311 C C . PRO B 1 13 ? 17.656 -0.43 12.375 1 83.75 13 PRO B C 1
ATOM 2313 O O . PRO B 1 13 ? 17.297 0.332 11.477 1 83.75 13 PRO B O 1
ATOM 2316 N N . GLN B 1 14 ? 17.891 -1.666 12.164 1 84.19 14 GLN B N 1
ATOM 2317 C CA . GLN B 1 14 ? 17.75 -2.24 10.828 1 84.19 14 GLN B CA 1
ATOM 2318 C C . GLN B 1 14 ? 16.297 -2.607 10.539 1 84.19 14 GLN B C 1
ATOM 2320 O O . GLN B 1 14 ? 15.883 -2.668 9.383 1 84.19 14 GLN B O 1
ATOM 2325 N N . LEU B 1 15 ? 15.578 -2.719 11.648 1 87.19 15 LEU B N 1
ATOM 2326 C CA . LEU B 1 15 ? 14.227 -3.24 11.477 1 87.19 15 LEU B CA 1
ATOM 2327 C C . LEU B 1 15 ? 13.188 -2.166 11.773 1 87.19 15 LEU B C 1
ATOM 2329 O O . LEU B 1 15 ? 12.047 -2.258 11.32 1 87.19 15 LEU B O 1
ATOM 2333 N N . THR B 1 16 ? 13.633 -1.191 12.586 1 91.88 16 THR B N 1
ATOM 2334 C CA . THR B 1 16 ? 12.68 -0.189 13.039 1 91.88 16 THR B CA 1
ATOM 2335 C C . THR B 1 16 ? 13.25 1.217 12.891 1 91.88 16 THR B C 1
ATOM 2337 O O . THR B 1 16 ? 14.43 1.446 13.172 1 91.88 16 THR B O 1
ATOM 2340 N N . TYR B 1 17 ? 12.406 2.133 12.383 1 93.31 17 TYR B N 1
ATOM 2341 C CA . TYR B 1 17 ? 12.812 3.533 12.352 1 93.31 17 TYR B CA 1
ATOM 2342 C C . TYR B 1 17 ? 13.094 4.055 13.758 1 93.31 17 TYR B C 1
ATOM 2344 O O . TYR B 1 17 ? 12.359 3.744 14.695 1 93.31 17 TYR B O 1
ATOM 2352 N N . GLN B 1 18 ? 14.148 4.836 13.852 1 86.31 18 GLN B N 1
ATOM 2353 C CA . GLN B 1 18 ? 14.547 5.344 15.156 1 86.31 18 GLN B CA 1
ATOM 2354 C C . GLN B 1 18 ? 14.016 6.754 15.383 1 86.31 18 GLN B C 1
ATOM 2356 O O . GLN B 1 18 ? 14.062 7.598 14.484 1 86.31 18 GLN B O 1
ATOM 2361 N N . LEU B 1 19 ? 13.383 6.941 16.516 1 86.75 19 LEU B N 1
ATOM 2362 C CA . LEU B 1 19 ? 12.914 8.258 16.922 1 86.75 19 LEU B CA 1
ATOM 2363 C C . LEU B 1 19 ? 13.797 8.828 18.031 1 86.75 19 LEU B C 1
ATOM 2365 O O . LEU B 1 19 ? 13.43 8.789 19.203 1 86.75 19 LEU B O 1
ATOM 2369 N N . THR B 1 20 ? 14.945 9.375 17.672 1 79.12 20 THR B N 1
ATOM 2370 C CA . THR B 1 20 ? 15.961 9.75 18.656 1 79.12 20 THR B CA 1
ATOM 2371 C C . THR B 1 20 ? 16.047 11.266 18.781 1 79.12 20 THR B C 1
ATOM 2373 O O . THR B 1 20 ? 16.719 11.789 19.672 1 79.12 20 THR B O 1
ATOM 2376 N N . SER B 1 21 ? 15.383 11.883 17.906 1 80.12 21 SER B N 1
ATOM 2377 C CA . SER B 1 21 ? 15.453 13.344 17.938 1 80.12 21 SER B CA 1
ATOM 2378 C C . SER B 1 21 ? 14.602 13.914 19.062 1 80.12 21 SER B C 1
ATOM 2380 O O . SER B 1 21 ? 13.719 13.227 19.594 1 80.12 21 SER B O 1
ATOM 2382 N N . LYS B 1 22 ? 14.969 15.125 19.469 1 78.38 22 LYS B N 1
ATOM 2383 C CA . LYS B 1 22 ? 14.18 15.836 20.469 1 78.38 22 LYS B CA 1
ATOM 2384 C C . LYS B 1 22 ? 12.734 16.031 20 1 78.38 22 LYS B C 1
ATOM 2386 O O . LYS B 1 22 ? 11.805 15.914 20.797 1 78.38 22 LYS B O 1
ATOM 2391 N N . CYS B 1 23 ? 12.664 16.297 18.734 1 82.5 23 CYS B N 1
ATOM 2392 C CA . CYS B 1 23 ? 11.336 16.453 18.141 1 82.5 23 CYS B CA 1
ATOM 2393 C C . CYS B 1 23 ? 11.016 15.289 17.203 1 82.5 23 CYS B C 1
ATOM 2395 O O . CYS B 1 23 ? 11.781 14.992 16.281 1 82.5 23 CYS B O 1
ATOM 2397 N N . LYS B 1 24 ? 9.875 14.695 17.469 1 90.44 24 LYS B N 1
ATOM 2398 C CA . LYS B 1 24 ? 9.461 13.562 16.641 1 90.44 24 LYS B CA 1
ATOM 2399 C C . LYS B 1 24 ? 9.227 13.984 15.203 1 90.44 24 LYS B C 1
ATOM 2401 O O . LYS B 1 24 ? 9.641 13.297 14.273 1 90.44 24 LYS B O 1
ATOM 2406 N N . GLY B 1 25 ? 8.531 15.078 15.047 1 94.81 25 GLY B N 1
ATOM 2407 C CA . GLY B 1 25 ? 8.289 15.555 13.695 1 94.81 25 GLY B CA 1
ATOM 2408 C C . GLY B 1 25 ? 7.207 16.609 13.625 1 94.81 25 GLY B C 1
ATOM 2409 O O . GLY B 1 25 ? 6.73 17.094 14.656 1 94.81 25 GLY B O 1
ATOM 2410 N N . LEU B 1 26 ? 7.02 17.109 12.453 1 96.94 26 LEU B N 1
ATOM 2411 C CA . LEU B 1 26 ? 5.969 18.062 12.148 1 96.94 26 LEU B CA 1
ATOM 2412 C C . LEU B 1 26 ? 4.797 17.391 11.438 1 96.94 26 LEU B C 1
ATOM 2414 O O . LEU B 1 26 ? 4.973 16.359 10.789 1 96.94 26 LEU B O 1
ATOM 2418 N N . ALA B 1 27 ? 3.592 17.938 11.688 1 98.25 27 ALA B N 1
ATOM 2419 C CA . ALA B 1 27 ? 2.393 17.422 11.023 1 98.25 27 ALA B CA 1
ATOM 2420 C C . ALA B 1 27 ? 1.715 18.516 10.203 1 98.25 27 ALA B C 1
ATOM 2422 O O . ALA B 1 27 ? 1.273 19.531 10.742 1 98.25 27 ALA B O 1
ATOM 2423 N N . PHE B 1 28 ? 1.705 18.328 8.906 1 98.75 28 PHE B N 1
ATOM 2424 C CA . PHE B 1 28 ? 0.933 19.203 8.016 1 98.75 28 PHE B CA 1
ATOM 2425 C C . PHE B 1 28 ? -0.519 18.734 7.945 1 98.75 28 PHE B C 1
ATOM 2427 O O . PHE B 1 28 ? -0.812 17.656 7.422 1 98.75 28 PHE B O 1
ATOM 2434 N N . ILE B 1 29 ? -1.467 19.531 8.461 1 98.62 29 ILE B N 1
ATOM 2435 C CA . ILE B 1 29 ? -2.871 19.141 8.477 1 98.62 29 ILE B CA 1
ATOM 2436 C C . ILE B 1 29 ? -3.697 20.141 7.676 1 98.62 29 ILE B C 1
ATOM 2438 O O . ILE B 1 29 ? -3.795 21.312 8.047 1 98.62 29 ILE B O 1
ATOM 2442 N N . LEU B 1 30 ? -4.254 19.688 6.59 1 98.56 30 LEU B N 1
ATOM 2443 C CA . LEU B 1 30 ? -5.09 20.5 5.719 1 98.56 30 LEU B CA 1
ATOM 2444 C C . LEU B 1 30 ? -6.543 20.031 5.762 1 98.56 30 LEU B C 1
ATOM 2446 O O . LEU B 1 30 ? -6.816 18.844 5.602 1 98.56 30 LEU B O 1
ATOM 2450 N N . ASN B 1 31 ? -7.441 20.938 6 1 97.5 31 ASN B N 1
ATOM 2451 C CA . ASN B 1 31 ? -8.875 20.656 5.922 1 97.5 31 ASN B CA 1
ATOM 2452 C C . ASN B 1 31 ? -9.594 21.672 5.043 1 97.5 31 ASN B C 1
ATOM 2454 O O . ASN B 1 31 ? -9.828 22.812 5.465 1 97.5 31 ASN B O 1
ATOM 2458 N N . ASN B 1 32 ? -9.922 21.266 3.859 1 95.75 32 ASN B N 1
ATOM 2459 C CA . ASN B 1 32 ? -10.75 22.094 2.988 1 95.75 32 ASN B CA 1
ATOM 2460 C C . ASN B 1 32 ? -12.234 21.797 3.168 1 95.75 32 ASN B C 1
ATOM 2462 O O . ASN B 1 32 ? -12.672 20.672 2.984 1 95.75 32 ASN B O 1
ATOM 2466 N N . ILE B 1 33 ? -12.992 22.797 3.504 1 92.75 33 ILE B N 1
ATOM 2467 C CA . ILE B 1 33 ? -14.391 22.594 3.852 1 92.75 33 ILE B CA 1
ATOM 2468 C C . ILE B 1 33 ? -15.281 23.297 2.826 1 92.75 33 ILE B C 1
ATOM 2470 O O . ILE B 1 33 ? -16.234 22.719 2.316 1 92.75 33 ILE B O 1
ATOM 2474 N N . ASP B 1 34 ? -14.961 24.531 2.574 1 93.06 34 ASP B N 1
ATOM 2475 C CA . ASP B 1 34 ? -15.789 25.375 1.714 1 93.06 34 ASP B CA 1
ATOM 2476 C C . ASP B 1 34 ? -15.227 25.438 0.297 1 93.06 34 ASP B C 1
ATOM 2478 O O . ASP B 1 34 ? -14.148 26 0.075 1 93.06 34 ASP B O 1
ATOM 2482 N N . PHE B 1 35 ? -16.016 24.938 -0.625 1 92.19 35 PHE B N 1
ATOM 2483 C CA . PHE B 1 35 ? -15.578 24.922 -2.016 1 92.19 35 PHE B CA 1
ATOM 2484 C C . PHE B 1 35 ? -16.422 25.875 -2.861 1 92.19 35 PHE B C 1
ATOM 2486 O O . PHE B 1 35 ? -17.578 26.125 -2.545 1 92.19 35 PHE B O 1
ATOM 2493 N N . ASN B 1 36 ? -15.836 26.359 -3.865 1 87.12 36 ASN B N 1
ATOM 2494 C CA . ASN B 1 36 ? -16.531 27.281 -4.758 1 87.12 36 ASN B CA 1
ATOM 2495 C C . ASN B 1 36 ? -17.578 26.562 -5.602 1 87.12 36 ASN B C 1
ATOM 2497 O O . ASN B 1 36 ? -18.656 27.094 -5.84 1 87.12 36 ASN B O 1
ATOM 2501 N N . GLN B 1 37 ? -17.312 25.359 -6.09 1 81.12 37 GLN B N 1
ATOM 2502 C CA . GLN B 1 37 ? -18.156 24.672 -7.062 1 81.12 37 GLN B CA 1
ATOM 2503 C C . GLN B 1 37 ? -18.516 23.266 -6.586 1 81.12 37 GLN B C 1
ATOM 2505 O O . GLN B 1 37 ? -19.141 22.5 -7.32 1 81.12 37 GLN B O 1
ATOM 2510 N N . SER B 1 38 ? -17.984 22.938 -5.508 1 80.06 38 SER B N 1
ATOM 2511 C CA . SER B 1 38 ? -18.281 21.609 -4.957 1 80.06 38 SER B CA 1
ATOM 2512 C C . SER B 1 38 ? -19.031 21.734 -3.629 1 80.06 38 SER B C 1
ATOM 2514 O O . SER B 1 38 ? -19.078 22.797 -3.029 1 80.06 38 SER B O 1
ATOM 2516 N N . ASP B 1 39 ? -19.594 20.625 -3.215 1 79.44 39 ASP B N 1
ATOM 2517 C CA . ASP B 1 39 ? -20.375 20.594 -1.984 1 79.44 39 ASP B CA 1
ATOM 2518 C C . ASP B 1 39 ? -19.5 20.875 -0.769 1 79.44 39 ASP B C 1
ATOM 2520 O O . ASP B 1 39 ? -18.328 20.484 -0.731 1 79.44 39 ASP B O 1
ATOM 2524 N N . ARG B 1 40 ? -20.188 21.547 0.087 1 87.06 40 ARG B N 1
ATOM 2525 C CA . ARG B 1 40 ? -19.531 21.781 1.368 1 87.06 40 ARG B CA 1
ATOM 2526 C C . ARG B 1 40 ? -19.328 20.469 2.123 1 87.06 40 ARG B C 1
ATOM 2528 O O . ARG B 1 40 ? -20.219 19.609 2.139 1 87.06 40 ARG B O 1
ATOM 2535 N N . ARG B 1 41 ? -18.156 20.312 2.699 1 86.62 41 ARG B N 1
ATOM 2536 C CA . ARG B 1 41 ? -17.859 19.109 3.467 1 86.62 41 ARG B CA 1
ATOM 2537 C C . ARG B 1 41 ? -18.219 19.297 4.938 1 86.62 41 ARG B C 1
ATOM 2539 O O . ARG B 1 41 ? -17.328 19.406 5.789 1 86.62 41 ARG B O 1
ATOM 2546 N N . GLU B 1 42 ? -19.438 19.156 5.195 1 81.69 42 GLU B N 1
ATOM 2547 C CA . GLU B 1 42 ? -19.953 19.344 6.551 1 81.69 42 GLU B CA 1
ATOM 2548 C C . GLU B 1 42 ? -19.406 18.266 7.496 1 81.69 42 GLU B C 1
ATOM 2550 O O . GLU B 1 42 ? -19.25 17.109 7.105 1 81.69 42 GLU B O 1
ATOM 2555 N N . GLY B 1 43 ? -19.125 18.578 8.688 1 80.56 43 GLY B N 1
ATOM 2556 C CA . GLY B 1 43 ? -18.625 17.609 9.664 1 80.56 43 GLY B CA 1
ATOM 2557 C C . GLY B 1 43 ? -17.125 17.484 9.672 1 80.56 43 GLY B C 1
ATOM 2558 O O . GLY B 1 43 ? -16.547 16.984 10.633 1 80.56 43 GLY B O 1
ATOM 2559 N N . SER B 1 44 ? -16.516 18 8.602 1 88.12 44 SER B N 1
ATOM 2560 C CA . SER B 1 44 ? -15.07 17.844 8.461 1 88.12 44 SER B CA 1
ATOM 2561 C C . SER B 1 44 ? -14.312 18.656 9.508 1 88.12 44 SER B C 1
ATOM 2563 O O . SER B 1 44 ? -13.141 18.406 9.773 1 88.12 44 SER B O 1
ATOM 2565 N N . GLN B 1 45 ? -15 19.625 10.125 1 89 45 GLN B N 1
ATOM 2566 C CA . GLN B 1 45 ? -14.375 20.406 11.195 1 89 45 GLN B CA 1
ATOM 2567 C C . GLN B 1 45 ? -14.031 19.516 12.383 1 89 45 GLN B C 1
ATOM 2569 O O . GLN B 1 45 ? -13.039 19.734 13.07 1 89 45 GLN B O 1
ATOM 2574 N N . ILE B 1 46 ? -14.883 18.594 12.602 1 90.19 46 ILE B N 1
ATOM 2575 C CA . ILE B 1 46 ? -14.641 17.641 13.68 1 90.19 46 ILE B CA 1
ATOM 2576 C C . ILE B 1 46 ? -13.383 16.828 13.367 1 90.19 46 ILE B C 1
ATOM 2578 O O . ILE B 1 46 ? -12.562 16.578 14.258 1 90.19 46 ILE B O 1
ATOM 2582 N N . ASP B 1 47 ? -13.188 16.469 12.125 1 93.56 47 ASP B N 1
ATOM 2583 C CA . ASP B 1 47 ? -12.008 15.727 11.695 1 93.56 47 ASP B CA 1
ATOM 2584 C C . ASP B 1 47 ? -10.734 16.531 11.938 1 93.56 47 ASP B C 1
ATOM 2586 O O . ASP B 1 47 ? -9.727 15.969 12.398 1 93.56 47 ASP B O 1
ATOM 2590 N N . LEU B 1 48 ? -10.836 17.812 11.625 1 94.75 48 LEU B N 1
ATOM 2591 C CA . LEU B 1 48 ? -9.672 18.672 11.812 1 94.75 48 LEU B CA 1
ATOM 2592 C C . LEU B 1 48 ? -9.266 18.703 13.281 1 94.75 48 LEU B C 1
ATOM 2594 O O . LEU B 1 48 ? -8.086 18.547 13.609 1 94.75 48 LEU B O 1
ATOM 2598 N N . ALA B 1 49 ? -10.18 18.953 14.141 1 94.69 49 ALA B N 1
ATOM 2599 C CA . ALA B 1 49 ? -9.906 19.031 15.57 1 94.69 49 ALA B CA 1
ATOM 2600 C C . ALA B 1 49 ? -9.336 17.703 16.094 1 94.69 49 ALA B C 1
ATOM 2602 O O . ALA B 1 49 ? -8.391 17.703 16.891 1 94.69 49 ALA B O 1
ATOM 2603 N N . ASN B 1 50 ? -9.906 16.641 15.641 1 94.31 50 ASN B N 1
ATOM 2604 C CA . ASN B 1 50 ? -9.453 15.32 16.062 1 94.31 50 ASN B CA 1
ATOM 2605 C C . ASN B 1 50 ? -8.023 15.039 15.609 1 94.31 50 ASN B C 1
ATOM 2607 O O . ASN B 1 50 ? -7.203 14.547 16.391 1 94.31 50 ASN B O 1
ATOM 2611 N N . MET B 1 51 ? -7.762 15.352 14.391 1 96.5 51 MET B N 1
ATOM 2612 C CA . MET B 1 51 ? -6.434 15.102 13.836 1 96.5 51 MET B CA 1
ATOM 2613 C C . MET B 1 51 ? -5.383 15.961 14.531 1 96.5 51 MET B C 1
ATOM 2615 O O . MET B 1 51 ? -4.285 15.484 14.828 1 96.5 51 MET B O 1
ATOM 2619 N N . GLU B 1 52 ? -5.738 17.203 14.742 1 97.44 52 GLU B N 1
ATOM 2620 C CA . GLU B 1 52 ? -4.82 18.094 15.445 1 97.44 52 GLU B CA 1
ATOM 2621 C C . GLU B 1 52 ? -4.504 17.562 16.844 1 97.44 52 GLU B C 1
ATOM 2623 O O . GLU B 1 52 ? -3.342 17.516 17.25 1 97.44 52 GLU B O 1
ATOM 2628 N N . HIS B 1 53 ? -5.516 17.188 17.516 1 96.94 53 HIS B N 1
ATOM 2629 C CA . HIS B 1 53 ? -5.352 16.672 18.875 1 96.94 53 HIS B CA 1
ATOM 2630 C C . HIS B 1 53 ? -4.539 15.375 18.875 1 96.94 53 HIS B C 1
ATOM 2632 O O . HIS B 1 53 ? -3.645 15.203 19.703 1 96.94 53 HIS B O 1
ATOM 2638 N N . LEU B 1 54 ? -4.852 14.508 17.969 1 96.62 54 LEU B N 1
ATOM 2639 C CA . LEU B 1 54 ? -4.184 13.211 17.891 1 96.62 54 LEU B CA 1
ATOM 2640 C C . LEU B 1 54 ? -2.68 13.391 17.688 1 96.62 54 LEU B C 1
ATOM 2642 O O . LEU B 1 54 ? -1.882 12.852 18.469 1 96.62 54 LEU B O 1
ATOM 2646 N N . PHE B 1 55 ? -2.303 14.164 16.719 1 96.62 55 PHE B N 1
ATOM 2647 C CA . PHE B 1 55 ? -0.885 14.219 16.375 1 96.62 55 PHE B CA 1
ATOM 2648 C C . PHE B 1 55 ? -0.119 15.07 17.391 1 96.62 55 PHE B C 1
ATOM 2650 O O . PHE B 1 55 ? 1.078 14.867 17.594 1 96.62 55 PHE B O 1
ATOM 2657 N N . LYS B 1 56 ? -0.805 15.961 18.078 1 95.62 56 LYS B N 1
ATOM 2658 C CA . LYS B 1 56 ? -0.188 16.609 19.219 1 95.62 56 LYS B CA 1
ATOM 2659 C C . LYS B 1 56 ? 0.133 15.609 20.328 1 95.62 56 LYS B C 1
ATOM 2661 O O . LYS B 1 56 ? 1.237 15.609 20.875 1 95.62 56 LYS B O 1
ATOM 2666 N N . GLU B 1 57 ? -0.802 14.766 20.562 1 93.5 57 GLU B N 1
ATOM 2667 C CA . GLU B 1 57 ? -0.639 13.758 21.609 1 93.5 57 GLU B CA 1
ATOM 2668 C C . GLU B 1 57 ? 0.442 12.75 21.234 1 93.5 57 GLU B C 1
ATOM 2670 O O . GLU B 1 57 ? 1.103 12.188 22.109 1 93.5 57 GLU B O 1
ATOM 2675 N N . LEU B 1 58 ? 0.593 12.555 20 1 93.75 58 LEU B N 1
ATOM 2676 C CA . LEU B 1 58 ? 1.596 11.602 19.531 1 93.75 58 LEU B CA 1
ATOM 2677 C C . LEU B 1 58 ? 2.977 12.25 19.484 1 93.75 58 LEU B C 1
ATOM 2679 O O . LEU B 1 58 ? 3.953 11.609 19.094 1 93.75 58 LEU B O 1
ATOM 2683 N N . GLY B 1 59 ? 3.096 13.516 19.828 1 92.81 59 GLY B N 1
ATOM 2684 C CA . GLY B 1 59 ? 4.387 14.164 19.969 1 92.81 59 GLY B CA 1
ATOM 2685 C C . GLY B 1 59 ? 4.785 14.977 18.766 1 92.81 59 GLY B C 1
ATOM 2686 O O . GLY B 1 59 ? 5.941 15.391 18.641 1 92.81 59 GLY B O 1
ATOM 2687 N N . TYR B 1 60 ? 3.846 15.211 17.859 1 96.25 60 TYR B N 1
ATOM 2688 C CA . TYR B 1 60 ? 4.121 16.047 16.688 1 96.25 60 TYR B CA 1
ATOM 2689 C C . TYR B 1 60 ? 3.684 17.484 16.922 1 96.25 60 TYR B C 1
ATOM 2691 O O . TYR B 1 60 ? 2.938 17.766 17.875 1 96.25 60 TYR B O 1
ATOM 2699 N N . THR B 1 61 ? 4.281 18.406 16.156 1 96.31 61 THR B N 1
ATOM 2700 C CA . THR B 1 61 ? 3.803 19.781 16.109 1 96.31 61 THR B CA 1
ATOM 2701 C C . THR B 1 61 ? 2.885 19.984 14.906 1 96.31 61 THR B C 1
ATOM 2703 O O . THR B 1 61 ? 3.348 20.047 13.766 1 96.31 61 THR B O 1
ATOM 2706 N N . PRO B 1 62 ? 1.604 20.156 15.18 1 97.81 62 PRO B N 1
ATOM 2707 C CA . PRO B 1 62 ? 0.661 20.312 14.07 1 97.81 62 PRO B CA 1
ATOM 2708 C C . PRO B 1 62 ? 0.685 21.719 13.469 1 97.81 62 PRO B C 1
ATOM 2710 O O . PRO B 1 62 ? 0.726 22.703 14.195 1 97.81 62 PRO B O 1
ATOM 2713 N N . ILE B 1 63 ? 0.791 21.797 12.195 1 98.31 63 ILE B N 1
ATOM 2714 C CA . ILE B 1 63 ? 0.6 22.984 11.383 1 98.31 63 ILE B CA 1
ATOM 2715 C C . ILE B 1 63 ? -0.679 22.859 10.562 1 98.31 63 ILE B C 1
ATOM 2717 O O . ILE B 1 63 ? -0.696 22.172 9.531 1 98.31 63 ILE B O 1
ATOM 2721 N N . CYS B 1 64 ? -1.731 23.547 11.023 1 98.06 64 CYS B N 1
ATOM 2722 C CA . CYS B 1 64 ? -3.066 23.359 10.477 1 98.06 64 CYS B CA 1
ATOM 2723 C C . CYS B 1 64 ? -3.398 24.438 9.453 1 98.06 64 CYS B C 1
ATOM 2725 O O . CYS B 1 64 ? -3.072 25.609 9.656 1 98.06 64 CYS B O 1
ATOM 2727 N N . HIS B 1 65 ? -3.961 24.047 8.352 1 98.06 65 HIS B N 1
ATOM 2728 C CA . HIS B 1 65 ? -4.453 24.938 7.305 1 98.06 65 HIS B CA 1
ATOM 2729 C C . HIS B 1 65 ? -5.914 24.641 6.977 1 98.06 65 HIS B C 1
ATOM 2731 O O . HIS B 1 65 ? -6.336 23.484 6.977 1 98.06 65 HIS B O 1
ATOM 2737 N N . LYS B 1 66 ? -6.645 25.688 6.715 1 97.06 66 LYS B N 1
ATOM 2738 C CA . LYS B 1 66 ? -8.055 25.562 6.355 1 97.06 66 LYS B CA 1
ATOM 2739 C C . LYS B 1 66 ? -8.359 26.297 5.047 1 97.06 66 LYS B C 1
ATOM 2741 O O . LYS B 1 66 ? -7.887 27.406 4.832 1 97.06 66 LYS B O 1
ATOM 2746 N N . ASN B 1 67 ? -9.055 25.594 4.207 1 97.12 67 ASN B N 1
ATOM 2747 C CA . ASN B 1 67 ? -9.633 26.188 3.01 1 97.12 67 ASN B CA 1
ATOM 2748 C C . ASN B 1 67 ? -8.57 26.859 2.15 1 97.12 67 ASN B C 1
ATOM 2750 O O . ASN B 1 67 ? -8.695 28.047 1.808 1 97.12 67 ASN B O 1
ATOM 2754 N N . LEU B 1 68 ? -7.629 26.062 1.73 1 98 68 LEU B N 1
ATOM 2755 C CA . LEU B 1 68 ? -6.582 26.547 0.835 1 98 68 LEU B CA 1
ATOM 2756 C C . LEU B 1 68 ? -6.957 26.297 -0.623 1 98 68 LEU B C 1
ATOM 2758 O O . LEU B 1 68 ? -7.52 25.25 -0.955 1 98 68 LEU B O 1
ATOM 2762 N N . LYS B 1 69 ? -6.637 27.25 -1.415 1 97.56 69 LYS B N 1
ATOM 2763 C CA . LYS B 1 69 ? -6.707 27.062 -2.859 1 97.56 69 LYS B CA 1
ATOM 2764 C C . LYS B 1 69 ? -5.566 26.172 -3.35 1 97.56 69 LYS B C 1
ATOM 2766 O O . LYS B 1 69 ? -4.609 25.922 -2.611 1 97.56 69 LYS B O 1
ATOM 2771 N N . GLY B 1 70 ? -5.684 25.672 -4.562 1 97.12 70 GLY B N 1
ATOM 2772 C CA . GLY B 1 70 ? -4.688 24.766 -5.117 1 97.12 70 GLY B CA 1
ATOM 2773 C C . GLY B 1 70 ? -3.273 25.297 -5.023 1 97.12 70 GLY B C 1
ATOM 2774 O O . GLY B 1 70 ? -2.387 24.641 -4.48 1 97.12 70 GLY B O 1
ATOM 2775 N N . GLU B 1 71 ? -3.078 26.531 -5.461 1 97.19 71 GLU B N 1
ATOM 2776 C CA . GLU B 1 71 ? -1.756 27.156 -5.449 1 97.19 71 GLU B CA 1
ATOM 2777 C C . GLU B 1 71 ? -1.239 27.312 -4.023 1 97.19 71 GLU B C 1
ATOM 2779 O O . GLU B 1 71 ? -0.039 27.188 -3.773 1 97.19 71 GLU B O 1
ATOM 2784 N N . ASP B 1 72 ? -2.127 27.625 -3.15 1 98.38 72 ASP B N 1
ATOM 2785 C CA . ASP B 1 72 ? -1.741 27.844 -1.759 1 98.38 72 ASP B CA 1
ATOM 2786 C C . ASP B 1 72 ? -1.345 26.516 -1.094 1 98.38 72 ASP B C 1
ATOM 2788 O O . ASP B 1 72 ? -0.459 26.5 -0.237 1 98.38 72 ASP B O 1
ATOM 2792 N N . ILE B 1 73 ? -2.004 25.422 -1.421 1 98.5 73 ILE B N 1
ATOM 2793 C CA . ILE B 1 73 ? -1.622 24.125 -0.896 1 98.5 73 ILE B CA 1
ATOM 2794 C C . ILE B 1 73 ? -0.156 23.844 -1.219 1 98.5 73 ILE B C 1
ATOM 2796 O O . ILE B 1 73 ? 0.626 23.5 -0.331 1 98.5 73 ILE B O 1
ATOM 2800 N N . THR B 1 74 ? 0.147 24.031 -2.475 1 97.62 74 THR B N 1
ATOM 2801 C CA . THR B 1 74 ? 1.51 23.781 -2.926 1 97.62 74 THR B CA 1
ATOM 2802 C C . THR B 1 74 ? 2.496 24.703 -2.219 1 97.62 74 THR B C 1
ATOM 2804 O O . THR B 1 74 ? 3.549 24.266 -1.758 1 97.62 74 THR B O 1
ATOM 2807 N N . LYS B 1 75 ? 2.148 25.953 -2.123 1 98.19 75 LYS B N 1
ATOM 2808 C CA . LYS B 1 75 ? 3.008 26.953 -1.496 1 98.19 75 LYS B CA 1
ATOM 2809 C C . LYS B 1 75 ? 3.273 26.609 -0.033 1 98.19 75 LYS B C 1
ATOM 2811 O O . LYS B 1 75 ? 4.426 26.531 0.393 1 98.19 75 LYS B O 1
ATOM 2816 N N . TYR B 1 76 ? 2.238 26.375 0.721 1 98.44 76 TYR B N 1
ATOM 2817 C CA . TYR B 1 76 ? 2.383 26.125 2.15 1 98.44 76 TYR B CA 1
ATOM 2818 C C . TYR B 1 76 ? 3.035 24.766 2.398 1 98.44 76 TYR B C 1
ATOM 2820 O O . TYR B 1 76 ? 3.75 24.594 3.387 1 98.44 76 TYR B O 1
ATOM 2828 N N . PHE B 1 77 ? 2.82 23.812 1.518 1 98.44 77 PHE B N 1
ATOM 2829 C CA . PHE B 1 77 ? 3.467 22.516 1.653 1 98.44 77 PHE B CA 1
ATOM 2830 C C . PHE B 1 77 ? 4.973 22.625 1.436 1 98.44 77 PHE B C 1
ATOM 2832 O O . PHE B 1 77 ? 5.758 21.984 2.127 1 98.44 77 PHE B O 1
ATOM 2839 N N . LYS B 1 78 ? 5.355 23.438 0.47 1 97.62 78 LYS B N 1
ATOM 2840 C CA . LYS B 1 78 ? 6.781 23.688 0.252 1 97.62 78 LYS B CA 1
ATOM 2841 C C . LYS B 1 78 ? 7.422 24.328 1.478 1 97.62 78 LYS B C 1
ATOM 2843 O O . LYS B 1 78 ? 8.547 23.984 1.847 1 97.62 78 LYS B O 1
ATOM 2848 N N . GLU B 1 79 ? 6.723 25.266 2.051 1 97.69 79 GLU B N 1
ATOM 2849 C CA . GLU B 1 79 ? 7.199 25.875 3.291 1 97.69 79 GLU B CA 1
ATOM 2850 C C . GLU B 1 79 ? 7.348 24.828 4.391 1 97.69 79 GLU B C 1
ATOM 2852 O O . GLU B 1 79 ? 8.352 24.812 5.109 1 97.69 79 GLU B O 1
ATOM 2857 N N . PHE B 1 80 ? 6.387 24.016 4.52 1 97.94 80 PHE B N 1
ATOM 2858 C CA . PHE B 1 80 ? 6.41 22.906 5.469 1 97.94 80 PHE B CA 1
ATOM 2859 C C . PHE B 1 80 ? 7.637 22.031 5.246 1 97.94 80 PHE B C 1
ATOM 2861 O O . PHE B 1 80 ? 8.367 21.719 6.188 1 97.94 80 PHE B O 1
ATOM 2868 N N . ALA B 1 81 ? 7.859 21.594 3.986 1 96.94 81 ALA B N 1
ATOM 2869 C CA . ALA B 1 81 ? 8.992 20.75 3.627 1 96.94 81 ALA B CA 1
ATOM 2870 C C . ALA B 1 81 ? 10.312 21.422 3.988 1 96.94 81 ALA B C 1
ATOM 2872 O O . ALA B 1 81 ? 11.242 20.766 4.473 1 96.94 81 ALA B O 1
ATOM 2873 N N . SER B 1 82 ? 10.438 22.719 3.846 1 95.94 82 SER B N 1
ATOM 2874 C CA . SER B 1 82 ? 11.672 23.453 4.086 1 95.94 82 SER B CA 1
ATOM 2875 C C . SER B 1 82 ? 12.008 23.5 5.57 1 95.94 82 SER B C 1
ATOM 2877 O O . SER B 1 82 ? 13.172 23.703 5.941 1 95.94 82 SER B O 1
ATOM 2879 N N . MET B 1 83 ? 11.016 23.359 6.395 1 95.69 83 MET B N 1
ATOM 2880 C CA . MET B 1 83 ? 11.227 23.422 7.84 1 95.69 83 MET B CA 1
ATOM 2881 C C . MET B 1 83 ? 12.109 22.266 8.312 1 95.69 83 MET B C 1
ATOM 2883 O O . MET B 1 83 ? 12.789 22.391 9.336 1 95.69 83 MET B O 1
ATOM 2887 N N . PHE B 1 84 ? 12.141 21.188 7.57 1 95.38 84 PHE B N 1
ATOM 2888 C CA . PHE B 1 84 ? 12.93 20.016 7.965 1 95.38 84 PHE B CA 1
ATOM 2889 C C . PHE B 1 84 ? 14.406 20.234 7.648 1 95.38 84 PHE B C 1
ATOM 2891 O O . PHE B 1 84 ? 15.266 19.5 8.125 1 95.38 84 PHE B O 1
ATOM 2898 N N . ASN B 1 85 ? 14.648 21.25 6.859 1 91.88 85 ASN B N 1
ATOM 2899 C CA . ASN B 1 85 ? 16.016 21.484 6.391 1 91.88 85 ASN B CA 1
ATOM 2900 C C . ASN B 1 85 ? 16.75 22.484 7.273 1 91.88 85 ASN B C 1
ATOM 2902 O O . ASN B 1 85 ? 17.906 22.812 7.027 1 91.88 85 ASN B O 1
ATOM 2906 N N . HIS B 1 86 ? 16.062 22.953 8.234 1 85.69 86 HIS B N 1
ATOM 2907 C CA . HIS B 1 86 ? 16.703 23.938 9.109 1 85.69 86 HIS B CA 1
ATOM 2908 C C . HIS B 1 86 ? 17.844 23.312 9.898 1 85.69 86 HIS B C 1
ATOM 2910 O O . HIS B 1 86 ? 17.719 22.188 10.383 1 85.69 86 HIS B O 1
ATOM 2916 N N . THR B 1 87 ? 18.906 24.156 9.945 1 79.44 87 THR B N 1
ATOM 2917 C CA . THR B 1 87 ? 20.109 23.719 10.648 1 79.44 87 THR B CA 1
ATOM 2918 C C . THR B 1 87 ? 19.875 23.719 12.156 1 79.44 87 THR B C 1
ATOM 2920 O O . THR B 1 87 ? 19.234 24.625 12.695 1 79.44 87 THR B O 1
ATOM 2923 N N . GLY B 1 88 ? 20.219 22.734 12.797 1 82.19 88 GLY B N 1
ATOM 2924 C CA . GLY B 1 88 ? 20.203 22.688 14.258 1 82.19 88 GLY B CA 1
ATOM 2925 C C . GLY B 1 88 ? 19.016 21.938 14.82 1 82.19 88 GLY B C 1
ATOM 2926 O O . GLY B 1 88 ? 18.922 21.719 16.031 1 82.19 88 GLY B O 1
ATOM 2927 N N . VAL B 1 89 ? 18.016 21.781 14.031 1 85.25 89 VAL B N 1
ATOM 2928 C CA . VAL B 1 89 ? 16.875 21 14.5 1 85.25 89 VAL B CA 1
ATOM 2929 C C . VAL B 1 89 ? 16.734 19.734 13.656 1 85.25 89 VAL B C 1
ATOM 2931 O O . VAL B 1 89 ? 16.859 19.781 12.43 1 85.25 89 VAL B O 1
ATOM 2934 N N . SER B 1 90 ? 16.625 18.656 14.32 1 90.12 90 SER B N 1
ATOM 2935 C CA . SER B 1 90 ? 16.406 17.406 13.617 1 90.12 90 SER B CA 1
ATOM 2936 C C . SER B 1 90 ? 15.023 1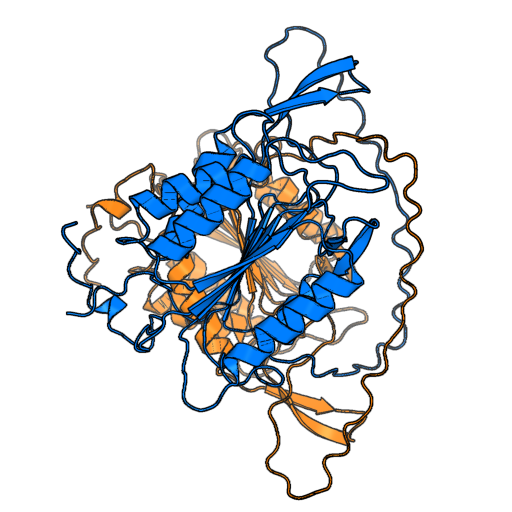6.828 13.938 1 90.12 90 SER B C 1
ATOM 2938 O O . SER B 1 90 ? 14.547 16.938 15.07 1 90.12 90 SER B O 1
ATOM 2940 N N . TYR B 1 91 ? 14.406 16.344 12.93 1 93.81 91 TYR B N 1
ATOM 2941 C CA . TYR B 1 91 ? 13.133 15.641 13.062 1 93.81 91 TYR B CA 1
ATOM 2942 C C . TYR B 1 91 ? 13.266 14.18 12.656 1 93.81 91 TYR B C 1
ATOM 2944 O O . TYR B 1 91 ? 14.156 13.828 11.883 1 93.81 91 TYR B O 1
ATOM 2952 N N . ASP B 1 92 ? 12.383 13.359 13.164 1 94.25 92 ASP B N 1
ATOM 2953 C CA . ASP B 1 92 ? 12.5 11.93 12.914 1 94.25 92 ASP B CA 1
ATOM 2954 C C . ASP B 1 92 ? 11.484 11.461 11.867 1 94.25 92 ASP B C 1
ATOM 2956 O O . ASP B 1 92 ? 11.609 10.367 11.32 1 94.25 92 ASP B O 1
ATOM 2960 N N . SER B 1 93 ? 10.516 12.227 11.609 1 96 93 SER B N 1
ATOM 2961 C CA . SER B 1 93 ? 9.469 11.828 10.672 1 96 93 SER B CA 1
ATOM 2962 C C . SER B 1 93 ? 8.586 13.016 10.305 1 96 93 SER B C 1
ATOM 2964 O O . SER B 1 93 ? 8.719 14.102 10.867 1 96 93 SER B O 1
ATOM 2966 N N . ALA B 1 94 ? 7.789 12.844 9.312 1 97.31 94 ALA B N 1
ATOM 2967 C CA . ALA B 1 94 ? 6.793 13.82 8.891 1 97.31 94 ALA B CA 1
ATOM 2968 C C . ALA B 1 94 ? 5.418 13.18 8.742 1 97.31 94 ALA B C 1
ATOM 2970 O O . ALA B 1 94 ? 5.301 12.047 8.273 1 97.31 94 ALA B O 1
ATOM 2971 N N . VAL B 1 95 ? 4.398 13.906 9.203 1 98.19 95 VAL B N 1
ATOM 2972 C CA . VAL B 1 95 ? 3.014 13.477 9.047 1 98.19 95 VAL B CA 1
ATOM 2973 C C . VAL B 1 95 ? 2.264 14.477 8.164 1 98.19 95 VAL B C 1
ATOM 2975 O O . VAL B 1 95 ? 2.387 15.695 8.352 1 98.19 95 VAL B O 1
ATOM 2978 N N . ILE B 1 96 ? 1.564 13.992 7.191 1 98.56 96 ILE B N 1
ATOM 2979 C CA . ILE B 1 96 ? 0.752 14.828 6.309 1 98.56 96 ILE B CA 1
ATOM 2980 C C . ILE B 1 96 ? -0.688 14.32 6.305 1 98.56 96 ILE B C 1
ATOM 2982 O O . ILE B 1 96 ? -0.949 13.18 5.914 1 98.56 96 ILE B O 1
ATOM 2986 N N . ALA B 1 97 ? -1.564 15.07 6.805 1 98.31 97 ALA B N 1
ATOM 2987 C CA . ALA B 1 97 ? -2.992 14.773 6.766 1 98.31 97 ALA B CA 1
ATOM 2988 C C . ALA B 1 97 ? -3.729 15.719 5.824 1 98.31 97 ALA B C 1
ATOM 2990 O O . ALA B 1 97 ? -3.736 16.938 6.035 1 98.31 97 ALA B O 1
ATOM 2991 N N . LEU B 1 98 ? -4.32 15.195 4.785 1 97.81 98 LEU B N 1
ATOM 2992 C CA . LEU B 1 98 ? -5.016 15.984 3.773 1 97.81 98 LEU B CA 1
ATOM 2993 C C . LEU B 1 98 ? -6.492 15.609 3.715 1 97.81 98 LEU B C 1
ATOM 2995 O O . LEU B 1 98 ? -6.84 14.484 3.357 1 97.81 98 LEU B O 1
ATOM 2999 N N . MET B 1 99 ? -7.32 16.469 4.082 1 96.12 99 MET B N 1
ATOM 3000 C CA . MET B 1 99 ? -8.766 16.266 4.07 1 96.12 99 MET B CA 1
ATOM 3001 C C . MET B 1 99 ? -9.453 17.234 3.121 1 96.12 99 MET B C 1
ATOM 3003 O O . MET B 1 99 ? -9.477 18.453 3.377 1 96.12 99 MET B O 1
ATOM 3007 N N . SER B 1 100 ? -9.914 16.781 2.025 1 94.69 100 SER B N 1
ATOM 3008 C CA . SER B 1 100 ? -10.508 17.578 0.954 1 94.69 100 SER B CA 1
ATOM 3009 C C . SER B 1 100 ? -11.312 16.719 -0.004 1 94.69 100 SER B C 1
ATOM 3011 O O . SER B 1 100 ? -11.516 15.523 0.252 1 94.69 100 SER B O 1
ATOM 3013 N N . HIS B 1 101 ? -11.969 17.312 -1.005 1 90.25 101 HIS B N 1
ATOM 3014 C CA . HIS B 1 101 ? -12.383 16.562 -2.182 1 90.25 101 HIS B CA 1
ATOM 3015 C C . HIS B 1 101 ? -11.172 16.125 -3 1 90.25 101 HIS B C 1
ATOM 3017 O O . HIS B 1 101 ? -10.094 16.703 -2.883 1 90.25 101 HIS B O 1
ATOM 3023 N N . GLY B 1 102 ? -11.445 15.094 -3.707 1 91 102 GLY B N 1
ATOM 3024 C CA . GLY B 1 102 ? -10.328 14.586 -4.492 1 91 102 GLY B CA 1
ATOM 3025 C C . GLY B 1 102 ? -10.75 13.57 -5.539 1 91 102 GLY B C 1
ATOM 3026 O O . GLY B 1 102 ? -11.938 13.383 -5.781 1 91 102 GLY B O 1
ATOM 3027 N N . ASP B 1 103 ? -9.711 13.07 -6.191 1 88.19 103 ASP B N 1
ATOM 3028 C CA . ASP B 1 103 ? -9.789 12 -7.18 1 88.19 103 ASP B CA 1
ATOM 3029 C C . ASP B 1 103 ? -8.531 11.141 -7.156 1 88.19 103 ASP B C 1
ATOM 3031 O O . ASP B 1 103 ? -7.719 11.242 -6.234 1 88.19 103 ASP B O 1
ATOM 3035 N N . THR B 1 104 ? -8.484 10.188 -8.094 1 84.75 104 THR B N 1
ATOM 3036 C CA . THR B 1 104 ? -7.312 9.312 -8.133 1 84.75 104 THR B CA 1
ATOM 3037 C C . THR B 1 104 ? -6.031 10.141 -8.219 1 84.75 104 THR B C 1
ATOM 3039 O O . THR B 1 104 ? -5.809 10.852 -9.195 1 84.75 104 THR B O 1
ATOM 3042 N N . GLY B 1 105 ? -5.254 10.125 -7.148 1 87.44 105 GLY B N 1
ATOM 3043 C CA . GLY B 1 105 ? -3.914 10.688 -7.137 1 87.44 105 GLY B CA 1
ATOM 3044 C C . GLY B 1 105 ? -3.895 12.18 -6.879 1 87.44 105 GLY B C 1
ATOM 3045 O O . GLY B 1 105 ? -2.83 12.805 -6.883 1 87.44 105 GLY B O 1
ATOM 3046 N N . VAL B 1 106 ? -5.098 12.781 -6.66 1 91.75 106 VAL B N 1
ATOM 3047 C CA . VAL B 1 106 ? -5.105 14.234 -6.504 1 91.75 106 VAL B CA 1
ATOM 3048 C C . VAL B 1 106 ? -6.051 14.625 -5.371 1 91.75 106 VAL B C 1
ATOM 3050 O O . VAL B 1 106 ? -6.965 13.875 -5.027 1 91.75 106 VAL B O 1
ATOM 3053 N N . ILE B 1 107 ? -5.797 15.75 -4.762 1 93.81 107 ILE B N 1
ATOM 3054 C CA . ILE B 1 107 ? -6.742 16.453 -3.896 1 93.81 107 ILE B CA 1
ATOM 3055 C C . ILE B 1 107 ? -7.102 17.797 -4.512 1 93.81 107 ILE B C 1
ATOM 3057 O O . ILE B 1 107 ? -6.359 18.328 -5.344 1 93.81 107 ILE B O 1
ATOM 3061 N N . LEU B 1 108 ? -8.227 18.328 -4.09 1 94.12 108 LEU B N 1
ATOM 3062 C CA . LEU B 1 108 ? -8.688 19.578 -4.668 1 94.12 108 LEU B CA 1
ATOM 3063 C C . LEU B 1 108 ? -8.508 20.734 -3.682 1 94.12 108 LEU B C 1
ATOM 3065 O O . LEU B 1 108 ? -8.766 20.562 -2.484 1 94.12 108 LEU B O 1
ATOM 3069 N N . GLY B 1 109 ? -8.047 21.844 -4.254 1 95.62 109 GLY B N 1
ATOM 3070 C CA . GLY B 1 109 ? -8.211 23.078 -3.508 1 95.62 109 GLY B CA 1
ATOM 3071 C C . GLY B 1 109 ? -9.641 23.578 -3.486 1 95.62 109 GLY B C 1
ATOM 3072 O O . GLY B 1 109 ? -10.5 23.062 -4.203 1 95.62 109 GLY B O 1
ATOM 3073 N N . THR B 1 110 ? -9.898 24.562 -2.639 1 96.19 110 THR B N 1
ATOM 3074 C CA . THR B 1 110 ? -11.25 25.109 -2.541 1 96.19 110 THR B CA 1
ATOM 3075 C C . THR B 1 110 ? -11.688 25.703 -3.877 1 96.19 110 THR B C 1
ATOM 3077 O O . THR B 1 110 ? -12.883 25.891 -4.113 1 96.19 110 THR B O 1
ATOM 3080 N N . ASP B 1 111 ? -10.781 26.047 -4.75 1 94.81 111 ASP B N 1
ATOM 3081 C CA . ASP B 1 111 ? -11.062 26.547 -6.09 1 94.81 111 ASP B CA 1
ATOM 3082 C C . ASP B 1 111 ? -11.219 25.406 -7.086 1 94.81 111 ASP B C 1
ATOM 3084 O O . ASP B 1 111 ? -11.258 25.641 -8.297 1 94.81 111 ASP B O 1
ATOM 3088 N N . ASN B 1 112 ? -11.109 24.188 -6.715 1 92.81 112 ASN B N 1
ATOM 3089 C CA . ASN B 1 112 ? -11.289 22.969 -7.488 1 92.81 112 ASN B CA 1
ATOM 3090 C C . ASN B 1 112 ? -10.086 22.688 -8.383 1 92.81 112 ASN B C 1
ATOM 3092 O O . ASN B 1 112 ? -10.156 21.859 -9.281 1 92.81 112 ASN B O 1
ATOM 3096 N N . ILE B 1 113 ? -9.086 23.469 -8.062 1 93 113 ILE B N 1
ATOM 3097 C CA . ILE B 1 113 ? -7.844 23.156 -8.758 1 93 113 ILE B CA 1
ATOM 3098 C C . ILE B 1 113 ? -7.207 21.906 -8.141 1 93 113 ILE B C 1
ATOM 3100 O O . ILE B 1 113 ? -7.117 21.797 -6.918 1 93 113 ILE B O 1
ATOM 3104 N N . GLN B 1 114 ? -6.781 21.031 -9 1 93.56 114 GLN B N 1
ATOM 3105 C CA . GLN B 1 114 ? -6.227 19.75 -8.57 1 93.56 114 GLN B CA 1
ATOM 3106 C C . GLN B 1 114 ? -4.766 19.906 -8.156 1 93.56 114 GLN B C 1
ATOM 3108 O O . GLN B 1 114 ? -3.996 20.609 -8.82 1 93.56 114 GLN B O 1
ATOM 3113 N N . VAL B 1 115 ? -4.418 19.344 -7.078 1 94.69 115 VAL B N 1
ATOM 3114 C CA . VAL B 1 115 ? -3.043 19.203 -6.613 1 94.69 115 VAL B CA 1
ATOM 3115 C C . VAL B 1 115 ? -2.66 17.734 -6.578 1 94.69 115 VAL B C 1
ATOM 3117 O O . VAL B 1 115 ? -3.309 16.922 -5.898 1 94.69 115 VAL B O 1
ATOM 3120 N N . LYS B 1 116 ? -1.599 17.375 -7.285 1 91.81 116 LYS B N 1
ATOM 3121 C CA . LYS B 1 116 ? -1.17 15.984 -7.34 1 91.81 116 LYS B CA 1
ATOM 3122 C C . LYS B 1 116 ? -0.474 15.57 -6.047 1 91.81 116 LYS B C 1
ATOM 3124 O O . LYS B 1 116 ? 0.469 16.234 -5.605 1 91.81 116 LYS B O 1
ATOM 3129 N N . LEU B 1 117 ? -0.901 14.461 -5.48 1 93.12 117 LEU B N 1
ATOM 3130 C CA . LEU B 1 117 ? -0.309 13.953 -4.25 1 93.12 117 LEU B CA 1
ATOM 3131 C C . LEU B 1 117 ? 1.159 13.602 -4.457 1 93.12 117 LEU B C 1
ATOM 3133 O O . LEU B 1 117 ? 1.983 13.789 -3.561 1 93.12 117 LEU B O 1
ATOM 3137 N N . ARG B 1 118 ? 1.442 13.094 -5.617 1 87.31 118 ARG B N 1
ATOM 3138 C CA . ARG B 1 118 ? 2.818 12.742 -5.953 1 87.31 118 ARG B CA 1
ATOM 3139 C C . ARG B 1 118 ? 3.727 13.969 -5.895 1 87.31 118 ARG B C 1
ATOM 3141 O O . ARG B 1 118 ? 4.895 13.867 -5.516 1 87.31 118 ARG B O 1
ATOM 3148 N N . ASP B 1 119 ? 3.207 15.109 -6.332 1 90.5 119 ASP B N 1
ATOM 3149 C CA . ASP B 1 119 ? 3.988 16.344 -6.27 1 90.5 119 ASP B CA 1
ATOM 3150 C C . ASP B 1 119 ? 4.281 16.734 -4.824 1 90.5 119 ASP B C 1
ATOM 3152 O O . ASP B 1 119 ? 5.387 17.188 -4.512 1 90.5 119 ASP B O 1
ATOM 3156 N N . LEU B 1 120 ? 3.289 16.609 -3.982 1 94.69 120 LEU B N 1
ATOM 3157 C CA . LEU B 1 120 ? 3.508 16.906 -2.568 1 94.69 120 LEU B CA 1
ATOM 3158 C C . LEU B 1 120 ? 4.539 15.945 -1.972 1 94.69 120 LEU B C 1
ATOM 3160 O O . LEU B 1 120 ? 5.461 16.375 -1.276 1 94.69 120 LEU B O 1
ATOM 3164 N N . GLN B 1 121 ? 4.375 14.695 -2.268 1 93.5 121 GLN B N 1
ATOM 3165 C CA . GLN B 1 121 ? 5.359 13.711 -1.826 1 93.5 121 GLN B CA 1
ATOM 3166 C C . GLN B 1 121 ? 6.758 14.07 -2.328 1 93.5 121 GLN B C 1
ATOM 3168 O O . GLN B 1 121 ? 7.742 13.906 -1.605 1 93.5 121 GLN B O 1
ATOM 3173 N N . GLY B 1 122 ? 6.793 14.516 -3.586 1 90.44 122 GLY B N 1
ATOM 3174 C CA . GLY B 1 122 ? 8.062 14.875 -4.199 1 90.44 122 GLY B CA 1
ATOM 3175 C C . GLY B 1 122 ? 8.805 15.961 -3.443 1 90.44 122 GLY B C 1
ATOM 3176 O O . GLY B 1 122 ? 10.031 15.977 -3.422 1 90.44 122 GLY B O 1
ATOM 3177 N N . GLU B 1 123 ? 8.109 16.828 -2.812 1 93.94 123 GLU B N 1
ATOM 3178 C CA . GLU B 1 123 ? 8.711 17.922 -2.053 1 93.94 123 GLU B CA 1
ATOM 3179 C C . GLU B 1 123 ? 9.453 17.391 -0.827 1 93.94 123 GLU B C 1
ATOM 3181 O O . GLU B 1 123 ? 10.297 18.094 -0.258 1 93.94 123 GLU B O 1
ATOM 3186 N N . LEU B 1 124 ? 9.172 16.172 -0.398 1 95 124 LEU B N 1
ATOM 3187 C CA . LEU B 1 124 ? 9.773 15.617 0.809 1 95 124 LEU B CA 1
ATOM 3188 C C . LEU B 1 124 ? 10.867 14.617 0.46 1 95 124 LEU B C 1
ATOM 3190 O O . LEU B 1 124 ? 11.43 13.969 1.347 1 95 124 LEU B O 1
ATOM 3194 N N . GLU B 1 125 ? 11.109 14.43 -0.787 1 89 125 GLU B N 1
ATOM 3195 C CA . GLU B 1 125 ? 12.18 13.531 -1.211 1 89 125 GLU B CA 1
ATOM 3196 C C . GLU B 1 125 ? 13.547 14.062 -0.802 1 89 125 GLU B C 1
ATOM 3198 O O . GLU B 1 125 ? 13.727 15.273 -0.654 1 89 125 GLU B O 1
ATOM 3203 N N . PRO B 1 126 ? 14.547 13.195 -0.692 1 86.44 126 PRO B N 1
ATOM 3204 C CA . PRO B 1 126 ? 15.852 13.562 -0.132 1 86.44 126 PRO B CA 1
ATOM 3205 C C . PRO B 1 126 ? 16.516 14.703 -0.896 1 86.44 126 PRO B C 1
ATOM 3207 O O . PRO B 1 126 ? 17.188 15.555 -0.292 1 86.44 126 PRO B O 1
ATOM 3210 N N . HIS B 1 127 ? 16.391 14.766 -2.172 1 84.25 127 HIS B N 1
ATOM 3211 C CA . HIS B 1 127 ? 17.078 15.797 -2.945 1 84.25 127 HIS B CA 1
ATOM 3212 C C . HIS B 1 127 ? 16.484 17.172 -2.656 1 84.25 127 HIS B C 1
ATOM 3214 O O . HIS B 1 127 ? 17.203 18.188 -2.723 1 84.25 127 HIS B O 1
ATOM 3220 N N . LYS B 1 128 ? 15.234 17.297 -2.27 1 89.5 128 LYS B N 1
ATOM 3221 C CA . LYS B 1 128 ? 14.594 18.562 -1.942 1 89.5 128 LYS B CA 1
ATOM 3222 C C . LYS B 1 128 ? 14.492 18.75 -0.432 1 89.5 128 LYS B C 1
ATOM 3224 O O . LYS B 1 128 ? 14.453 19.891 0.054 1 89.5 128 LYS B O 1
ATOM 3229 N N . CYS B 1 129 ? 14.438 17.688 0.3 1 93.44 129 CYS B N 1
ATOM 3230 C CA . CYS B 1 129 ? 14.273 17.719 1.75 1 93.44 129 CYS B CA 1
ATOM 3231 C C . CYS B 1 129 ? 15.25 16.75 2.424 1 93.44 129 CYS B C 1
ATOM 3233 O O . CYS B 1 129 ? 14.836 15.742 2.994 1 93.44 129 CYS B O 1
ATOM 3235 N N . PRO B 1 130 ? 16.531 17.094 2.447 1 92.19 130 PRO B N 1
ATOM 3236 C CA . PRO B 1 130 ? 17.547 16.219 3.02 1 92.19 130 PRO B CA 1
ATOM 3237 C C . PRO B 1 130 ? 17.297 15.914 4.496 1 92.19 130 PRO B C 1
ATOM 3239 O O . PRO B 1 130 ? 17.719 14.867 4.996 1 92.19 130 PRO B O 1
ATOM 3242 N N . GLY B 1 131 ? 16.641 16.828 5.141 1 92.88 131 GLY B N 1
ATOM 3243 C CA . GLY B 1 131 ? 16.344 16.641 6.551 1 92.88 131 GLY B CA 1
ATOM 3244 C C . GLY B 1 131 ? 15.508 15.406 6.82 1 92.88 131 GLY B C 1
ATOM 3245 O O . GLY B 1 131 ? 15.461 14.906 7.949 1 92.88 131 GLY B O 1
ATOM 3246 N N . LEU B 1 132 ? 14.836 14.875 5.793 1 94.06 132 LEU B N 1
ATOM 3247 C CA . LEU B 1 132 ? 13.969 13.711 5.957 1 94.06 132 LEU B CA 1
ATOM 3248 C C . LEU B 1 132 ? 14.547 12.5 5.227 1 94.06 132 LEU B C 1
ATOM 3250 O O . LEU B 1 132 ? 13.844 11.508 5.008 1 94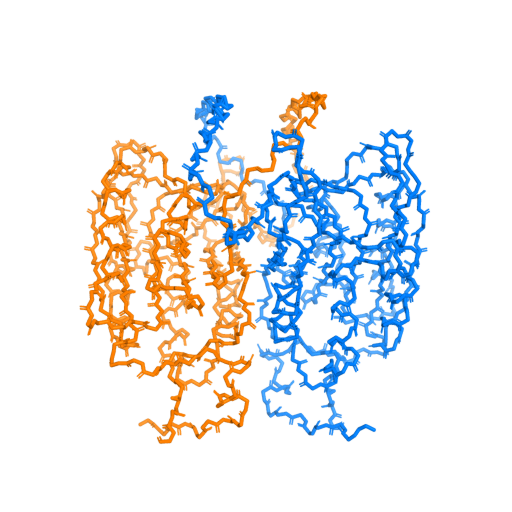.06 132 LEU B O 1
ATOM 3254 N N . ASP B 1 133 ? 15.805 12.578 4.848 1 91.62 133 ASP B N 1
ATOM 3255 C CA . ASP B 1 133 ? 16.453 11.43 4.211 1 91.62 133 ASP B CA 1
ATOM 3256 C C . ASP B 1 133 ? 16.469 10.227 5.145 1 91.62 133 ASP B C 1
ATOM 3258 O O . ASP B 1 133 ? 16.906 10.328 6.293 1 91.62 133 ASP B O 1
ATOM 3262 N N . GLY B 1 134 ? 15.961 9.133 4.594 1 91.75 134 GLY B N 1
ATOM 3263 C CA . GLY B 1 134 ? 15.93 7.898 5.363 1 91.75 134 GLY B CA 1
ATOM 3264 C C . GLY B 1 134 ? 14.898 7.914 6.477 1 91.75 134 GLY B C 1
ATOM 3265 O O . GLY B 1 134 ? 14.906 7.043 7.348 1 91.75 134 GLY B O 1
ATOM 3266 N N . LYS B 1 135 ? 14.055 8.938 6.461 1 94.44 135 LYS B N 1
ATOM 3267 C CA . LYS B 1 135 ? 13.062 9.086 7.516 1 94.44 135 LYS B CA 1
ATOM 3268 C C . LYS B 1 135 ? 11.648 8.898 6.969 1 94.44 135 LYS B C 1
ATOM 3270 O O . LYS B 1 135 ? 11.367 9.266 5.824 1 94.44 135 LYS B O 1
ATOM 3275 N N . PRO B 1 136 ? 10.742 8.312 7.781 1 96.06 136 PRO B N 1
ATOM 3276 C CA . PRO B 1 136 ? 9.398 7.992 7.293 1 96.06 136 PRO B CA 1
ATOM 3277 C C . PRO B 1 136 ? 8.539 9.234 7.078 1 96.06 136 PRO B C 1
ATOM 3279 O O . PRO B 1 136 ? 8.578 10.164 7.883 1 96.06 136 PRO B O 1
ATOM 3282 N N . LYS B 1 137 ? 7.891 9.32 5.992 1 97 137 LYS B N 1
ATOM 3283 C CA . LYS B 1 137 ? 6.859 10.297 5.652 1 97 137 LYS B CA 1
ATOM 3284 C C . LYS B 1 137 ? 5.488 9.633 5.566 1 97 137 LYS B C 1
ATOM 3286 O O . LYS B 1 137 ? 5.258 8.781 4.703 1 97 137 LYS B O 1
ATOM 3291 N N . MET B 1 138 ? 4.543 10.016 6.418 1 97.81 138 MET B N 1
ATOM 3292 C CA . MET B 1 138 ? 3.248 9.352 6.504 1 97.81 138 MET B CA 1
ATOM 3293 C C . MET B 1 138 ? 2.133 10.273 6.02 1 97.81 138 MET B C 1
ATOM 3295 O O . MET B 1 138 ? 1.872 11.312 6.629 1 97.81 138 MET B O 1
ATOM 3299 N N . PHE B 1 139 ? 1.464 9.836 4.965 1 97.38 139 PHE B N 1
ATOM 3300 C CA . PHE B 1 139 ? 0.342 10.57 4.395 1 97.38 139 PHE B CA 1
ATOM 3301 C C . PHE B 1 139 ? -0.983 9.922 4.781 1 97.38 139 PHE B C 1
ATOM 3303 O O . PHE B 1 139 ? -1.163 8.719 4.605 1 97.38 139 PHE B O 1
ATOM 3310 N N . PHE B 1 140 ? -1.847 10.664 5.352 1 97.94 140 PHE B N 1
ATOM 3311 C CA . PHE B 1 140 ? -3.23 10.273 5.594 1 97.94 140 PHE B CA 1
ATOM 3312 C C . PHE B 1 140 ? -4.184 11.109 4.754 1 97.94 140 PHE B C 1
ATOM 3314 O O . PHE B 1 140 ? -4.324 12.32 4.977 1 97.94 140 PHE B O 1
ATOM 3321 N N . VAL B 1 141 ? -4.848 10.469 3.83 1 96.12 141 VAL B N 1
ATOM 3322 C CA . VAL B 1 141 ? -5.617 11.219 2.838 1 96.12 141 VAL B CA 1
ATOM 3323 C C . VAL B 1 141 ? -7.102 10.875 2.969 1 96.12 141 VAL B C 1
ATOM 3325 O O . VAL B 1 141 ? -7.508 9.742 2.697 1 96.12 141 VAL B O 1
ATOM 3328 N N . GLN B 1 142 ? -7.848 11.789 3.439 1 94.62 142 GLN B N 1
ATOM 3329 C CA . GLN B 1 142 ? -9.305 11.703 3.469 1 94.62 142 GLN B CA 1
ATOM 3330 C C . GLN B 1 142 ? -9.922 12.445 2.287 1 94.62 142 GLN B C 1
ATOM 3332 O O . GLN B 1 142 ? -10.273 13.617 2.398 1 94.62 142 GLN B O 1
ATOM 3337 N N . ALA B 1 143 ? -10.086 11.812 1.238 1 89.62 143 ALA B N 1
ATOM 3338 C CA . ALA B 1 143 ? -10.68 12.32 0.003 1 89.62 143 ALA B CA 1
ATOM 3339 C C . ALA B 1 143 ? -11.219 11.172 -0.853 1 89.62 143 ALA B C 1
ATOM 3341 O O . ALA B 1 143 ? -10.727 10.047 -0.775 1 89.62 143 ALA B O 1
ATOM 3342 N N . CYS B 1 144 ? -12.172 11.414 -1.609 1 76.19 144 CYS B N 1
ATOM 3343 C CA . CYS B 1 144 ? -12.625 10.438 -2.59 1 76.19 144 CYS B CA 1
ATOM 3344 C C . CYS B 1 144 ? -11.562 10.203 -3.658 1 76.19 144 CYS B C 1
ATOM 3346 O O . CYS B 1 144 ? -10.664 11.023 -3.838 1 76.19 144 CYS B O 1
ATOM 3348 N N . ARG B 1 145 ? -11.641 9.016 -4.23 1 75 145 ARG B N 1
ATOM 3349 C CA . ARG B 1 145 ? -10.664 8.664 -5.254 1 75 145 ARG B CA 1
ATOM 3350 C C . ARG B 1 145 ? -11.352 8.188 -6.527 1 75 145 ARG B C 1
ATOM 3352 O O . ARG B 1 145 ? -10.797 7.379 -7.273 1 75 145 ARG B O 1
ATOM 3359 N N . GLY B 1 146 ? -12.453 8.531 -6.648 1 70.5 146 GLY B N 1
ATOM 3360 C CA . GLY B 1 146 ? -13.273 8.117 -7.777 1 70.5 146 GLY B CA 1
ATOM 3361 C C . GLY B 1 146 ? -14.75 8.086 -7.457 1 70.5 146 GLY B C 1
ATOM 3362 O O . GLY B 1 146 ? -15.234 8.859 -6.621 1 70.5 146 GLY B O 1
ATOM 3363 N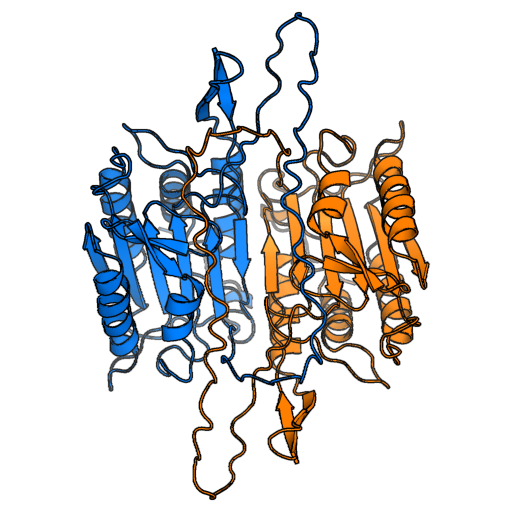 N . ARG B 1 147 ? -15.414 7.234 -8.172 1 63.69 147 ARG B N 1
ATOM 3364 C CA . ARG B 1 147 ? -16.859 7.348 -8.055 1 63.69 147 ARG B CA 1
ATOM 3365 C C . ARG B 1 147 ? -17.5 5.988 -7.77 1 63.69 147 ARG B C 1
ATOM 3367 O O . ARG B 1 147 ? -18.719 5.863 -7.723 1 63.69 147 ARG B O 1
ATOM 3374 N N . PHE B 1 148 ? -16.625 4.93 -7.52 1 59.94 148 PHE B N 1
ATOM 3375 C CA . PHE B 1 148 ? -17.188 3.604 -7.258 1 59.94 148 PHE B CA 1
ATOM 3376 C C . PHE B 1 148 ? -17.594 3.469 -5.801 1 59.94 148 PHE B C 1
ATOM 3378 O O . PHE B 1 148 ? -17.094 4.188 -4.934 1 59.94 148 PHE B O 1
ATOM 3385 N N . VAL B 1 149 ? -18.719 2.611 -5.598 1 60.25 149 VAL B N 1
ATOM 3386 C CA . VAL B 1 149 ? -19.109 2.244 -4.242 1 60.25 149 VAL B CA 1
ATOM 3387 C C . VAL B 1 149 ? -19.25 0.728 -4.137 1 60.25 149 VAL B C 1
ATOM 3389 O O . VAL B 1 149 ? -19.5 0.051 -5.141 1 60.25 149 VAL B O 1
ATOM 3392 N N . THR B 1 150 ? -18.906 0.138 -3.072 1 60.81 150 THR B N 1
ATOM 3393 C CA . THR B 1 150 ? -19.266 -1.243 -2.775 1 60.81 150 THR B CA 1
ATOM 3394 C C . THR B 1 150 ? -20.625 -1.312 -2.098 1 60.81 150 THR B C 1
ATOM 3396 O O . THR B 1 150 ? -20.812 -0.769 -1.008 1 60.81 150 THR B O 1
ATOM 3399 N N . THR B 1 151 ? -21.688 -1.974 -2.818 1 61.09 151 THR B N 1
ATOM 3400 C CA . THR B 1 151 ? -23.031 -2.064 -2.273 1 61.09 151 THR B CA 1
ATOM 3401 C C . THR B 1 151 ? -23.234 -3.396 -1.555 1 61.09 151 THR B C 1
ATOM 3403 O O . THR B 1 151 ? -22.625 -4.402 -1.916 1 61.09 151 THR B O 1
ATOM 3406 N N . LEU B 1 152 ? -23.812 -3.402 -0.315 1 59.88 152 LEU B N 1
ATOM 3407 C CA . LEU B 1 152 ? -24.172 -4.621 0.398 1 59.88 152 LEU B CA 1
ATOM 3408 C C . LEU B 1 152 ? -25.5 -5.18 -0.125 1 59.88 152 LEU B C 1
ATOM 3410 O O . LEU B 1 152 ? -26.391 -4.418 -0.5 1 59.88 152 LEU B O 1
ATOM 3414 N N . PRO B 1 153 ? -25.516 -6.566 -0.473 1 50.88 153 PRO B N 1
ATOM 3415 C CA . PRO B 1 153 ? -26.766 -7.176 -0.954 1 50.88 153 PRO B CA 1
ATOM 3416 C C . PRO B 1 153 ? -27.953 -6.848 -0.072 1 50.88 153 PRO B C 1
ATOM 3418 O O . PRO B 1 153 ? -27.844 -6.852 1.157 1 50.88 153 PRO B O 1
ATOM 3421 N N . VAL B 1 154 ? -28.891 -6.012 -0.39 1 42.75 154 VAL B N 1
ATOM 3422 C CA . VAL B 1 154 ? -30.188 -5.922 0.294 1 42.75 154 VAL B CA 1
ATOM 3423 C C . VAL B 1 154 ? -30.938 -7.242 0.145 1 42.75 154 VAL B C 1
ATOM 3425 O O . VAL B 1 154 ? -30.953 -7.836 -0.935 1 42.75 154 VAL B O 1
ATOM 3428 N N . SER B 1 155 ? -31.25 -8.008 1.306 1 34.69 155 SER B N 1
ATOM 3429 C CA . SER B 1 155 ? -32.125 -9.172 1.254 1 34.69 155 SER B CA 1
ATOM 3430 C C . SER B 1 155 ? -33.344 -8.898 0.383 1 34.69 155 SER B C 1
ATOM 3432 O O . SER B 1 155 ? -34.406 -9.516 0.568 1 34.69 155 SER B O 1
ATOM 3434 N N . HIS B 1 156 ? -33.688 -7.957 -0.279 1 33.81 156 HIS B N 1
ATOM 3435 C CA . HIS B 1 156 ? -35.062 -8 -0.819 1 33.81 156 HIS B CA 1
ATOM 3436 C C . HIS B 1 156 ? -35.219 -9.172 -1.771 1 33.81 156 HIS B C 1
ATOM 3438 O O . HIS B 1 156 ? -34.25 -9.656 -2.359 1 33.81 156 HIS B O 1
ATOM 3444 N N . ASP B 1 157 ? -36.531 -9.961 -1.689 1 31.88 157 ASP B N 1
ATOM 3445 C CA . ASP B 1 157 ? -37.188 -10.922 -2.559 1 31.88 157 ASP B CA 1
ATOM 3446 C C . ASP B 1 157 ? -37.062 -10.523 -4.027 1 31.88 157 ASP B C 1
ATOM 3448 O O . ASP B 1 157 ? -37.594 -11.195 -4.91 1 31.88 157 ASP B O 1
ATOM 3452 N N . GLY B 1 158 ? -37.219 -9.219 -4.324 1 31.75 158 GLY B N 1
ATOM 3453 C CA . GLY B 1 158 ? -37.594 -9.07 -5.723 1 31.75 158 GLY B CA 1
ATOM 3454 C C . GLY B 1 158 ? -36.469 -9.438 -6.68 1 31.75 158 GLY B C 1
ATOM 3455 O O . GLY B 1 158 ? -35.312 -9.625 -6.262 1 31.75 158 GLY B O 1
ATOM 3456 N N . PRO B 1 159 ? -36.812 -9.508 -8.055 1 28.45 159 PRO B N 1
ATOM 3457 C CA . PRO B 1 159 ? -36.031 -10.07 -9.148 1 28.45 159 PRO B CA 1
ATOM 3458 C C . PRO B 1 159 ? -34.656 -9.375 -9.297 1 28.45 159 PRO B C 1
ATOM 3460 O O . PRO B 1 159 ? -34.562 -8.172 -9.023 1 28.45 159 PRO B O 1
ATOM 3463 N N . ASN B 1 160 ? -33.656 -10.031 -9.008 1 31.22 160 ASN B N 1
ATOM 3464 C CA . ASN B 1 160 ? -32.219 -9.773 -9.195 1 31.22 160 ASN B CA 1
ATOM 3465 C C . ASN B 1 160 ? -31.953 -9.086 -10.531 1 31.22 160 ASN B C 1
ATOM 3467 O O . ASN B 1 160 ? -31.844 -9.742 -11.57 1 31.22 160 ASN B O 1
ATOM 3471 N N . THR B 1 161 ? -32.688 -7.938 -10.789 1 25.28 161 THR B N 1
ATOM 3472 C CA . THR B 1 161 ? -32.25 -7.469 -12.102 1 25.28 161 THR B CA 1
ATOM 3473 C C . THR B 1 161 ? -30.781 -7.027 -12.055 1 25.28 161 THR B C 1
ATOM 3475 O O . THR B 1 161 ? -30.422 -6.188 -11.227 1 25.28 161 THR B O 1
ATOM 3478 N N . ALA B 1 162 ? -29.906 -7.828 -12.414 1 26.19 162 ALA B N 1
ATOM 3479 C CA . ALA B 1 162 ? -28.5 -7.566 -12.734 1 26.19 162 ALA B CA 1
ATOM 3480 C C . ALA B 1 162 ? -28.375 -6.301 -13.586 1 26.19 162 ALA B C 1
ATOM 3482 O O . ALA B 1 162 ? -28.781 -6.277 -14.75 1 26.19 162 ALA B O 1
ATOM 3483 N N . SER B 1 163 ? -28.672 -5.113 -13.062 1 27 163 SER B N 1
ATOM 3484 C CA . SER B 1 163 ? -28.438 -3.982 -13.945 1 27 163 SER B CA 1
ATOM 3485 C C . SER B 1 163 ? -27.016 -4.027 -14.523 1 27 163 SER B C 1
ATOM 3487 O O . SER B 1 163 ? -26.078 -4.469 -13.852 1 27 163 SER B O 1
ATOM 3489 N N . GLY B 1 164 ? -26.859 -3.947 -15.828 1 23.31 164 GLY B N 1
ATOM 3490 C CA . GLY B 1 164 ? -25.734 -3.982 -16.766 1 23.31 164 GLY B CA 1
ATOM 3491 C C . GLY B 1 164 ? -24.625 -3.016 -16.406 1 23.31 164 GLY B C 1
ATOM 3492 O O . GLY B 1 164 ? -24.891 -1.85 -16.109 1 23.31 164 GLY B O 1
ATOM 3493 N N . ALA B 1 165 ? -23.625 -3.508 -15.836 1 25.36 165 ALA B N 1
ATOM 3494 C CA . ALA B 1 165 ? -22.375 -2.758 -15.773 1 25.36 165 ALA B CA 1
ATOM 3495 C C . ALA B 1 165 ? -22.125 -2.006 -17.078 1 25.36 165 ALA B C 1
ATOM 3497 O O . ALA B 1 165 ? -21.969 -2.617 -18.125 1 25.36 165 ALA B O 1
ATOM 3498 N N . GLN B 1 166 ? -22.781 -0.869 -17.297 1 23.61 166 GLN B N 1
ATOM 3499 C CA . GLN B 1 166 ? -22.297 -0.164 -18.484 1 23.61 166 GLN B CA 1
ATOM 3500 C C . GLN B 1 166 ? -20.781 -0.056 -18.484 1 23.61 166 GLN B C 1
ATOM 3502 O O . GLN B 1 166 ? -20.172 0.361 -17.5 1 23.61 166 GLN B O 1
ATOM 3507 N N . GLU B 1 167 ? -20.156 -0.828 -19.328 1 24.94 167 GLU B N 1
ATOM 3508 C CA . GLU B 1 167 ? -18.766 -0.778 -19.781 1 24.94 167 GLU B CA 1
ATOM 3509 C C . GLU B 1 167 ? -18.359 0.646 -20.141 1 24.94 167 GLU B C 1
ATOM 3511 O O . GLU B 1 167 ? -18.859 1.222 -21.109 1 24.94 167 GLU B O 1
ATOM 3516 N N . SER B 1 168 ? -18.469 1.558 -19.328 1 23.88 168 SER B N 1
ATOM 3517 C CA . SER B 1 168 ? -17.875 2.742 -19.953 1 23.88 168 SER B CA 1
ATOM 3518 C C . SER B 1 168 ? -16.516 2.43 -20.547 1 23.88 168 SER B C 1
ATOM 3520 O O . SER B 1 168 ? -15.617 1.949 -19.859 1 23.88 168 SER B O 1
ATOM 3522 N N . ASN B 1 169 ? -16.562 2.062 -21.828 1 23.2 169 ASN B N 1
ATOM 3523 C CA . ASN B 1 169 ? -15.484 1.972 -22.812 1 23.2 169 ASN B CA 1
ATOM 3524 C C . ASN B 1 169 ? -14.656 3.252 -22.859 1 23.2 169 ASN B C 1
ATOM 3526 O O . ASN B 1 169 ? -14.961 4.168 -23.625 1 23.2 169 ASN B O 1
ATOM 3530 N N . HIS B 1 170 ? -14.43 3.848 -21.844 1 23.89 170 HIS B N 1
ATOM 3531 C CA . HIS B 1 170 ? -13.484 4.867 -22.281 1 23.89 170 HIS B CA 1
ATOM 3532 C C . HIS B 1 170 ? -12.359 4.25 -23.109 1 23.89 170 HIS B C 1
ATOM 3534 O O . HIS B 1 170 ? -11.812 3.213 -22.734 1 23.89 170 HIS B O 1
ATOM 3540 N N . PRO B 1 171 ? -12.461 4.492 -24.438 1 22.56 171 PRO B N 1
ATOM 3541 C CA . PRO B 1 171 ? -11.391 3.99 -25.312 1 22.56 171 PRO B CA 1
ATOM 3542 C C . PRO B 1 171 ? -10.008 4.121 -24.672 1 22.56 171 PRO B C 1
ATOM 3544 O O . PRO B 1 171 ? -9.719 5.121 -24.016 1 22.56 171 PRO B O 1
ATOM 3547 N N . LEU B 1 172 ? -9.516 3.043 -24.281 1 23.77 172 LEU B N 1
ATOM 3548 C CA . LEU B 1 172 ? -8.07 2.982 -24.094 1 23.77 172 LEU B CA 1
ATOM 3549 C C . LEU B 1 172 ? -7.348 3.734 -25.203 1 23.77 172 LEU B C 1
ATOM 3551 O O . LEU B 1 172 ? -7.383 3.318 -26.375 1 23.77 172 LEU B O 1
ATOM 3555 N N . GLU B 1 173 ? -7.504 5.047 -25.266 1 24.69 173 GLU B N 1
ATOM 3556 C CA . GLU B 1 173 ? -6.621 5.645 -26.266 1 24.69 173 GLU B CA 1
ATOM 3557 C C . GLU B 1 173 ? -5.34 4.832 -26.438 1 24.69 173 GLU B C 1
ATOM 3559 O O . GLU B 1 173 ? -4.848 4.246 -25.469 1 24.69 173 GLU B O 1
ATOM 3564 N N . GLU B 1 174 ? -5.172 4.41 -27.641 1 24.12 174 GLU B N 1
ATOM 3565 C CA . GLU B 1 174 ? -4.012 3.758 -28.25 1 24.12 174 GLU B CA 1
ATOM 3566 C C . GLU B 1 174 ? -2.711 4.387 -27.75 1 24.12 174 GLU B C 1
ATOM 3568 O O . GLU B 1 174 ? -2.357 5.496 -28.156 1 24.12 174 GLU B O 1
ATOM 3573 N N . LEU B 1 175 ? -2.484 4.473 -26.547 1 24.42 175 LEU B N 1
ATOM 3574 C CA . LEU B 1 175 ? -1.128 4.973 -26.359 1 24.42 175 LEU B CA 1
ATOM 3575 C C . LEU B 1 175 ? -0.134 4.191 -27.219 1 24.42 175 LEU B C 1
ATOM 3577 O O . LEU B 1 175 ? -0.001 2.975 -27.062 1 24.42 175 LEU B O 1
ATOM 3581 N N . VAL B 1 176 ? -0.126 4.559 -28.469 1 24.19 176 VAL B N 1
ATOM 3582 C CA . VAL B 1 176 ? 0.912 4.152 -29.406 1 24.19 176 VAL B CA 1
ATOM 3583 C C . VAL B 1 176 ? 2.26 4.086 -28.703 1 24.19 176 VAL B C 1
ATOM 3585 O O . VAL B 1 176 ? 2.586 4.957 -27.891 1 24.19 176 VAL B O 1
ATOM 3588 N N . PRO B 1 177 ? 2.76 2.873 -28.688 1 26.84 177 PRO B N 1
ATOM 3589 C CA . PRO B 1 177 ? 4.133 2.646 -28.219 1 26.84 177 PRO B CA 1
ATOM 3590 C C . PRO B 1 177 ? 5.121 3.656 -28.797 1 26.84 177 PRO B C 1
ATOM 3592 O O . PRO B 1 177 ? 5.398 3.641 -30 1 26.84 177 PRO B O 1
ATOM 3595 N N . GLU B 1 178 ? 4.809 4.969 -28.859 1 26.48 178 GLU B N 1
ATOM 3596 C CA . GLU B 1 178 ? 5.953 5.664 -29.453 1 26.48 178 GLU B CA 1
ATOM 3597 C C . GLU B 1 178 ? 7.27 5.047 -29 1 26.48 178 GLU B C 1
ATOM 3599 O O . GLU B 1 178 ? 7.332 4.418 -27.938 1 26.48 178 GLU B O 1
ATOM 3604 N N . GLU B 1 179 ? 8.188 5.086 -29.844 1 27.06 179 GLU B N 1
ATOM 3605 C CA . GLU B 1 179 ? 9.594 4.746 -29.703 1 27.06 179 GLU B CA 1
ATOM 3606 C C . GLU B 1 179 ? 10.117 5.137 -28.312 1 27.06 179 GLU B C 1
ATOM 3608 O O . GLU B 1 179 ? 10.203 6.324 -28 1 27.06 179 GLU B O 1
ATOM 3613 N N . LEU B 1 180 ? 9.578 4.535 -27.422 1 29.53 180 LEU B N 1
ATOM 3614 C CA . LEU B 1 180 ? 9.68 4.789 -25.984 1 29.53 180 LEU B CA 1
ATOM 3615 C C . LEU B 1 180 ? 11.117 5.07 -25.578 1 29.53 180 LEU B C 1
ATOM 3617 O O . LEU B 1 180 ? 11.938 4.148 -25.484 1 29.53 180 LEU B O 1
ATOM 3621 N N . ALA B 1 181 ? 11.664 6.012 -26.156 1 27.97 181 ALA B N 1
ATOM 3622 C CA . ALA B 1 181 ? 12.922 6.562 -25.672 1 27.97 181 ALA B CA 1
ATOM 3623 C C . ALA B 1 181 ? 12.953 6.621 -24.141 1 27.97 181 ALA B C 1
ATOM 3625 O O . ALA B 1 181 ? 12.062 7.203 -23.531 1 27.97 181 ALA B O 1
ATOM 3626 N N . THR B 1 182 ? 13.461 5.625 -23.484 1 35.47 182 THR B N 1
ATOM 3627 C CA . THR B 1 182 ? 13.695 5.383 -22.062 1 35.47 182 THR B CA 1
ATOM 3628 C C . THR B 1 182 ? 14.125 6.668 -21.359 1 35.47 182 THR B C 1
ATOM 3630 O O . THR B 1 182 ? 15.25 7.133 -21.531 1 35.47 182 THR B O 1
ATOM 3633 N N . PHE B 1 183 ? 13.398 7.715 -21.578 1 32.12 183 PHE B N 1
ATOM 3634 C CA . PHE B 1 183 ? 13.75 8.859 -20.75 1 32.12 183 PHE B CA 1
ATOM 3635 C C . PHE B 1 183 ? 13.898 8.445 -19.297 1 32.12 183 PHE B C 1
ATOM 3637 O O . PHE B 1 183 ? 12.945 7.973 -18.672 1 32.12 183 PHE B O 1
ATOM 3644 N N . ILE B 1 184 ? 15.086 8.031 -18.906 1 37.66 184 ILE B N 1
ATOM 3645 C CA . ILE B 1 184 ? 15.477 7.773 -17.516 1 37.66 184 ILE B CA 1
ATOM 3646 C C . ILE B 1 184 ? 15.305 9.047 -16.688 1 37.66 184 ILE B C 1
ATOM 3648 O O . ILE B 1 184 ? 16.016 10.031 -16.906 1 37.66 184 ILE B O 1
ATOM 3652 N N . ALA B 1 185 ? 14.133 9.555 -16.578 1 40.75 185 ALA B N 1
ATOM 3653 C CA . ALA B 1 185 ? 13.984 10.703 -15.695 1 40.75 185 ALA B CA 1
ATOM 3654 C C . ALA B 1 185 ? 14.188 10.297 -14.234 1 40.75 185 ALA B C 1
ATOM 3656 O O . ALA B 1 185 ? 13.641 9.281 -13.789 1 40.75 185 ALA B O 1
ATOM 3657 N N . ASP B 1 186 ? 15.258 10.75 -13.555 1 44.53 186 ASP B N 1
ATOM 3658 C CA . ASP B 1 186 ? 15.555 10.578 -12.133 1 44.53 186 ASP B CA 1
ATOM 3659 C C . ASP B 1 186 ? 14.484 11.219 -11.258 1 44.53 186 ASP B C 1
ATOM 3661 O O . ASP B 1 186 ? 14.367 12.445 -11.211 1 44.53 186 ASP B O 1
ATOM 3665 N N . ILE B 1 187 ? 13.352 10.789 -11.078 1 44.16 187 ILE B N 1
ATOM 3666 C CA . ILE B 1 187 ? 12.406 11.555 -10.266 1 44.16 187 ILE B CA 1
ATOM 3667 C C . ILE B 1 187 ? 12.539 11.148 -8.805 1 44.16 187 ILE B C 1
ATOM 3669 O O . ILE B 1 187 ? 11.656 11.438 -7.988 1 44.16 187 ILE B O 1
ATOM 3673 N N . GLY B 1 188 ? 13.75 10.789 -8.32 1 55.31 188 GLY B N 1
ATOM 3674 C CA . GLY B 1 188 ? 14.016 10.602 -6.906 1 55.31 188 GLY B CA 1
ATOM 3675 C C . GLY B 1 188 ? 13.562 9.242 -6.395 1 55.31 188 GLY B C 1
ATOM 3676 O O . GLY B 1 188 ? 13.133 8.391 -7.172 1 55.31 188 GLY B O 1
ATOM 3677 N N . ASN B 1 189 ? 14.047 8.914 -5.152 1 59.16 189 ASN B N 1
ATOM 3678 C CA . ASN B 1 189 ? 13.781 7.637 -4.5 1 59.16 189 ASN B CA 1
ATOM 3679 C C . ASN B 1 189 ? 12.516 7.691 -3.646 1 59.16 189 ASN B C 1
ATOM 3681 O O . ASN B 1 189 ? 12.516 8.297 -2.572 1 59.16 189 ASN B O 1
ATOM 3685 N N . PRO B 1 190 ? 11.531 7.145 -4.055 1 75.88 190 PRO B N 1
ATOM 3686 C CA . PRO B 1 190 ? 10.266 7.246 -3.324 1 75.88 190 PRO B CA 1
ATOM 3687 C C . PRO B 1 190 ? 10.219 6.344 -2.094 1 75.88 190 PRO B C 1
ATOM 3689 O O . PRO B 1 190 ? 9.141 5.941 -1.659 1 75.88 190 PRO B O 1
ATOM 3692 N N . ALA B 1 191 ? 11.43 6.188 -1.418 1 86.75 191 ALA B N 1
ATOM 3693 C CA . ALA B 1 191 ? 11.461 5.277 -0.273 1 86.75 191 ALA B CA 1
ATOM 3694 C C . ALA B 1 191 ? 10.945 5.965 0.987 1 86.75 191 ALA B C 1
ATOM 3696 O O . ALA B 1 191 ? 10.836 7.195 1.032 1 86.75 191 ALA B O 1
ATOM 3697 N N . ASP B 1 192 ? 10.555 5.211 2.029 1 95.19 192 ASP B N 1
ATOM 3698 C CA . ASP B 1 192 ? 10.188 5.641 3.375 1 95.19 192 ASP B CA 1
ATOM 3699 C C . ASP B 1 192 ? 8.883 6.441 3.355 1 95.19 192 ASP B C 1
ATOM 3701 O O . ASP B 1 192 ? 8.758 7.445 4.062 1 95.19 192 ASP B O 1
ATOM 3705 N N . VAL B 1 193 ? 8.023 6.043 2.498 1 95.62 193 VAL B N 1
ATOM 3706 C CA . VAL B 1 193 ? 6.742 6.734 2.389 1 95.62 193 VAL B CA 1
ATOM 3707 C C . VAL B 1 193 ? 5.602 5.758 2.688 1 95.62 193 VAL B C 1
ATOM 3709 O O . VAL B 1 193 ? 5.652 4.594 2.283 1 95.62 193 VAL B O 1
ATOM 3712 N N . HIS B 1 194 ? 4.621 6.219 3.441 1 97.19 194 HIS B N 1
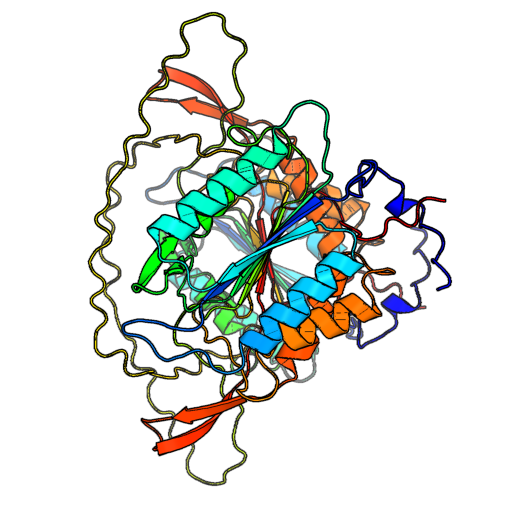ATOM 3713 C CA . HIS B 1 194 ? 3.396 5.48 3.721 1 97.19 194 HIS B CA 1
ATOM 3714 C C . HIS B 1 194 ? 2.162 6.324 3.428 1 97.19 194 HIS B C 1
ATOM 3716 O O . HIS B 1 194 ? 1.896 7.305 4.129 1 97.19 194 HIS B O 1
ATOM 3722 N N . PHE B 1 195 ? 1.431 5.93 2.4 1 96 195 PHE B N 1
ATOM 3723 C CA . PHE B 1 195 ? 0.146 6.555 2.107 1 96 195 PHE B CA 1
ATOM 3724 C C . PHE B 1 195 ? -1 5.723 2.672 1 96 195 PHE B C 1
ATOM 3726 O O . PHE B 1 195 ? -1.124 4.535 2.363 1 96 195 PHE B O 1
ATOM 3733 N N . ALA B 1 196 ? -1.752 6.336 3.52 1 97.5 196 ALA B N 1
ATOM 3734 C CA . ALA B 1 196 ? -3.031 5.77 3.939 1 97.5 196 ALA B CA 1
ATOM 3735 C C . ALA B 1 196 ? -4.199 6.543 3.334 1 97.5 196 ALA B C 1
ATOM 3737 O O . ALA B 1 196 ? -4.473 7.676 3.732 1 97.5 196 ALA B O 1
ATOM 3738 N N . TYR B 1 197 ? -4.859 5.914 2.426 1 94.31 197 TYR B N 1
ATOM 3739 C CA . TYR B 1 197 ? -6.023 6.512 1.783 1 94.31 197 TYR B CA 1
ATOM 3740 C C . TYR B 1 197 ? -7.312 6.07 2.469 1 94.31 197 TYR B C 1
ATOM 3742 O O . TYR B 1 197 ? -7.457 4.902 2.838 1 94.31 197 TYR B O 1
ATOM 3750 N N . ALA B 1 198 ? -8.234 6.988 2.559 1 93.25 198 ALA B N 1
ATOM 3751 C CA . ALA B 1 198 ? -9.508 6.699 3.203 1 93.25 198 ALA B CA 1
ATOM 3752 C C . ALA B 1 198 ? -10.281 5.633 2.434 1 93.25 198 ALA B C 1
ATOM 3754 O O . ALA B 1 198 ? -11.148 4.961 2.996 1 93.25 198 ALA B O 1
ATOM 3755 N N . THR B 1 199 ? -10 5.457 1.173 1 87.94 199 THR B N 1
ATOM 3756 C CA . THR B 1 199 ? -10.711 4.5 0.334 1 87.94 199 THR B CA 1
ATOM 3757 C C . THR B 1 199 ? -9.781 3.898 -0.711 1 87.94 199 THR B C 1
ATOM 3759 O O . THR B 1 199 ? -8.672 4.398 -0.93 1 87.94 199 THR B O 1
ATOM 3762 N N . THR B 1 200 ? -10.195 2.787 -1.248 1 84.88 200 THR B N 1
ATOM 3763 C CA . THR B 1 200 ? -9.484 2.162 -2.354 1 84.88 200 THR B CA 1
ATOM 3764 C C . THR B 1 200 ? -9.562 3.027 -3.607 1 84.88 200 THR B C 1
ATOM 3766 O O . THR B 1 200 ? -10.508 3.793 -3.781 1 84.88 200 THR B O 1
ATOM 3769 N N . ASP B 1 201 ? -8.531 2.881 -4.449 1 80.06 201 ASP B N 1
ATOM 3770 C CA . ASP B 1 201 ? -8.492 3.645 -5.691 1 80.06 201 ASP B CA 1
ATOM 3771 C C . ASP B 1 201 ? -9.758 3.426 -6.516 1 80.06 201 ASP B C 1
ATOM 3773 O O . ASP B 1 201 ? -10.195 2.289 -6.695 1 80.06 201 ASP B O 1
ATOM 3777 N N . GLY B 1 202 ? -10.398 4.531 -6.957 1 75.88 202 GLY B N 1
ATOM 3778 C CA . GLY B 1 202 ? -11.594 4.492 -7.777 1 75.88 202 GLY B CA 1
ATOM 3779 C C . GLY B 1 202 ? -12.875 4.609 -6.969 1 75.88 202 GLY B C 1
ATOM 3780 O O . GLY B 1 202 ? -13.953 4.812 -7.531 1 75.88 202 GLY B O 1
ATOM 3781 N N . TYR B 1 203 ? -12.75 4.582 -5.602 1 76.56 203 TYR B N 1
ATOM 3782 C CA . TYR B 1 203 ? -13.945 4.504 -4.766 1 76.56 203 TYR B CA 1
ATOM 3783 C C . TYR B 1 203 ? -14.156 5.801 -3.998 1 76.56 203 TYR B C 1
ATOM 3785 O O . TYR B 1 203 ? -13.258 6.645 -3.924 1 76.56 203 TYR B O 1
ATOM 3793 N N . LEU B 1 204 ? -15.406 5.934 -3.441 1 75.19 204 LEU B N 1
ATOM 3794 C CA . LEU B 1 204 ? -15.781 7.098 -2.646 1 75.19 204 LEU B CA 1
ATOM 3795 C C . LEU B 1 204 ? -15.312 6.945 -1.203 1 75.19 204 LEU B C 1
ATOM 3797 O O . LEU B 1 204 ? -15.266 5.832 -0.676 1 75.19 204 LEU B O 1
ATOM 3801 N N . ALA B 1 205 ? -14.953 8.047 -0.635 1 80.19 205 ALA B N 1
ATOM 3802 C CA . ALA B 1 205 ? -14.75 8.125 0.81 1 80.19 205 ALA B CA 1
ATOM 3803 C C . ALA B 1 205 ? -15.992 8.688 1.505 1 80.19 205 ALA B C 1
ATOM 3805 O O . ALA B 1 205 ? -16.547 9.703 1.079 1 80.19 205 ALA B O 1
ATOM 3806 N N . LEU B 1 206 ? -16.422 8.008 2.553 1 77.12 206 LEU B N 1
ATOM 3807 C CA . LEU B 1 206 ? -17.719 8.32 3.166 1 77.12 206 LEU B CA 1
ATOM 3808 C C . LEU B 1 206 ? -17.516 9.078 4.473 1 77.12 206 LEU B C 1
ATOM 3810 O O . LEU B 1 206 ? -16.422 9.07 5.047 1 77.12 206 LEU B O 1
ATOM 3814 N N . GLY B 1 207 ? -18.609 9.766 4.844 1 75.44 207 GLY B N 1
ATOM 3815 C CA . GLY B 1 207 ? -18.656 10.484 6.105 1 75.44 207 GLY B CA 1
ATOM 3816 C C . GLY B 1 207 ? -20.062 10.789 6.574 1 75.44 207 GLY B C 1
ATOM 3817 O O . GLY B 1 207 ? -21.031 10.297 5.996 1 75.44 207 GLY B O 1
ATOM 3818 N N . ASN B 1 208 ? -20 11.328 7.715 1 75.12 208 ASN B N 1
ATOM 3819 C CA . ASN B 1 208 ? -21.234 11.773 8.344 1 75.12 208 ASN B CA 1
ATOM 3820 C C . ASN B 1 208 ? -21.125 13.203 8.859 1 75.12 208 ASN B C 1
ATOM 3822 O O . ASN B 1 208 ? -20.062 13.617 9.336 1 75.12 208 ASN B O 1
ATOM 3826 N N . GLU B 1 209 ? -22.203 13.891 8.672 1 73.25 209 GLU B N 1
ATOM 3827 C CA . GLU B 1 209 ? -22.188 15.305 9.031 1 73.25 209 GLU B CA 1
ATOM 3828 C C . GLU B 1 209 ? -21.984 15.492 10.531 1 73.25 209 GLU B C 1
ATOM 3830 O O . GLU B 1 209 ? -21.422 16.5 10.969 1 73.25 209 GLU B O 1
ATOM 3835 N N . VAL B 1 210 ? -22.391 14.539 11.25 1 70.69 210 VAL B N 1
ATOM 3836 C CA . VAL B 1 210 ? -22.391 14.688 12.703 1 70.69 210 VAL B CA 1
ATOM 3837 C C . VAL B 1 210 ? -21.078 14.172 13.281 1 70.69 210 VAL B C 1
ATOM 3839 O O . VAL B 1 210 ? -20.5 14.797 14.172 1 70.69 210 VAL B O 1
ATOM 3842 N N . ILE B 1 211 ? -20.578 13.125 12.758 1 74.12 211 ILE B N 1
ATOM 3843 C CA . ILE B 1 211 ? -19.453 12.477 13.438 1 74.12 211 ILE B CA 1
ATOM 3844 C C . ILE B 1 211 ? -18.188 12.641 12.602 1 74.12 211 ILE B C 1
ATOM 3846 O O . ILE B 1 211 ? -17.078 12.375 13.086 1 74.12 211 ILE B O 1
ATOM 3850 N N . GLY B 1 212 ? -18.328 13.156 11.398 1 83.38 212 GLY B N 1
ATOM 3851 C CA . GLY B 1 212 ? -17.156 13.297 10.539 1 83.38 212 GLY B CA 1
ATOM 3852 C C . GLY B 1 212 ? -16.953 12.125 9.609 1 83.38 212 GLY B C 1
ATOM 3853 O O . GLY B 1 212 ? -17.906 11.406 9.289 1 83.38 212 GLY B O 1
ATOM 3854 N N . SER B 1 213 ? -15.773 12.039 9.094 1 90.56 213 SER B N 1
ATOM 3855 C CA . SER B 1 213 ? -15.484 10.992 8.125 1 90.56 213 SER B CA 1
ATOM 3856 C C . SER B 1 213 ? -15.195 9.664 8.82 1 90.56 213 SER B C 1
ATOM 3858 O O . SER B 1 213 ? -14.633 9.633 9.914 1 90.56 213 SER B O 1
ATOM 3860 N N . PHE B 1 214 ? -15.625 8.555 8.195 1 90 214 PHE B N 1
ATOM 3861 C CA . PHE B 1 214 ? -15.414 7.219 8.742 1 90 214 PHE B CA 1
ATOM 3862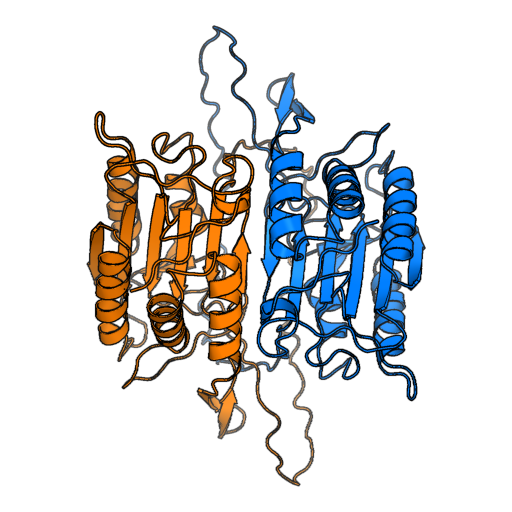 C C . PHE B 1 214 ? -13.93 6.953 8.961 1 90 214 PHE B C 1
ATOM 3864 O O . PHE B 1 214 ? -13.539 6.445 10.016 1 90 214 PHE B O 1
ATOM 3871 N N . PHE B 1 215 ? -13.133 7.363 8.086 1 95.12 215 PHE B N 1
ATOM 3872 C CA . PHE B 1 215 ? -11.703 7.086 8.109 1 95.12 215 PHE B CA 1
ATOM 3873 C C . PHE B 1 215 ? -11.023 7.816 9.258 1 95.12 215 PHE B C 1
ATOM 3875 O O . PHE B 1 215 ? -10.289 7.207 10.039 1 95.12 215 PHE B O 1
ATOM 3882 N N . VAL B 1 216 ? -11.242 9.102 9.398 1 95.25 216 VAL B N 1
ATOM 3883 C CA . VAL B 1 216 ? -10.594 9.898 10.43 1 95.25 216 VAL B CA 1
ATOM 3884 C C . VAL B 1 216 ? -11.055 9.438 11.812 1 95.25 216 VAL B C 1
ATOM 3886 O O . VAL B 1 216 ? -10.258 9.352 12.742 1 95.25 216 VAL B O 1
ATOM 3889 N N . GLN B 1 217 ? -12.328 9.109 11.914 1 93.38 217 GLN B N 1
ATOM 3890 C CA . GLN B 1 217 ? -12.844 8.617 13.188 1 93.38 217 GLN B CA 1
ATOM 3891 C C . GLN B 1 217 ? -12.164 7.316 13.594 1 93.38 217 GLN B C 1
ATOM 3893 O O . GLN B 1 217 ? -11.719 7.172 14.734 1 93.38 217 GLN B O 1
ATOM 3898 N N . ALA B 1 218 ? -12.156 6.422 12.656 1 95.31 218 ALA B N 1
ATOM 3899 C CA . ALA B 1 218 ? -11.516 5.137 12.938 1 95.31 218 ALA B CA 1
ATOM 3900 C C . ALA B 1 218 ? -10.031 5.324 13.242 1 95.31 218 ALA B C 1
ATOM 3902 O O . ALA B 1 218 ? -9.5 4.711 14.172 1 95.31 218 ALA B O 1
ATOM 3903 N N . LEU B 1 219 ? -9.367 6.152 12.469 1 97.25 219 LEU B N 1
ATOM 3904 C CA . LEU B 1 219 ? -7.945 6.434 12.648 1 97.25 219 LEU B CA 1
ATOM 3905 C C . LEU B 1 219 ? -7.668 6.965 14.047 1 97.25 219 LEU B C 1
ATOM 3907 O O . LEU B 1 219 ? -6.793 6.449 14.75 1 97.25 219 LEU B O 1
ATOM 3911 N N . CYS B 1 220 ? -8.406 7.949 14.453 1 96.25 220 CYS B N 1
ATOM 3912 C CA . CYS B 1 220 ? -8.203 8.562 15.766 1 96.25 220 CYS B CA 1
ATOM 3913 C C . CYS B 1 220 ? -8.484 7.566 16.875 1 96.25 220 CYS B C 1
ATOM 3915 O O . CYS B 1 220 ? -7.723 7.473 17.844 1 96.25 220 CYS B O 1
ATOM 3917 N N . GLU B 1 221 ? -9.555 6.836 16.734 1 95.94 221 GLU B N 1
ATOM 3918 C CA . GLU B 1 221 ? -9.906 5.852 17.75 1 95.94 221 GLU B CA 1
ATOM 3919 C C . GLU B 1 221 ? -8.797 4.816 17.922 1 95.94 221 GLU B C 1
ATOM 3921 O O . GLU B 1 221 ? -8.359 4.547 19.047 1 95.94 221 GLU B O 1
ATOM 3926 N N . VAL B 1 222 ? -8.359 4.273 16.844 1 97 222 VAL B N 1
ATOM 3927 C CA . VAL B 1 222 ? -7.359 3.213 16.891 1 97 222 VAL B CA 1
ATOM 3928 C C . VAL B 1 222 ? -6.031 3.771 17.375 1 97 222 VAL B C 1
ATOM 3930 O O . VAL B 1 222 ? -5.387 3.178 18.25 1 97 222 VAL B O 1
ATOM 3933 N N . PHE B 1 223 ? -5.613 4.902 16.859 1 97 223 PHE B N 1
ATOM 3934 C CA . PHE B 1 223 ? -4.316 5.465 17.219 1 97 223 PHE B CA 1
ATOM 3935 C C . PHE B 1 223 ? -4.289 5.891 18.688 1 97 223 PHE B C 1
ATOM 3937 O O . PHE B 1 223 ? -3.301 5.66 19.391 1 97 223 PHE B O 1
ATOM 3944 N N . PHE B 1 224 ? -5.328 6.453 19.172 1 94.75 224 PHE B N 1
ATOM 3945 C CA . PHE B 1 224 ? -5.379 6.844 20.578 1 94.75 224 PHE B CA 1
ATOM 3946 C C . PHE B 1 224 ? -5.258 5.625 21.484 1 94.75 224 PHE B C 1
ATOM 3948 O O . PHE B 1 224 ? -4.637 5.695 22.547 1 94.75 224 PHE B O 1
ATOM 3955 N N . ALA B 1 225 ? -5.816 4.578 21.031 1 93.44 225 ALA B N 1
ATOM 3956 C CA . ALA B 1 225 ? -5.883 3.387 21.875 1 93.44 225 ALA B CA 1
ATOM 3957 C C . ALA B 1 225 ? -4.594 2.57 21.781 1 93.44 225 ALA B C 1
ATOM 3959 O O . ALA B 1 225 ? -4.172 1.946 22.75 1 93.44 225 ALA B O 1
ATOM 3960 N N . ARG B 1 226 ? -3.977 2.611 20.562 1 93.44 226 ARG B N 1
ATOM 3961 C CA . ARG B 1 226 ? -3.025 1.522 20.359 1 93.44 226 ARG B CA 1
ATOM 3962 C C . ARG B 1 226 ? -1.696 2.049 19.828 1 93.44 226 ARG B C 1
ATOM 3964 O O . ARG B 1 226 ? -0.739 1.289 19.672 1 93.44 226 ARG B O 1
ATOM 3971 N N . ALA B 1 227 ? -1.56 3.312 19.547 1 92.38 227 ALA B N 1
ATOM 3972 C CA . ALA B 1 227 ? -0.345 3.846 18.938 1 92.38 227 ALA B CA 1
ATOM 3973 C C . ALA B 1 227 ? 0.86 3.65 19.859 1 92.38 227 ALA B C 1
ATOM 3975 O O . ALA B 1 227 ? 2.004 3.652 19.391 1 92.38 227 ALA B O 1
ATOM 3976 N N . HIS B 1 228 ? 0.712 3.473 21.141 1 88.94 228 HIS B N 1
ATOM 3977 C CA . HIS B 1 228 ? 1.801 3.268 22.094 1 88.94 228 HIS B CA 1
ATOM 3978 C C . HIS B 1 228 ? 2.254 1.812 22.109 1 88.94 228 HIS B C 1
ATOM 3980 O O . HIS B 1 228 ? 3.283 1.483 22.703 1 88.94 228 HIS B O 1
ATOM 3986 N N . LEU B 1 229 ? 1.54 0.923 21.406 1 87.31 229 LEU B N 1
ATOM 3987 C CA . LEU B 1 229 ? 1.823 -0.506 21.469 1 87.31 229 LEU B CA 1
ATOM 3988 C C . LEU B 1 229 ? 2.242 -1.034 20.094 1 87.31 229 LEU B C 1
ATOM 3990 O O . LEU B 1 229 ? 3.195 -1.809 20 1 87.31 229 LEU B O 1
ATOM 3994 N N . ASP B 1 230 ? 1.553 -0.638 19.109 1 90.81 230 ASP B N 1
ATOM 3995 C CA . ASP B 1 230 ? 1.649 -1.309 17.812 1 90.81 230 ASP B CA 1
ATOM 3996 C C . ASP B 1 230 ? 2.387 -0.438 16.797 1 90.81 230 ASP B C 1
ATOM 3998 O O . ASP B 1 230 ? 2.451 0.784 16.953 1 90.81 230 ASP B O 1
ATOM 4002 N N . ASN B 1 231 ? 2.998 -1.108 15.797 1 93.12 231 ASN B N 1
ATOM 4003 C CA . ASN B 1 231 ? 3.605 -0.357 14.703 1 93.12 231 ASN B CA 1
ATOM 4004 C C . ASN B 1 231 ? 2.553 0.153 13.727 1 93.12 231 ASN B C 1
ATOM 4006 O O . ASN B 1 231 ? 1.396 -0.269 13.773 1 93.12 231 ASN B O 1
ATOM 4010 N N . LEU B 1 232 ? 2.908 1.028 12.828 1 96.12 232 LEU B N 1
ATOM 4011 C CA . LEU B 1 232 ? 2.01 1.719 11.914 1 96.12 232 LEU B CA 1
ATOM 4012 C C . LEU B 1 232 ? 1.229 0.721 11.062 1 96.12 232 LEU B C 1
ATOM 4014 O O . LEU B 1 232 ? 0.022 0.877 10.859 1 96.12 232 LEU B O 1
ATOM 4018 N N . ASP B 1 233 ? 1.88 -0.343 10.516 1 95.38 233 ASP B N 1
ATOM 4019 C CA . ASP B 1 233 ? 1.21 -1.331 9.68 1 95.38 233 ASP B CA 1
ATOM 4020 C C . ASP B 1 233 ? 0.064 -2.004 10.43 1 95.38 233 ASP B C 1
ATOM 4022 O O . ASP B 1 233 ? -1.031 -2.164 9.891 1 95.38 233 ASP B O 1
ATOM 4026 N N . THR B 1 234 ? 0.351 -2.379 11.617 1 94.19 234 THR B N 1
ATOM 4027 C CA . THR B 1 234 ? -0.657 -3.033 12.445 1 94.19 234 THR B CA 1
ATOM 4028 C C . THR B 1 234 ? -1.804 -2.076 12.758 1 94.19 234 THR B C 1
ATOM 4030 O O . THR B 1 234 ? -2.973 -2.461 12.703 1 94.19 234 THR B O 1
ATOM 4033 N N . LEU B 1 235 ? -1.442 -0.854 13.148 1 96.38 235 LEU B N 1
ATOM 4034 C CA . LEU B 1 235 ? -2.463 0.159 13.398 1 96.38 235 LEU B CA 1
ATOM 4035 C C . LEU B 1 235 ? -3.371 0.326 12.18 1 96.38 235 LEU B C 1
ATOM 4037 O O . LEU B 1 235 ? -4.594 0.378 12.32 1 96.38 235 LEU B O 1
ATOM 4041 N N . MET B 1 236 ? -2.77 0.349 10.992 1 97.38 236 MET B N 1
ATOM 4042 C CA . MET B 1 236 ? -3.537 0.616 9.781 1 97.38 236 MET B CA 1
ATOM 4043 C C . MET B 1 236 ? -4.406 -0.583 9.414 1 97.38 236 MET B C 1
ATOM 4045 O O . MET B 1 236 ? -5.488 -0.42 8.852 1 97.38 236 MET B O 1
ATOM 4049 N N . ASN B 1 237 ? -3.953 -1.823 9.711 1 96.62 237 ASN B N 1
ATOM 4050 C CA . ASN B 1 237 ? -4.84 -2.971 9.555 1 96.62 237 ASN B CA 1
ATOM 4051 C C . ASN B 1 237 ? -6.125 -2.801 10.359 1 96.62 237 ASN B C 1
ATOM 4053 O O . ASN B 1 237 ? -7.219 -3.064 9.859 1 96.62 237 ASN B O 1
ATOM 4057 N N . GLU B 1 238 ? -5.93 -2.361 11.586 1 96.25 238 GLU B N 1
ATOM 4058 C CA . GLU B 1 238 ? -7.086 -2.178 12.461 1 96.25 238 GLU B CA 1
ATOM 4059 C C . GLU B 1 238 ? -7.984 -1.05 11.953 1 96.25 238 GLU B C 1
ATOM 4061 O O . GLU B 1 238 ? -9.211 -1.157 12 1 96.25 238 GLU B O 1
ATOM 4066 N N . VAL B 1 239 ? -7.383 0.053 11.547 1 97.19 239 VAL B N 1
ATOM 4067 C CA . VAL B 1 239 ? -8.156 1.153 10.984 1 97.19 239 VAL B CA 1
ATOM 4068 C C . VAL B 1 239 ? -8.969 0.656 9.789 1 97.19 239 VAL B C 1
ATOM 4070 O O . VAL B 1 239 ? -10.164 0.942 9.68 1 97.19 239 VAL B O 1
ATOM 4073 N N . THR B 1 240 ? -8.328 -0.105 8.891 1 94.88 240 THR B N 1
ATOM 4074 C CA . THR B 1 240 ? -8.984 -0.643 7.707 1 94.88 240 THR B CA 1
ATOM 4075 C C . THR B 1 240 ? -10.141 -1.557 8.102 1 94.88 240 THR B C 1
ATOM 4077 O O . THR B 1 240 ? -11.234 -1.477 7.527 1 94.88 240 THR B O 1
ATOM 4080 N N . ARG B 1 241 ? -9.914 -2.357 9.07 1 94.5 241 ARG B N 1
ATOM 4081 C CA . ARG B 1 241 ? -10.945 -3.27 9.555 1 94.5 241 ARG B CA 1
ATOM 4082 C C . ARG B 1 241 ? -12.141 -2.5 10.094 1 94.5 241 ARG B C 1
ATOM 4084 O O . ARG B 1 241 ? -13.289 -2.842 9.812 1 94.5 241 ARG B O 1
ATOM 4091 N N . LYS B 1 242 ? -11.891 -1.49 10.906 1 94.19 242 LYS B N 1
ATOM 4092 C CA . LYS B 1 242 ? -12.953 -0.692 11.508 1 94.19 242 LYS B CA 1
ATOM 4093 C C . LYS B 1 242 ? -13.773 0.025 10.438 1 94.19 242 LYS B C 1
ATOM 4095 O O . LYS B 1 242 ? -15 -0.006 10.461 1 94.19 242 LYS B O 1
ATOM 4100 N N . VAL B 1 243 ? -13.117 0.67 9.508 1 92.75 243 VAL B N 1
ATOM 4101 C CA . VAL B 1 243 ? -13.82 1.388 8.445 1 92.75 243 VAL B CA 1
ATOM 4102 C C . VAL B 1 243 ? -14.625 0.405 7.598 1 92.75 243 VAL B C 1
ATOM 4104 O O . VAL B 1 243 ? -15.766 0.68 7.234 1 92.75 243 VAL B O 1
ATOM 4107 N N . ASP B 1 244 ? -13.969 -0.765 7.285 1 87.62 244 ASP B N 1
ATOM 4108 C CA . ASP B 1 244 ? -14.609 -1.786 6.465 1 87.62 244 ASP B CA 1
ATOM 4109 C C . ASP B 1 244 ? -15.867 -2.324 7.141 1 87.62 244 ASP B C 1
ATOM 4111 O O . ASP B 1 244 ? -16.797 -2.793 6.465 1 87.62 244 ASP B O 1
ATOM 4115 N N . SER B 1 245 ? -15.945 -2.275 8.445 1 88.25 245 SER B N 1
ATOM 4116 C CA . SER B 1 245 ? -17.094 -2.768 9.203 1 88.25 245 SER B CA 1
ATOM 4117 C C . SER B 1 245 ? -18.203 -1.723 9.266 1 88.25 245 SER B C 1
ATOM 4119 O O . SER B 1 245 ? -19.328 -2.031 9.656 1 88.25 245 SER B O 1
ATOM 4121 N N . MET B 1 246 ? -17.891 -0.498 8.906 1 84.44 246 MET B N 1
ATOM 4122 C CA . MET B 1 246 ? -18.891 0.577 8.914 1 84.44 246 MET B CA 1
ATOM 4123 C C . MET B 1 246 ? -19.703 0.572 7.633 1 84.44 246 MET B C 1
ATOM 4125 O O . MET B 1 246 ? -19.234 0.139 6.582 1 84.44 246 MET B O 1
ATOM 4129 N N . THR B 1 247 ? -20.938 0.945 7.793 1 80.69 247 THR B N 1
ATOM 4130 C CA . THR B 1 247 ? -21.844 1.021 6.652 1 80.69 247 THR B CA 1
ATOM 4131 C C . THR B 1 247 ? -22.375 2.439 6.484 1 80.69 247 THR B C 1
ATOM 4133 O O . THR B 1 247 ? -22.812 3.068 7.453 1 80.69 247 THR B O 1
ATOM 4136 N N . GLY B 1 248 ? -22.141 2.896 5.305 1 76.62 248 GLY B N 1
ATOM 4137 C CA . GLY B 1 248 ? -22.719 4.188 4.973 1 76.62 248 GLY B CA 1
ATOM 4138 C C . GLY B 1 248 ? -23.969 4.078 4.121 1 76.62 248 GLY B C 1
ATOM 4139 O O . GLY B 1 248 ? -24.359 2.982 3.703 1 76.62 248 GLY B O 1
ATOM 4140 N N . LEU B 1 249 ? -24.719 5.184 4.082 1 76 249 LEU B N 1
ATOM 4141 C CA . LEU B 1 249 ? -25.922 5.27 3.266 1 76 249 LEU B CA 1
ATOM 4142 C C . LEU B 1 249 ? -25.766 6.309 2.162 1 76 249 LEU B C 1
ATOM 4144 O O . LEU B 1 249 ? -25.25 7.406 2.408 1 76 249 LEU B O 1
ATOM 4148 N N . LEU B 1 250 ? -26 5.828 0.904 1 73.06 250 LEU B N 1
ATOM 4149 C CA . LEU B 1 250 ? -25.953 6.738 -0.235 1 73.06 250 LEU B CA 1
ATOM 4150 C C . LEU B 1 250 ? -27.219 6.617 -1.071 1 73.06 250 LEU B C 1
ATOM 4152 O O . LEU B 1 250 ? -27.766 5.52 -1.22 1 73.06 250 LEU B O 1
ATOM 4156 N N . TYR B 1 251 ? -27.656 7.719 -1.562 1 73.06 251 TYR B N 1
ATOM 4157 C CA . TYR B 1 251 ? -28.797 7.68 -2.459 1 73.06 251 TYR B CA 1
ATOM 4158 C C . TYR B 1 251 ? -28.375 7.324 -3.877 1 73.06 251 TYR B C 1
ATOM 4160 O O . TYR B 1 251 ? -27.547 8.016 -4.473 1 73.06 251 TYR B O 1
ATOM 4168 N N . ASP B 1 252 ? -28.938 6.223 -4.328 1 67.19 252 ASP B N 1
ATOM 4169 C CA . ASP B 1 252 ? -28.688 5.785 -5.695 1 67.19 252 ASP B CA 1
ATOM 4170 C C . ASP B 1 252 ? -29.719 6.371 -6.656 1 67.19 252 ASP B C 1
ATOM 4172 O O . ASP B 1 252 ? -30.891 5.996 -6.617 1 67.19 252 ASP B O 1
ATOM 4176 N N . GLN B 1 253 ? -29.25 7.234 -7.492 1 68 253 GLN B N 1
ATOM 4177 C CA . GLN B 1 253 ? -30.156 7.93 -8.398 1 68 253 GLN B CA 1
ATOM 4178 C C . GLN B 1 253 ? -30.812 6.957 -9.375 1 68 253 GLN B C 1
ATOM 4180 O O . GLN B 1 253 ? -31.969 7.133 -9.75 1 68 253 GLN B O 1
ATOM 4185 N N . GLU B 1 254 ? -30.062 5.984 -9.844 1 66.12 254 GLU B N 1
ATOM 4186 C CA . GLU B 1 254 ? -30.594 5.016 -10.797 1 66.12 254 GLU B CA 1
ATOM 4187 C C . GLU B 1 254 ? -31.641 4.113 -10.156 1 66.12 254 GLU B C 1
ATOM 4189 O O . GLU B 1 254 ? -32.688 3.865 -10.742 1 66.12 254 GLU B O 1
ATOM 4194 N N . LEU B 1 255 ? -31.453 3.797 -8.953 1 68.12 255 LEU B N 1
ATOM 4195 C CA . LEU B 1 255 ? -32.344 2.898 -8.242 1 68.12 255 LEU B CA 1
ATOM 4196 C C . LEU B 1 255 ? -33.406 3.686 -7.465 1 68.12 255 LEU B C 1
ATOM 4198 O O . LEU B 1 255 ? -34.375 3.115 -6.988 1 68.12 255 LEU B O 1
ATOM 4202 N N . GLN B 1 256 ? -33.125 4.93 -7.418 1 75.94 256 GLN B N 1
ATOM 4203 C CA . GLN B 1 256 ? -34.031 5.84 -6.723 1 75.94 256 GLN B CA 1
ATOM 4204 C C . GLN B 1 256 ? -34.281 5.371 -5.293 1 75.94 256 GLN B C 1
ATOM 4206 O O . GLN B 1 256 ? -35.438 5.316 -4.855 1 75.94 256 GLN B O 1
ATOM 4211 N N . ARG B 1 257 ? -33.281 4.84 -4.699 1 75.62 257 ARG B N 1
ATOM 4212 C CA . ARG B 1 257 ? -33.344 4.414 -3.307 1 75.62 257 ARG B CA 1
ATOM 4213 C C . ARG B 1 257 ? -32 4.562 -2.615 1 75.62 257 ARG B C 1
ATOM 4215 O O . ARG B 1 257 ? -30.984 4.73 -3.275 1 75.62 257 ARG B O 1
ATOM 4222 N N . ASN B 1 258 ? -32.125 4.465 -1.255 1 75.44 258 ASN B N 1
ATOM 4223 C CA . ASN B 1 258 ? -30.875 4.426 -0.472 1 75.44 258 ASN B CA 1
ATOM 4224 C C . ASN B 1 258 ? -30.234 3.045 -0.502 1 75.44 258 ASN B C 1
ATOM 4226 O O . ASN B 1 258 ? -30.938 2.029 -0.457 1 75.44 258 ASN B O 1
ATOM 4230 N N . VAL B 1 259 ? -29 3.137 -0.8 1 73.25 259 VAL B N 1
ATOM 4231 C CA . VAL B 1 259 ? -28.25 1.881 -0.791 1 73.25 259 VAL B CA 1
ATOM 4232 C C . VAL B 1 259 ? -27.156 1.934 0.276 1 73.25 259 VAL B C 1
ATOM 4234 O O . VAL B 1 259 ? -26.562 2.988 0.515 1 73.25 259 VAL B O 1
ATOM 4237 N N . TYR B 1 260 ? -27.016 0.787 0.907 1 75.75 260 TYR B N 1
ATOM 4238 C CA . TYR B 1 260 ? -25.922 0.65 1.866 1 75.75 260 TYR B CA 1
ATOM 4239 C C . TYR B 1 260 ? -24.594 0.445 1.154 1 75.75 260 TYR B C 1
ATOM 4241 O O . TYR B 1 260 ? -24.516 -0.319 0.189 1 75.75 260 TYR B O 1
ATOM 4249 N N . VAL B 1 261 ? -23.625 1.283 1.591 1 78.69 261 VAL B N 1
ATOM 4250 C CA . VAL B 1 261 ? -22.328 1.223 0.916 1 78.69 261 VAL B CA 1
ATOM 4251 C C . VAL B 1 261 ? -21.219 1.034 1.944 1 78.69 261 VAL B C 1
ATOM 4253 O O . VAL B 1 261 ? -21.375 1.393 3.113 1 78.69 261 VAL B O 1
ATOM 4256 N N . LYS B 1 262 ? -20.109 0.427 1.438 1 81.81 262 LYS B N 1
ATOM 4257 C CA . LYS B 1 262 ? -18.938 0.224 2.271 1 81.81 262 LYS B CA 1
ATOM 4258 C C . LYS B 1 262 ? -17.719 0.93 1.681 1 81.81 262 LYS B C 1
ATOM 4260 O O . LYS B 1 262 ? -17.672 1.203 0.479 1 81.81 262 LYS B O 1
ATOM 4265 N N . GLN B 1 263 ? -16.875 1.259 2.576 1 85 263 GLN B N 1
ATOM 4266 C CA . GLN B 1 263 ? -15.594 1.886 2.248 1 85 263 GLN B CA 1
ATOM 4267 C C . GLN B 1 263 ? -14.422 1.069 2.793 1 85 263 GLN B C 1
ATOM 4269 O O . GLN B 1 263 ? -14.484 0.558 3.912 1 85 263 GLN B O 1
ATOM 4274 N N . THR B 1 264 ? -13.414 0.88 1.945 1 88.88 264 THR B N 1
ATOM 4275 C CA . THR B 1 264 ? -12.227 0.172 2.406 1 88.88 264 THR B CA 1
ATOM 4276 C C . THR B 1 264 ? -10.977 1.02 2.195 1 88.88 264 THR B C 1
ATOM 4278 O O . THR B 1 264 ? -10.539 1.212 1.06 1 88.88 264 THR B O 1
ATOM 4281 N N . PRO B 1 265 ? -10.383 1.455 3.336 1 93.38 265 PRO B N 1
ATOM 4282 C CA . PRO B 1 265 ? -9.125 2.195 3.207 1 93.38 265 PRO B CA 1
ATOM 4283 C C . PRO B 1 265 ? -8.031 1.382 2.52 1 93.38 265 PRO B C 1
ATOM 4285 O O . PRO B 1 265 ? -8.07 0.149 2.535 1 93.38 265 PRO B O 1
ATOM 4288 N N . GLN B 1 266 ? -7.137 2.076 1.865 1 94.06 266 GLN B N 1
ATOM 4289 C CA . GLN B 1 266 ? -6.031 1.448 1.147 1 94.06 266 GLN B CA 1
ATOM 4290 C C . GLN B 1 266 ? -4.695 2.068 1.543 1 94.06 266 GLN B C 1
ATOM 4292 O O . GLN B 1 266 ? -4.574 3.293 1.621 1 94.06 266 GLN B O 1
ATOM 4297 N N . CYS B 1 267 ? -3.73 1.224 1.836 1 95.38 267 CYS B N 1
ATOM 4298 C CA . CYS B 1 267 ? -2.387 1.688 2.166 1 95.38 267 CYS B CA 1
ATOM 4299 C C . CYS B 1 267 ? -1.419 1.414 1.021 1 95.38 267 CYS B C 1
ATOM 4301 O O . CYS B 1 267 ? -1.479 0.355 0.393 1 95.38 267 CYS B O 1
ATOM 4303 N N . VAL B 1 268 ? -0.674 2.371 0.701 1 94.38 268 VAL B N 1
ATOM 4304 C CA . VAL B 1 268 ? 0.409 2.273 -0.272 1 94.38 268 VAL B CA 1
ATOM 4305 C C . VAL B 1 268 ? 1.731 2.662 0.386 1 94.38 268 VAL B C 1
ATOM 4307 O O . VAL B 1 268 ? 1.873 3.773 0.902 1 94.38 268 VAL B O 1
ATOM 4310 N N . LYS B 1 269 ? 2.719 1.723 0.349 1 94.88 269 LYS B N 1
ATOM 4311 C CA . LYS B 1 269 ? 3.902 2.076 1.128 1 94.88 269 LYS B CA 1
ATOM 4312 C C . LYS B 1 269 ? 5.176 1.61 0.432 1 94.88 269 LYS B C 1
ATOM 4314 O O . LYS B 1 269 ? 5.152 0.657 -0.349 1 94.88 269 LYS B O 1
ATOM 4319 N N . THR B 1 270 ? 6.242 2.311 0.665 1 95.25 270 THR B N 1
ATOM 4320 C CA . THR B 1 270 ? 7.613 1.967 0.314 1 95.25 270 THR B CA 1
ATOM 4321 C C . THR B 1 270 ? 8.516 1.997 1.548 1 95.25 270 THR B C 1
ATOM 4323 O O . THR B 1 270 ? 9.688 2.361 1.458 1 95.25 270 THR B O 1
ATOM 4326 N N . MET B 1 271 ? 7.938 1.667 2.693 1 95.56 271 MET B N 1
ATOM 4327 C CA . MET B 1 271 ? 8.648 1.652 3.969 1 95.56 271 MET B CA 1
ATOM 4328 C C . MET B 1 271 ? 9.703 0.554 3.99 1 95.56 271 MET B C 1
ATOM 4330 O O . MET B 1 271 ? 9.445 -0.569 3.555 1 95.56 271 MET B O 1
ATOM 4334 N N . LEU B 1 272 ? 10.82 0.887 4.539 1 94.75 272 LEU B N 1
ATOM 4335 C CA . LEU B 1 272 ? 11.914 -0.069 4.617 1 94.75 272 LEU B CA 1
ATOM 4336 C C . LEU B 1 272 ? 1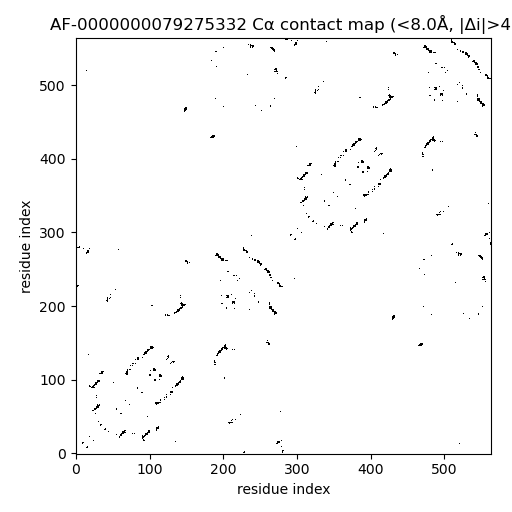1.969 -0.731 5.988 1 94.75 272 LEU B C 1
ATOM 4338 O O . LEU B 1 272 ? 12.609 -1.768 6.16 1 94.75 272 LEU B O 1
ATOM 4342 N N . LYS B 1 273 ? 11.367 -0.07 6.91 1 94.62 273 LYS B N 1
ATOM 4343 C CA . LYS B 1 273 ? 11.375 -0.507 8.305 1 94.62 273 LYS B CA 1
ATOM 4344 C C . LYS B 1 273 ? 10.008 -0.323 8.945 1 94.62 273 LYS B C 1
ATOM 4346 O O . LYS B 1 273 ? 9.148 0.368 8.398 1 94.62 273 LYS B O 1
ATOM 4351 N N . ALA B 1 274 ? 9.891 -1.03 10.078 1 94.31 274 ALA B N 1
ATOM 4352 C CA . ALA B 1 274 ? 8.688 -0.792 10.867 1 94.31 274 ALA B CA 1
ATOM 4353 C C . ALA B 1 274 ? 8.734 0.578 11.539 1 94.31 274 ALA B C 1
ATOM 4355 O O . ALA B 1 274 ? 9.812 1.066 11.891 1 94.31 274 ALA B O 1
ATOM 4356 N N . PHE B 1 275 ? 7.59 1.212 11.703 1 95.38 275 PHE B N 1
ATOM 4357 C CA . PHE B 1 275 ? 7.5 2.502 12.375 1 95.38 275 PHE B CA 1
ATOM 4358 C C . PHE B 1 275 ? 6.602 2.412 13.602 1 95.38 275 PHE B C 1
ATOM 4360 O O . PHE B 1 275 ? 5.457 1.962 13.508 1 95.38 275 PHE B O 1
ATOM 4367 N N . TYR B 1 276 ? 7.199 2.809 14.711 1 92.25 276 TYR B N 1
ATOM 4368 C CA . TYR B 1 276 ? 6.473 2.939 15.969 1 92.25 276 TYR B CA 1
ATOM 4369 C C . TYR B 1 276 ? 6.434 4.391 16.422 1 92.25 276 TYR B C 1
ATOM 4371 O O . TYR B 1 276 ? 7.465 5.07 16.453 1 92.25 276 TYR B O 1
ATOM 4379 N N . PHE B 1 277 ? 5.223 4.887 16.812 1 91.06 277 PHE B N 1
ATOM 4380 C CA . PHE B 1 277 ? 5.113 6.258 17.312 1 91.06 277 PHE B CA 1
ATOM 4381 C C . PHE B 1 277 ? 5.801 6.406 18.656 1 91.06 277 PHE B C 1
ATOM 4383 O O . PHE B 1 277 ? 6.246 7.5 19.016 1 91.06 277 PHE B O 1
ATOM 4390 N N . PHE B 1 278 ? 5.762 5.473 19.5 1 79.88 278 PHE B N 1
ATOM 4391 C CA . PHE B 1 278 ? 6.406 5.492 20.797 1 79.88 278 PHE B CA 1
ATOM 4392 C C . PHE B 1 278 ? 7.383 4.332 20.938 1 79.88 278 PHE B C 1
ATOM 4394 O O . PHE B 1 278 ? 7.027 3.273 21.469 1 79.88 278 PHE B O 1
ATOM 4401 N N . PRO B 1 279 ? 8.555 4.633 20.312 1 60.44 279 PRO B N 1
ATOM 4402 C CA . PRO B 1 279 ? 9.484 3.514 20.484 1 60.44 279 PRO B CA 1
ATOM 4403 C C . PRO B 1 279 ? 9.867 3.285 21.938 1 60.44 279 PRO B C 1
ATOM 4405 O O . PRO B 1 279 ? 10.141 4.242 22.672 1 60.44 279 PRO B O 1
ATOM 4408 N N . ASN B 1 280 ? 8.969 2.906 22.859 1 49.53 280 ASN B N 1
ATOM 4409 C CA . ASN B 1 280 ? 9.312 2.766 24.281 1 49.53 280 ASN B CA 1
ATOM 4410 C C . ASN B 1 280 ? 10.812 2.555 24.469 1 49.53 280 ASN B C 1
ATOM 4412 O O . ASN B 1 280 ? 11.344 1.493 24.141 1 49.53 280 ASN B O 1
ATOM 4416 N N . TYR B 1 281 ? 11.625 3.568 24.188 1 41.25 281 TYR B N 1
ATOM 4417 C CA . TYR B 1 281 ? 13.023 3.447 24.594 1 41.25 281 TYR B CA 1
ATOM 4418 C C . TYR B 1 281 ? 13.141 3.338 26.109 1 41.25 281 TYR B C 1
ATOM 4420 O O . TYR B 1 281 ? 12.352 3.934 26.844 1 41.25 281 TYR B O 1
ATOM 4428 N N . PRO B 1 282 ? 13.773 2.258 26.562 1 35.44 282 PRO B N 1
ATOM 4429 C CA . PRO B 1 282 ? 14.031 2.287 28.016 1 35.44 282 PRO B CA 1
ATOM 4430 C C . PRO B 1 282 ? 14.562 3.639 28.484 1 35.44 282 PRO B C 1
ATOM 4432 O O . PRO B 1 282 ? 15.18 4.371 27.719 1 35.44 282 PRO B O 1
#